Protein AF-A0A183UG39-F1 (afdb_monomer)

Structure (mmCIF, N/CA/C/O backbone):
data_AF-A0A183UG39-F1
#
_entry.id   AF-A0A183UG39-F1
#
loop_
_atom_site.group_PDB
_atom_site.id
_atom_site.type_symbol
_atom_site.label_atom_id
_atom_site.label_alt_id
_atom_site.label_comp_id
_atom_site.label_asym_id
_atom_site.label_entity_id
_atom_site.label_seq_id
_atom_site.pdbx_PDB_ins_code
_atom_site.Cartn_x
_atom_site.Cartn_y
_atom_site.Cartn_z
_atom_site.occupancy
_atom_site.B_iso_or_equiv
_atom_site.auth_seq_id
_atom_site.auth_comp_id
_atom_site.auth_asym_id
_atom_site.auth_atom_id
_atom_site.pdbx_PDB_model_num
ATOM 1 N N . MET A 1 1 ? 33.776 -27.217 -3.033 1.00 33.78 1 MET A N 1
ATOM 2 C CA . MET A 1 1 ? 34.461 -26.086 -3.693 1.00 33.78 1 MET A CA 1
ATOM 3 C C . MET A 1 1 ? 33.421 -25.389 -4.543 1.00 33.78 1 MET A C 1
ATOM 5 O O . MET A 1 1 ? 32.839 -26.044 -5.395 1.00 33.78 1 MET A O 1
ATOM 9 N N . GLY A 1 2 ? 33.061 -24.150 -4.195 1.00 45.84 2 GLY A N 1
ATOM 10 C CA . GLY A 1 2 ? 32.052 -23.397 -4.943 1.00 45.84 2 GLY A CA 1
ATOM 11 C C . GLY A 1 2 ? 32.535 -23.193 -6.372 1.00 45.84 2 GLY A C 1
ATOM 12 O O . GLY A 1 2 ? 33.704 -22.866 -6.563 1.00 45.84 2 GLY A O 1
ATOM 13 N N . SER A 1 3 ? 31.661 -23.440 -7.344 1.00 49.31 3 SER A N 1
ATOM 14 C CA . SER A 1 3 ? 31.909 -23.133 -8.751 1.00 49.31 3 SER A CA 1
ATOM 15 C C . SER A 1 3 ? 32.454 -21.711 -8.859 1.00 49.31 3 SER A C 1
ATOM 17 O O . SER A 1 3 ? 31.833 -20.777 -8.345 1.00 49.31 3 SER A O 1
ATOM 19 N N . GLU A 1 4 ? 33.628 -21.558 -9.465 1.00 59.50 4 GLU A N 1
ATOM 20 C CA . GLU A 1 4 ? 34.248 -20.259 -9.695 1.00 59.50 4 GLU A CA 1
ATOM 21 C C . GLU A 1 4 ? 33.353 -19.478 -10.664 1.00 59.50 4 GLU A C 1
ATOM 23 O O . GLU A 1 4 ? 33.376 -19.683 -11.871 1.00 59.50 4 GLU A O 1
ATOM 28 N N . MET A 1 5 ? 32.453 -18.664 -10.112 1.00 63.03 5 MET A N 1
ATOM 29 C CA . MET A 1 5 ? 31.554 -17.841 -10.906 1.00 63.03 5 MET A CA 1
ATOM 30 C C . MET A 1 5 ? 32.348 -16.681 -11.485 1.00 63.03 5 MET A C 1
ATOM 32 O O . MET A 1 5 ? 32.865 -15.838 -10.744 1.00 63.03 5 MET A O 1
ATOM 36 N N . GLU A 1 6 ? 32.398 -16.621 -12.807 1.00 69.56 6 GLU A N 1
ATOM 37 C CA . GLU A 1 6 ? 32.911 -15.461 -13.517 1.00 69.56 6 GLU A CA 1
ATOM 38 C C . GLU A 1 6 ? 31.917 -14.308 -13.366 1.00 69.56 6 GLU A C 1
ATOM 40 O O . GLU A 1 6 ? 30.799 -14.334 -13.880 1.00 69.56 6 GLU A O 1
ATOM 45 N N . VAL A 1 7 ? 32.309 -13.294 -12.592 1.00 78.00 7 VAL A N 1
ATOM 46 C CA . VAL A 1 7 ? 31.505 -12.083 -12.429 1.00 78.00 7 VAL A CA 1
ATOM 47 C C . VAL A 1 7 ? 31.713 -11.206 -13.664 1.00 78.00 7 VAL A C 1
ATOM 49 O O . VAL A 1 7 ? 32.852 -10.813 -13.930 1.00 78.00 7 VAL A O 1
ATOM 52 N N . PRO A 1 8 ? 30.648 -10.854 -14.402 1.00 79.44 8 PRO A N 1
ATOM 53 C CA . PRO A 1 8 ? 30.775 -10.017 -15.585 1.00 79.44 8 PRO A CA 1
ATOM 54 C C . PRO A 1 8 ? 31.315 -8.622 -15.218 1.00 79.44 8 PRO A C 1
ATOM 56 O O . PRO A 1 8 ? 30.895 -8.048 -14.203 1.00 79.44 8 PRO A O 1
ATOM 59 N N . PRO A 1 9 ? 32.227 -8.055 -16.032 1.00 82.56 9 PRO A N 1
ATOM 60 C CA . PRO A 1 9 ? 32.774 -6.728 -15.787 1.00 82.56 9 PRO A CA 1
ATOM 61 C C . PRO A 1 9 ? 31.707 -5.654 -16.013 1.00 82.56 9 PRO A C 1
ATOM 63 O O . PRO A 1 9 ? 30.845 -5.794 -16.889 1.00 82.56 9 PRO A O 1
ATOM 66 N N . THR A 1 10 ? 31.782 -4.579 -15.229 1.00 85.06 10 THR A N 1
ATOM 67 C CA . THR A 1 10 ? 30.890 -3.411 -15.363 1.00 85.06 10 THR A CA 1
ATOM 68 C C . THR A 1 10 ? 31.173 -2.625 -16.646 1.00 85.06 10 THR A C 1
ATOM 70 O O . THR A 1 10 ? 32.222 -2.801 -17.262 1.00 85.06 10 THR A O 1
ATOM 73 N N . THR A 1 11 ? 30.271 -1.721 -17.046 1.00 83.31 11 THR A N 1
ATOM 74 C CA . THR A 1 11 ? 30.502 -0.795 -18.175 1.00 83.31 11 THR A CA 1
ATOM 75 C C . THR A 1 11 ? 31.819 -0.040 -18.039 1.00 83.31 11 THR A C 1
ATOM 77 O O . THR A 1 11 ? 32.579 0.026 -18.998 1.00 83.31 11 THR A O 1
ATOM 80 N N . ALA A 1 12 ? 32.112 0.488 -16.847 1.00 83.25 12 ALA A N 1
ATOM 81 C CA . ALA A 1 12 ? 33.345 1.220 -16.571 1.00 83.25 12 ALA A CA 1
ATOM 82 C C . ALA A 1 12 ? 34.589 0.336 -16.754 1.00 83.25 12 ALA A C 1
ATOM 84 O O . ALA A 1 12 ? 35.515 0.715 -17.462 1.00 83.25 12 ALA A O 1
ATOM 85 N N . GLU A 1 13 ? 34.578 -0.877 -16.198 1.00 85.25 13 GLU A N 1
ATOM 86 C CA . GLU A 1 13 ? 35.689 -1.828 -16.342 1.00 85.25 13 GLU A CA 1
ATOM 87 C C . GLU A 1 13 ? 35.875 -2.275 -17.798 1.00 85.25 13 GLU A C 1
ATOM 89 O O . GLU A 1 13 ? 37.000 -2.376 -18.280 1.00 85.25 13 GLU A O 1
ATOM 94 N N . ARG A 1 14 ? 34.779 -2.502 -18.530 1.00 85.62 14 ARG A N 1
ATOM 95 C CA . ARG A 1 14 ? 34.820 -2.810 -19.968 1.00 85.62 14 ARG A CA 1
ATOM 96 C C . ARG A 1 14 ? 35.409 -1.653 -20.767 1.00 85.62 14 ARG A C 1
ATOM 98 O O . ARG A 1 14 ? 36.196 -1.889 -21.677 1.00 85.62 14 ARG A O 1
ATOM 105 N N . LEU A 1 15 ? 35.067 -0.418 -20.410 1.00 83.19 15 LEU A N 1
ATOM 106 C CA . LEU A 1 15 ? 35.595 0.786 -21.043 1.00 83.19 15 LEU A CA 1
ATOM 107 C C . LEU A 1 15 ? 37.098 0.933 -20.770 1.00 83.19 15 LEU A C 1
ATOM 109 O O . LEU A 1 15 ? 37.852 1.204 -21.696 1.00 83.19 15 LEU A O 1
ATOM 113 N N . GLU A 1 16 ? 37.564 0.657 -19.550 1.00 84.06 16 GLU A N 1
ATOM 114 C CA . GLU A 1 16 ? 38.999 0.611 -19.235 1.00 84.06 16 GLU A CA 1
ATOM 115 C C . GLU A 1 16 ? 39.746 -0.480 -20.011 1.00 84.06 16 GLU A C 1
ATOM 117 O O . GLU A 1 16 ? 40.857 -0.249 -20.488 1.00 84.06 16 GLU A O 1
ATOM 122 N N . ILE A 1 17 ? 39.150 -1.669 -20.150 1.00 83.56 17 ILE A N 1
ATOM 123 C CA . ILE A 1 17 ? 39.717 -2.764 -20.948 1.00 83.56 17 ILE A CA 1
ATOM 124 C C . ILE A 1 17 ? 39.828 -2.343 -22.417 1.00 83.56 17 ILE A C 1
ATOM 126 O O . ILE A 1 17 ? 40.868 -2.558 -23.036 1.00 83.56 17 ILE A O 1
ATOM 130 N N . LEU A 1 18 ? 38.795 -1.699 -22.964 1.00 77.88 18 LEU A N 1
ATOM 131 C CA . LEU A 1 18 ? 38.813 -1.178 -24.330 1.00 77.88 18 LEU A CA 1
ATOM 132 C C . LEU A 1 18 ? 39.852 -0.069 -24.501 1.00 77.88 18 LEU A C 1
ATOM 134 O O . LEU A 1 18 ? 40.595 -0.098 -25.470 1.00 77.88 18 LEU A O 1
ATOM 138 N N . LEU A 1 19 ? 39.984 0.851 -23.543 1.00 78.19 19 LEU A N 1
ATOM 139 C CA . LEU A 1 19 ? 41.022 1.888 -23.576 1.00 78.19 19 LEU A CA 1
ATOM 140 C C . LEU A 1 19 ? 42.446 1.314 -23.524 1.00 78.19 19 LEU A C 1
ATOM 142 O O . LEU A 1 19 ? 43.366 1.934 -24.050 1.00 78.19 19 LEU A O 1
ATOM 146 N N . LYS A 1 20 ? 42.643 0.156 -22.880 1.00 80.31 20 LYS A N 1
ATOM 147 C CA . LYS A 1 20 ? 43.941 -0.539 -22.826 1.00 80.31 20 LYS A CA 1
ATOM 148 C C . LYS A 1 20 ? 44.235 -1.350 -24.088 1.00 80.31 20 LYS A C 1
ATOM 150 O O . LYS A 1 20 ? 45.394 -1.429 -24.489 1.00 80.31 20 LYS A O 1
ATOM 155 N N . ASN A 1 2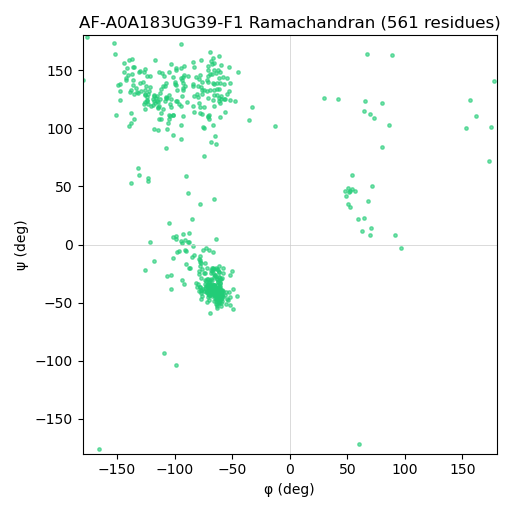1 ? 43.213 -1.965 -24.682 1.00 74.56 21 ASN A N 1
ATOM 156 C CA . ASN A 1 21 ? 43.364 -2.898 -25.801 1.00 74.56 21 ASN A CA 1
ATOM 157 C C . ASN A 1 21 ? 43.228 -2.224 -27.178 1.00 74.56 21 ASN A C 1
ATOM 159 O O . ASN A 1 21 ? 43.858 -2.669 -28.136 1.00 74.56 21 ASN A O 1
ATOM 163 N N . GLU A 1 22 ? 42.429 -1.162 -27.293 1.00 64.62 22 GLU A N 1
ATOM 164 C CA . GLU A 1 22 ? 42.231 -0.385 -28.520 1.00 64.62 22 GLU A CA 1
ATOM 165 C C . GLU A 1 22 ? 42.965 0.963 -28.448 1.00 64.62 22 GLU A C 1
ATOM 167 O O . GLU A 1 22 ? 43.104 1.579 -27.392 1.00 64.62 22 GLU A O 1
ATOM 172 N N . LYS A 1 23 ? 43.424 1.466 -29.601 1.00 56.91 23 LYS A N 1
ATOM 173 C CA . LYS A 1 23 ? 44.034 2.799 -29.718 1.00 56.91 23 LYS A CA 1
ATOM 174 C C . LYS A 1 23 ? 42.961 3.901 -29.637 1.00 56.91 23 LYS A C 1
ATOM 176 O O . LYS A 1 23 ? 42.637 4.503 -30.652 1.00 56.91 23 LYS A O 1
ATOM 181 N N . GLY A 1 24 ? 42.451 4.188 -28.438 1.00 59.59 24 GLY A N 1
ATOM 182 C CA . GLY A 1 24 ? 41.677 5.401 -28.120 1.00 59.59 24 GLY A CA 1
ATOM 183 C C . GLY A 1 24 ? 40.373 5.618 -28.909 1.00 59.59 24 GLY A C 1
ATOM 184 O O . GLY A 1 24 ? 39.898 4.746 -29.634 1.00 59.59 24 GLY A O 1
ATOM 185 N N . LEU A 1 25 ? 39.761 6.804 -28.744 1.00 56.44 25 LEU A N 1
ATOM 186 C CA . LEU A 1 25 ? 38.606 7.211 -29.552 1.00 56.44 25 LEU A CA 1
ATOM 187 C C . LEU A 1 25 ? 38.998 7.167 -31.033 1.00 56.44 25 LEU A C 1
ATOM 189 O O . LEU A 1 25 ? 39.980 7.787 -31.439 1.00 56.44 25 LEU A O 1
ATOM 193 N N . ARG A 1 26 ? 38.216 6.432 -31.826 1.00 65.31 26 ARG A N 1
ATOM 194 C CA . ARG A 1 26 ? 38.437 6.275 -33.267 1.00 65.31 26 ARG A CA 1
ATOM 195 C C . ARG A 1 26 ? 38.583 7.645 -33.938 1.00 65.31 26 ARG A C 1
ATOM 197 O O . ARG A 1 26 ? 37.847 8.577 -33.625 1.00 65.31 26 ARG A O 1
ATOM 204 N N . HIS A 1 27 ? 39.523 7.763 -34.871 1.00 67.88 27 HIS A N 1
ATOM 205 C CA . HIS A 1 27 ? 39.598 8.947 -35.721 1.00 67.88 27 HIS A CA 1
ATOM 206 C C . HIS A 1 27 ? 38.411 8.925 -36.704 1.00 67.88 27 HIS A C 1
ATOM 208 O O . HIS A 1 27 ? 38.114 7.844 -37.233 1.00 67.88 27 HIS A O 1
ATOM 214 N N . PRO A 1 28 ? 37.761 10.070 -36.989 1.00 77.75 28 PRO A N 1
ATOM 215 C CA . PRO A 1 28 ? 36.686 10.168 -37.982 1.00 77.75 28 PRO A CA 1
ATOM 216 C C . PRO A 1 28 ? 37.040 9.589 -39.360 1.00 77.75 28 PRO A C 1
ATOM 218 O O . PRO A 1 28 ? 36.164 9.115 -40.073 1.00 77.75 28 PRO A O 1
ATOM 221 N N . ASP A 1 29 ? 38.333 9.567 -39.694 1.00 77.94 29 ASP A N 1
ATOM 222 C CA . ASP A 1 29 ? 38.849 9.087 -40.984 1.00 77.94 29 ASP A CA 1
ATOM 223 C C . ASP A 1 29 ? 39.204 7.587 -41.003 1.00 77.94 29 ASP A C 1
ATOM 225 O O . ASP A 1 29 ? 39.746 7.086 -41.988 1.00 77.94 29 ASP A O 1
ATOM 229 N N . SER A 1 30 ? 38.954 6.847 -39.917 1.00 76.62 30 SER A N 1
ATOM 230 C CA . SER A 1 30 ? 39.209 5.400 -39.894 1.00 76.62 30 SER A CA 1
ATOM 231 C C . SER A 1 30 ? 38.183 4.637 -40.751 1.00 76.62 30 SER A C 1
ATOM 233 O O . SER A 1 30 ? 36.995 4.964 -40.715 1.00 76.62 30 SER A O 1
ATOM 235 N N . PRO A 1 31 ? 38.588 3.584 -41.490 1.00 76.75 31 PRO A N 1
ATOM 236 C CA . PRO A 1 31 ? 37.664 2.798 -42.320 1.00 76.75 31 PRO A CA 1
ATOM 237 C C . PRO A 1 31 ? 36.564 2.114 -41.490 1.00 76.75 31 PRO A C 1
ATOM 239 O O . PRO A 1 31 ? 35.469 1.851 -41.987 1.00 76.75 31 PRO A O 1
ATOM 242 N N . ASP A 1 32 ? 36.827 1.892 -40.202 1.00 71.56 32 ASP A N 1
ATOM 243 C CA . ASP A 1 32 ? 35.895 1.294 -39.249 1.00 71.56 32 ASP A CA 1
ATOM 244 C C . ASP A 1 32 ? 34.898 2.300 -38.650 1.00 71.56 32 ASP A C 1
ATOM 246 O O . ASP A 1 32 ? 33.949 1.893 -37.975 1.00 71.56 32 ASP A O 1
ATOM 250 N N . TRP A 1 33 ? 35.072 3.607 -38.894 1.00 76.25 33 TRP A N 1
ATOM 251 C CA . TRP A 1 33 ? 34.214 4.664 -38.342 1.00 76.25 33 TRP A CA 1
ATOM 252 C C . TRP A 1 33 ? 32.747 4.492 -38.762 1.00 76.25 33 TRP A C 1
ATOM 254 O O . TRP A 1 33 ? 31.837 4.570 -37.932 1.00 76.25 33 TRP A O 1
ATOM 264 N N . PHE A 1 34 ? 32.517 4.160 -40.036 1.00 77.94 34 PHE A N 1
ATOM 265 C CA . PHE A 1 34 ? 31.183 3.937 -40.604 1.00 77.94 34 PHE A CA 1
ATOM 266 C C . PHE A 1 34 ? 30.789 2.452 -40.701 1.00 77.94 34 PHE A C 1
ATOM 268 O O . PHE A 1 34 ? 29.737 2.130 -41.256 1.00 77.94 34 PHE A O 1
ATOM 275 N N . ASN A 1 35 ? 31.585 1.528 -40.149 1.00 83.19 35 ASN A N 1
ATOM 276 C CA . ASN A 1 35 ? 31.291 0.098 -40.228 1.00 83.19 35 ASN A CA 1
ATOM 277 C C . ASN A 1 35 ? 30.161 -0.295 -39.253 1.00 83.19 35 ASN A C 1
ATOM 279 O O . ASN A 1 35 ? 30.321 -0.261 -38.028 1.00 83.19 35 ASN A O 1
ATOM 283 N N . ARG A 1 36 ? 28.999 -0.683 -39.799 1.00 86.19 36 ARG A N 1
ATOM 284 C CA . ARG A 1 36 ? 27.811 -1.064 -39.016 1.00 86.19 36 ARG A CA 1
ATOM 285 C C . ARG A 1 36 ? 28.064 -2.272 -38.114 1.00 86.19 36 ARG A C 1
ATOM 287 O O . ARG A 1 36 ? 27.705 -2.218 -36.943 1.00 86.19 36 ARG A O 1
ATOM 294 N N . GLU A 1 37 ? 28.693 -3.325 -38.633 1.00 85.12 37 GLU A N 1
ATOM 295 C CA . GLU A 1 37 ? 28.902 -4.576 -37.889 1.00 85.12 37 GLU A CA 1
ATOM 296 C C . GLU A 1 37 ? 29.824 -4.368 -36.690 1.00 85.12 37 GLU A C 1
ATOM 298 O O . GLU A 1 37 ? 29.572 -4.869 -35.595 1.00 85.12 37 GLU A O 1
ATOM 303 N N . TYR A 1 38 ? 30.878 -3.578 -36.885 1.00 79.44 38 TYR A N 1
ATOM 304 C CA . TYR A 1 38 ? 31.800 -3.223 -35.816 1.00 79.44 38 TYR A CA 1
ATOM 305 C C . TYR A 1 38 ? 31.105 -2.363 -34.743 1.00 79.44 38 TYR A C 1
ATOM 307 O O . TYR A 1 38 ? 31.257 -2.606 -33.546 1.00 79.44 38 TYR A O 1
ATOM 315 N N . ASN A 1 39 ? 30.260 -1.411 -35.157 1.00 79.44 39 ASN A N 1
ATOM 316 C CA . ASN A 1 39 ? 29.478 -0.577 -34.240 1.00 79.44 39 ASN A CA 1
ATOM 317 C C . ASN A 1 39 ? 28.420 -1.364 -33.448 1.00 79.44 39 ASN A C 1
ATOM 319 O O . ASN A 1 39 ? 28.196 -1.067 -32.275 1.00 79.44 39 ASN A O 1
ATOM 323 N N . GLU A 1 40 ? 27.770 -2.360 -34.049 1.00 82.81 40 GLU A N 1
ATOM 324 C CA . GLU A 1 40 ? 26.825 -3.236 -33.346 1.00 82.81 40 GLU A CA 1
ATOM 325 C C . GLU A 1 40 ? 27.535 -4.148 -32.338 1.00 82.81 40 GLU A C 1
ATOM 327 O O . GLU A 1 40 ? 27.095 -4.234 -31.189 1.00 82.81 40 GLU A O 1
ATOM 332 N N . LYS A 1 41 ? 28.681 -4.736 -32.713 1.00 82.38 41 LYS A N 1
ATOM 333 C CA . LYS A 1 41 ? 29.514 -5.540 -31.801 1.00 82.38 41 LYS A CA 1
ATOM 334 C C . LYS A 1 41 ? 29.989 -4.733 -30.595 1.00 82.38 41 LYS A C 1
ATOM 336 O O . LYS A 1 41 ? 29.884 -5.211 -29.469 1.00 82.38 41 LYS A O 1
ATOM 341 N N . LEU A 1 42 ? 30.446 -3.498 -30.809 1.00 75.88 42 LEU A N 1
ATOM 342 C CA . LEU A 1 42 ? 30.850 -2.598 -29.725 1.00 75.88 42 LEU A CA 1
ATOM 343 C C . LEU A 1 42 ? 29.690 -2.237 -28.794 1.00 75.88 42 LEU A C 1
ATOM 345 O O . LEU A 1 42 ? 29.864 -2.214 -27.579 1.00 75.88 42 LEU A O 1
ATOM 349 N N . LYS A 1 43 ? 28.493 -1.976 -29.335 1.00 77.50 43 LYS A N 1
ATOM 350 C CA . LYS A 1 43 ? 27.305 -1.701 -28.508 1.00 77.50 43 LYS A CA 1
ATOM 351 C C . LYS A 1 43 ? 26.958 -2.888 -27.608 1.00 77.50 43 LYS A C 1
ATOM 353 O O . LYS A 1 43 ? 26.637 -2.682 -26.441 1.00 77.50 43 LYS A O 1
ATOM 358 N N . GLN A 1 44 ? 27.045 -4.108 -28.138 1.00 77.62 44 GLN A N 1
ATOM 359 C CA . GLN A 1 44 ? 26.773 -5.335 -27.385 1.00 77.62 44 GLN A CA 1
ATOM 360 C C . GLN A 1 44 ? 27.856 -5.633 -26.338 1.00 77.62 44 GLN A C 1
ATOM 362 O O . GLN A 1 44 ? 27.536 -6.065 -25.232 1.00 77.62 44 GLN A O 1
ATOM 367 N N . SER A 1 45 ? 29.131 -5.392 -26.656 1.00 76.81 45 SER A N 1
ATOM 368 C CA . SER A 1 45 ? 30.242 -5.709 -25.755 1.00 76.81 45 SER A CA 1
ATOM 369 C C . SER A 1 45 ? 30.442 -4.669 -24.651 1.00 76.81 45 SER A C 1
ATOM 371 O O . SER A 1 45 ? 30.797 -5.039 -23.534 1.00 76.81 45 SER A O 1
ATOM 373 N N . LEU A 1 46 ? 30.181 -3.385 -24.915 1.00 80.25 46 LEU A N 1
ATOM 374 C CA . LEU A 1 46 ? 30.455 -2.291 -23.978 1.00 80.25 46 LEU A CA 1
ATOM 375 C C . LEU A 1 46 ? 29.425 -2.198 -22.845 1.00 80.25 46 LEU A C 1
ATOM 377 O O . LEU A 1 46 ? 29.790 -1.925 -21.700 1.00 80.25 46 LEU A O 1
ATOM 381 N N . ILE A 1 47 ? 28.142 -2.408 -23.149 1.00 80.19 47 ILE A N 1
ATOM 382 C CA . ILE A 1 47 ? 27.054 -2.121 -22.209 1.00 80.19 47 ILE A CA 1
ATOM 383 C C . ILE A 1 47 ? 26.859 -3.295 -21.239 1.00 80.19 47 ILE A C 1
ATOM 385 O O . ILE A 1 47 ? 26.691 -4.449 -21.633 1.00 80.19 47 ILE A O 1
ATOM 389 N N . TRP A 1 48 ? 26.868 -2.981 -19.947 1.00 83.06 48 TRP A N 1
ATOM 390 C CA . TRP A 1 48 ? 26.402 -3.844 -18.871 1.00 83.06 48 TRP A CA 1
ATOM 391 C C . TRP A 1 48 ? 24.998 -3.396 -18.473 1.00 83.06 48 TRP A C 1
ATOM 393 O O . TRP A 1 48 ? 24.737 -2.198 -18.400 1.00 83.06 48 TRP A O 1
ATOM 403 N N . ALA A 1 49 ? 24.123 -4.360 -18.211 1.00 82.62 49 ALA A N 1
ATOM 404 C CA . ALA A 1 49 ? 22.816 -4.129 -17.621 1.00 82.62 49 ALA A CA 1
ATOM 405 C C . ALA A 1 49 ? 22.578 -5.193 -16.551 1.00 82.62 49 ALA A C 1
ATOM 407 O O . ALA A 1 49 ? 22.881 -6.373 -16.764 1.00 82.62 49 ALA A O 1
ATOM 408 N N . ALA A 1 50 ? 22.042 -4.787 -15.402 1.00 84.50 50 ALA A N 1
ATOM 409 C CA . ALA A 1 50 ? 21.673 -5.725 -14.356 1.00 84.50 50 ALA A CA 1
ATOM 410 C C . ALA A 1 50 ? 20.677 -6.786 -14.877 1.00 84.50 50 ALA A C 1
ATOM 412 O O . ALA A 1 50 ? 19.725 -6.449 -15.588 1.00 84.50 50 ALA A O 1
ATOM 413 N N . PRO A 1 51 ? 20.852 -8.070 -14.509 1.00 83.00 51 PRO A N 1
ATOM 414 C CA . PRO A 1 51 ? 19.946 -9.126 -14.936 1.00 83.00 51 PRO A CA 1
ATOM 415 C C . PRO A 1 51 ? 18.556 -8.957 -14.316 1.00 83.00 51 PRO A C 1
ATOM 417 O O . PRO A 1 51 ? 18.388 -8.381 -13.234 1.00 83.00 51 PRO A O 1
ATOM 420 N N . TYR A 1 52 ? 17.550 -9.513 -14.989 1.00 79.44 52 TYR A N 1
ATOM 421 C CA . TYR A 1 52 ? 16.187 -9.547 -14.473 1.00 79.44 52 TYR A CA 1
ATOM 422 C C . TYR A 1 52 ? 16.111 -10.378 -13.180 1.00 79.44 52 TYR A C 1
ATOM 424 O O . TYR A 1 52 ? 16.568 -11.520 -13.134 1.00 79.44 52 TYR A O 1
ATOM 432 N N . ASP A 1 53 ? 15.516 -9.805 -12.130 1.00 79.25 53 ASP A N 1
ATOM 433 C CA . ASP A 1 53 ? 15.257 -10.486 -10.859 1.00 79.25 53 ASP A CA 1
ATOM 434 C C . ASP A 1 53 ? 13.748 -10.679 -10.678 1.00 79.25 53 ASP A C 1
ATOM 436 O O . ASP A 1 53 ? 13.004 -9.716 -10.467 1.00 79.25 53 ASP A O 1
ATOM 440 N N . ALA A 1 54 ? 13.311 -11.939 -10.711 1.00 78.75 54 ALA A N 1
ATOM 441 C CA . ALA A 1 54 ? 11.912 -12.327 -10.558 1.00 78.75 54 ALA A CA 1
ATOM 442 C C . ALA A 1 54 ? 11.307 -11.930 -9.196 1.00 78.75 54 ALA A C 1
ATOM 444 O O . ALA A 1 54 ? 10.090 -11.831 -9.077 1.00 78.75 54 ALA A O 1
ATOM 445 N N . ARG A 1 55 ? 12.124 -11.641 -8.166 1.00 73.94 55 ARG A N 1
ATOM 446 C CA . ARG A 1 55 ? 11.638 -11.111 -6.872 1.00 73.94 55 ARG A CA 1
ATOM 447 C C . ARG A 1 55 ? 11.061 -9.700 -6.990 1.00 73.94 55 ARG A C 1
ATOM 449 O O . ARG A 1 55 ? 10.331 -9.254 -6.105 1.00 73.94 55 ARG A O 1
ATOM 456 N N . PHE A 1 56 ? 11.436 -8.974 -8.040 1.00 82.06 56 PHE A N 1
ATOM 457 C CA . PHE A 1 56 ? 11.079 -7.575 -8.240 1.00 82.06 56 PHE A CA 1
ATOM 458 C C . PHE A 1 56 ? 10.544 -7.352 -9.667 1.00 82.06 56 PHE A C 1
ATOM 460 O O . PHE A 1 56 ? 11.173 -6.628 -10.449 1.00 82.06 56 PHE A O 1
ATOM 467 N N . PRO A 1 57 ? 9.375 -7.932 -10.014 1.00 79.88 57 PRO A N 1
ATOM 468 C CA . PRO A 1 57 ? 8.797 -7.824 -11.355 1.00 79.88 57 PRO A CA 1
ATOM 469 C C . PRO A 1 57 ? 8.348 -6.396 -11.682 1.00 79.88 57 PRO A C 1
ATOM 471 O O . PRO A 1 57 ? 8.276 -6.015 -12.848 1.00 79.88 57 PRO A O 1
ATOM 474 N N . GLN A 1 58 ? 8.088 -5.572 -10.663 1.00 79.00 58 GLN A N 1
ATOM 475 C CA . GLN A 1 58 ? 7.703 -4.181 -10.857 1.00 79.00 58 GLN A CA 1
ATOM 476 C C . GLN A 1 58 ? 8.778 -3.351 -11.585 1.00 79.00 58 GLN A C 1
ATOM 478 O O . GLN A 1 58 ? 9.984 -3.518 -11.385 1.00 79.00 58 GLN A O 1
ATOM 483 N N . VAL A 1 59 ? 8.309 -2.363 -12.356 1.00 79.56 59 VAL A N 1
ATOM 484 C CA . VAL A 1 59 ? 9.141 -1.335 -13.014 1.00 79.56 59 VAL A CA 1
ATOM 485 C C . VAL A 1 59 ? 9.884 -0.474 -11.982 1.00 79.56 59 VAL A C 1
ATOM 487 O O . VAL A 1 59 ? 11.007 -0.032 -12.196 1.00 79.56 59 VAL A O 1
ATOM 490 N N . ARG A 1 60 ? 9.267 -0.260 -10.816 1.00 82.88 60 ARG A N 1
ATOM 491 C CA . ARG A 1 60 ? 9.814 0.511 -9.695 1.00 82.88 60 ARG A CA 1
ATOM 492 C C . ARG A 1 60 ? 10.906 -0.279 -8.954 1.00 82.88 60 ARG A C 1
ATOM 494 O O . ARG A 1 60 ? 10.607 -1.150 -8.136 1.00 82.88 60 ARG A O 1
ATOM 501 N N . LYS A 1 61 ? 12.180 0.030 -9.230 1.00 82.12 61 LYS A N 1
ATOM 502 C CA . LYS A 1 61 ? 13.349 -0.733 -8.743 1.00 82.12 61 LYS A CA 1
ATOM 503 C C . LYS A 1 61 ? 13.900 -0.334 -7.367 1.00 82.12 61 LYS A C 1
ATOM 505 O O . LYS A 1 61 ? 14.926 -0.855 -6.946 1.00 82.12 61 LYS A O 1
ATOM 510 N N . GLN A 1 62 ? 13.205 0.511 -6.608 1.00 83.75 62 GLN A N 1
ATOM 511 C CA . GLN A 1 62 ? 13.686 1.017 -5.313 1.00 83.75 62 GLN A CA 1
ATOM 512 C C . GLN A 1 62 ? 13.959 -0.101 -4.297 1.00 83.75 62 GLN A C 1
ATOM 514 O O . GLN A 1 62 ? 15.005 -0.131 -3.654 1.00 83.75 62 GLN A O 1
ATOM 519 N N . ARG A 1 63 ? 13.034 -1.064 -4.190 1.00 81.25 63 ARG A N 1
ATOM 520 C CA . ARG A 1 63 ? 13.193 -2.224 -3.296 1.00 81.25 63 ARG A CA 1
ATOM 521 C C . ARG A 1 63 ? 14.294 -3.176 -3.762 1.00 81.25 63 ARG A C 1
ATOM 523 O O . ARG A 1 63 ? 14.982 -3.743 -2.921 1.00 81.25 63 ARG A O 1
ATOM 530 N N . GLN A 1 64 ? 14.452 -3.330 -5.078 1.00 83.75 64 GLN A N 1
ATOM 531 C CA . GLN A 1 64 ? 15.512 -4.147 -5.666 1.00 83.75 64 GLN A CA 1
ATOM 532 C C . GLN A 1 64 ? 16.876 -3.549 -5.311 1.00 83.75 64 GLN A C 1
ATOM 534 O O . GLN A 1 64 ? 17.707 -4.235 -4.732 1.00 83.75 64 GLN A O 1
ATOM 539 N N . CYS A 1 65 ? 17.054 -2.252 -5.557 1.00 88.94 65 CYS A N 1
ATOM 540 C CA . CYS A 1 65 ? 18.259 -1.507 -5.208 1.00 88.94 65 CYS A CA 1
ATOM 541 C C . CYS A 1 65 ? 18.691 -1.732 -3.743 1.00 88.94 65 CYS A C 1
ATOM 543 O O . CYS A 1 65 ? 19.789 -2.228 -3.494 1.00 88.94 65 CYS A O 1
ATOM 545 N N . PHE A 1 66 ? 17.802 -1.471 -2.776 1.00 86.31 66 PHE A N 1
ATOM 546 C CA . PHE A 1 66 ? 18.123 -1.645 -1.354 1.00 86.31 66 PHE A CA 1
ATOM 547 C C . PHE A 1 66 ? 18.442 -3.103 -0.983 1.00 86.31 66 PHE A C 1
ATOM 549 O O . PHE A 1 66 ? 19.380 -3.367 -0.233 1.00 86.31 66 PHE A O 1
ATOM 556 N N . ALA A 1 67 ? 17.696 -4.070 -1.526 1.00 82.94 67 ALA A N 1
ATOM 557 C CA . ALA A 1 67 ? 17.938 -5.483 -1.245 1.00 82.94 67 ALA A CA 1
ATOM 558 C C . ALA A 1 67 ? 19.330 -5.940 -1.711 1.00 82.94 67 ALA A C 1
ATOM 560 O O . ALA A 1 67 ? 20.010 -6.656 -0.980 1.00 82.94 67 ALA A O 1
ATOM 561 N N . TYR A 1 68 ? 19.771 -5.500 -2.894 1.00 86.19 68 TYR A N 1
ATOM 562 C CA . TYR A 1 68 ? 21.097 -5.833 -3.421 1.00 86.19 68 TYR A CA 1
ATOM 563 C C . TYR A 1 68 ? 22.236 -5.149 -2.649 1.00 86.19 68 TYR A C 1
ATOM 565 O O . TYR A 1 68 ? 23.293 -5.758 -2.483 1.00 86.19 68 TYR A O 1
ATOM 573 N N . TYR A 1 69 ? 22.019 -3.935 -2.130 1.00 87.94 69 TYR A N 1
ATOM 574 C CA . TYR A 1 69 ? 22.968 -3.268 -1.232 1.00 87.94 69 TYR A CA 1
ATOM 575 C C . TYR A 1 69 ? 23.177 -4.077 0.060 1.00 87.94 69 TYR A C 1
ATOM 577 O O . TYR A 1 69 ? 24.303 -4.421 0.419 1.00 87.94 69 TYR A O 1
ATOM 585 N N . VAL A 1 70 ? 22.086 -4.480 0.721 1.00 84.12 70 VAL A N 1
ATOM 586 C CA . VAL A 1 70 ? 22.153 -5.303 1.941 1.00 84.12 70 VAL A CA 1
ATOM 587 C C . VAL A 1 70 ? 22.779 -6.674 1.664 1.00 84.12 70 VAL A C 1
ATOM 589 O O . VAL A 1 70 ? 23.592 -7.152 2.457 1.00 84.12 70 VAL A O 1
ATOM 592 N N . ASP A 1 71 ? 22.437 -7.307 0.537 1.00 83.00 71 ASP A N 1
ATOM 593 C CA . ASP A 1 71 ? 23.006 -8.598 0.136 1.00 83.00 71 ASP A CA 1
ATOM 594 C C . ASP A 1 71 ? 24.534 -8.507 -0.075 1.00 83.00 71 ASP A C 1
ATOM 596 O O . ASP A 1 71 ? 25.246 -9.443 0.293 1.00 83.00 71 ASP A O 1
ATOM 600 N N . PHE A 1 72 ? 25.054 -7.384 -0.592 1.00 86.19 72 PHE A N 1
ATOM 601 C CA . PHE A 1 72 ? 26.496 -7.150 -0.748 1.00 86.19 72 PHE A CA 1
ATOM 602 C C . PHE A 1 72 ? 27.229 -7.115 0.600 1.00 86.19 72 PHE A C 1
ATOM 604 O O . PHE A 1 72 ? 28.151 -7.906 0.808 1.00 86.19 72 PHE A O 1
ATOM 611 N N . HIS A 1 73 ? 26.795 -6.264 1.534 1.00 82.31 73 HIS A N 1
ATOM 612 C CA . HIS A 1 73 ? 27.450 -6.154 2.844 1.00 82.31 73 HIS A CA 1
ATOM 613 C C . HIS A 1 73 ? 27.318 -7.443 3.659 1.00 82.31 73 HIS A C 1
ATOM 615 O O . HIS A 1 73 ? 28.281 -7.897 4.274 1.00 82.31 73 HIS A O 1
ATOM 621 N N . ARG A 1 74 ? 26.163 -8.113 3.576 1.00 78.56 74 ARG A N 1
ATOM 622 C CA . ARG A 1 74 ? 25.966 -9.435 4.181 1.00 78.56 74 ARG A CA 1
ATOM 623 C C . ARG A 1 74 ? 26.901 -10.492 3.587 1.00 78.56 74 ARG A C 1
ATOM 625 O O . ARG A 1 74 ? 27.371 -11.369 4.308 1.00 78.56 74 ARG A O 1
ATOM 632 N N . CYS A 1 75 ? 27.137 -10.451 2.276 1.00 78.75 75 CYS A N 1
ATOM 633 C CA . CYS A 1 75 ? 28.059 -11.361 1.601 1.00 78.75 75 CYS A CA 1
ATOM 634 C C . CYS A 1 75 ? 29.497 -11.148 2.092 1.00 78.75 75 CYS A C 1
ATOM 636 O O . CYS A 1 75 ? 30.168 -12.127 2.413 1.00 78.75 75 CYS A O 1
ATOM 638 N N . GLN A 1 76 ? 29.937 -9.891 2.228 1.00 81.56 76 GLN A N 1
ATOM 639 C CA . GLN A 1 76 ? 31.262 -9.560 2.761 1.00 81.56 76 GLN A CA 1
ATOM 640 C C . GLN A 1 76 ? 31.438 -10.002 4.217 1.00 81.56 76 GLN A C 1
ATOM 642 O O . GLN A 1 76 ? 32.470 -10.570 4.559 1.00 81.56 76 GLN A O 1
ATOM 647 N N . GLU A 1 77 ? 30.423 -9.799 5.057 1.00 74.94 77 GLU A N 1
ATOM 648 C CA . GLU A 1 77 ? 30.448 -10.199 6.468 1.00 74.94 77 GLU A CA 1
ATOM 649 C C . GLU A 1 77 ? 30.523 -11.728 6.624 1.00 74.94 77 GLU A C 1
ATOM 651 O O . GLU A 1 77 ? 31.295 -12.256 7.424 1.00 74.94 77 GLU A O 1
ATOM 656 N N . LEU A 1 78 ? 29.747 -12.469 5.824 1.00 71.62 78 LEU A N 1
ATOM 657 C CA . LEU A 1 78 ? 29.704 -13.927 5.917 1.00 71.62 78 LEU A CA 1
ATOM 658 C C . LEU A 1 78 ? 30.918 -14.591 5.270 1.00 71.62 78 LEU A C 1
ATOM 660 O O . LEU A 1 78 ? 31.485 -15.498 5.873 1.00 71.62 78 LEU A O 1
ATOM 664 N N . MET A 1 79 ? 31.303 -14.189 4.060 1.00 72.31 79 MET A N 1
ATOM 665 C CA . MET A 1 79 ? 32.297 -14.900 3.243 1.00 72.31 79 MET A CA 1
ATOM 666 C C . MET A 1 79 ? 33.691 -14.261 3.277 1.00 72.31 79 MET A C 1
ATOM 668 O O . MET A 1 79 ? 34.648 -14.895 2.837 1.00 72.31 79 MET A O 1
ATOM 672 N N . GLY A 1 80 ? 33.818 -13.048 3.820 1.00 76.31 80 GLY A N 1
ATOM 673 C CA . GLY A 1 80 ? 35.037 -12.243 3.767 1.00 76.31 80 GLY A CA 1
ATOM 674 C C . GLY A 1 80 ? 35.105 -11.358 2.518 1.00 76.31 80 GLY A C 1
ATOM 675 O O . GLY A 1 80 ? 34.391 -11.567 1.534 1.00 76.31 80 GLY A O 1
ATOM 676 N N . ALA A 1 81 ? 35.981 -10.351 2.556 1.00 76.19 81 ALA A N 1
ATOM 677 C CA . ALA A 1 81 ? 36.119 -9.356 1.488 1.00 76.19 81 ALA A CA 1
ATOM 678 C C . ALA A 1 81 ? 36.607 -9.946 0.148 1.00 76.19 81 ALA A C 1
ATOM 680 O O . ALA A 1 81 ? 36.260 -9.418 -0.909 1.00 76.19 81 ALA A O 1
ATOM 681 N N . ASP A 1 82 ? 37.344 -11.061 0.186 1.00 77.31 82 ASP A N 1
ATOM 682 C CA . ASP A 1 82 ? 38.007 -11.661 -0.982 1.00 77.31 82 ASP A CA 1
ATOM 683 C C . ASP A 1 82 ? 37.095 -12.577 -1.821 1.00 77.31 82 ASP A C 1
ATOM 685 O O . ASP A 1 82 ? 37.511 -13.136 -2.841 1.00 77.31 82 ASP A O 1
ATOM 689 N N . TYR A 1 83 ? 35.833 -12.760 -1.420 1.00 81.38 83 TYR A N 1
ATOM 690 C CA . TYR A 1 83 ? 34.916 -13.643 -2.134 1.00 81.38 83 TYR A CA 1
ATOM 691 C C . TYR A 1 83 ? 34.422 -12.997 -3.440 1.00 81.38 83 TYR A C 1
ATOM 693 O O . TYR A 1 83 ? 33.505 -12.171 -3.442 1.00 81.38 83 TYR A O 1
ATOM 701 N N . LYS A 1 84 ? 35.015 -13.412 -4.575 1.00 79.56 84 LYS A N 1
ATOM 702 C CA . LYS A 1 84 ? 34.741 -12.871 -5.925 1.00 79.56 84 LYS A CA 1
ATOM 703 C C . LYS A 1 84 ? 33.239 -12.712 -6.239 1.00 79.56 84 LYS A C 1
ATOM 705 O O . LYS A 1 84 ? 32.866 -11.637 -6.711 1.00 79.56 84 LYS A O 1
ATOM 710 N N . PRO A 1 85 ? 32.345 -13.680 -5.936 1.00 83.19 85 PRO A N 1
ATOM 711 C CA . PRO A 1 85 ? 30.916 -13.546 -6.234 1.00 83.19 85 PRO A CA 1
ATOM 712 C C . PRO A 1 85 ? 30.194 -12.420 -5.484 1.00 83.19 85 PRO A C 1
ATOM 714 O O . PRO A 1 85 ? 29.161 -11.957 -5.963 1.00 83.19 85 PRO A O 1
ATOM 717 N N . CYS A 1 86 ? 30.719 -11.907 -4.361 1.00 84.31 86 CYS A N 1
ATOM 718 C CA . CYS A 1 86 ? 30.118 -10.735 -3.711 1.00 84.31 86 CYS A CA 1
ATOM 719 C C . CYS A 1 86 ? 30.142 -9.502 -4.634 1.00 84.31 86 CYS A C 1
ATOM 721 O O . CYS A 1 86 ? 29.247 -8.657 -4.566 1.00 84.31 86 CYS A O 1
ATOM 723 N N . LYS A 1 87 ? 31.117 -9.423 -5.554 1.00 87.25 87 LYS A N 1
ATOM 724 C CA . LYS A 1 87 ? 31.224 -8.348 -6.550 1.00 87.25 87 LYS A CA 1
ATOM 725 C C . LYS A 1 87 ? 29.993 -8.268 -7.458 1.00 87.25 87 LYS A C 1
ATOM 727 O O . LYS A 1 87 ? 29.626 -7.175 -7.875 1.00 87.25 87 LYS A O 1
ATOM 732 N N . PHE A 1 88 ? 29.303 -9.382 -7.709 1.00 86.94 88 PHE A N 1
ATOM 733 C CA . PHE A 1 88 ? 28.067 -9.381 -8.494 1.00 86.94 88 PHE A CA 1
ATOM 734 C C . PHE A 1 88 ? 26.991 -8.485 -7.866 1.00 86.94 88 PHE A C 1
ATOM 736 O O . PHE A 1 88 ? 26.432 -7.626 -8.546 1.00 86.94 88 PHE A O 1
ATOM 743 N N . PHE A 1 89 ? 26.748 -8.620 -6.556 1.00 87.62 89 PHE A N 1
ATOM 744 C CA . PHE A 1 89 ? 25.776 -7.776 -5.854 1.00 87.62 89 PHE A CA 1
ATOM 745 C C . PHE A 1 89 ? 26.165 -6.299 -5.930 1.00 87.62 89 PHE A C 1
ATOM 747 O O . PHE A 1 89 ? 25.300 -5.453 -6.155 1.00 87.62 89 PHE A O 1
ATOM 754 N N . LYS A 1 90 ? 27.474 -6.018 -5.847 1.00 88.69 90 LYS A N 1
ATOM 755 C CA . LYS A 1 90 ? 28.036 -4.675 -6.007 1.00 88.69 90 LYS A CA 1
ATOM 756 C C . LYS A 1 90 ? 27.736 -4.065 -7.369 1.00 88.69 90 LYS A C 1
ATOM 758 O O . LYS A 1 90 ? 27.287 -2.926 -7.446 1.00 88.69 90 LYS A O 1
ATOM 763 N N . ASN A 1 91 ? 27.949 -4.833 -8.432 1.00 89.06 91 ASN A N 1
ATOM 764 C CA . ASN A 1 91 ? 27.697 -4.386 -9.798 1.00 89.06 91 ASN A CA 1
ATOM 765 C C . ASN A 1 91 ? 26.207 -4.095 -10.024 1.00 89.06 91 ASN A C 1
ATOM 767 O O . ASN A 1 91 ? 25.869 -3.101 -10.658 1.00 89.06 91 ASN A O 1
ATOM 771 N N . VAL A 1 92 ? 25.315 -4.926 -9.474 1.00 87.88 92 VAL A N 1
ATOM 772 C CA . VAL A 1 92 ? 23.864 -4.768 -9.649 1.00 87.88 92 VAL A CA 1
ATOM 773 C C . VAL A 1 92 ? 23.318 -3.553 -8.901 1.00 87.88 92 VAL A C 1
ATOM 775 O O . VAL A 1 92 ? 22.571 -2.775 -9.491 1.00 87.88 92 VAL A O 1
ATOM 778 N N . TYR A 1 93 ? 23.672 -3.349 -7.624 1.00 88.75 93 TYR A N 1
ATOM 779 C CA . TYR A 1 93 ? 23.155 -2.175 -6.913 1.00 88.75 93 TYR A CA 1
ATOM 780 C C . TYR A 1 93 ? 23.750 -0.881 -7.479 1.00 88.75 93 TYR A C 1
ATOM 782 O O . TYR A 1 93 ? 23.028 0.100 -7.577 1.00 88.75 93 TYR A O 1
ATOM 790 N N . LYS A 1 94 ? 25.013 -0.865 -7.928 1.00 88.19 94 LYS A N 1
ATOM 791 C CA . LYS A 1 94 ? 25.599 0.324 -8.573 1.00 88.19 94 LYS A CA 1
ATOM 792 C C . LYS A 1 94 ? 24.940 0.699 -9.904 1.00 88.19 94 LYS A C 1
ATOM 794 O O . LYS A 1 94 ? 24.974 1.867 -10.266 1.00 88.19 94 LYS A O 1
ATOM 799 N N . ASP A 1 95 ? 24.360 -0.268 -10.611 1.00 86.69 95 ASP A N 1
ATOM 800 C CA . ASP A 1 95 ? 23.641 -0.042 -11.872 1.00 86.69 95 ASP A CA 1
ATOM 801 C C . ASP A 1 95 ? 22.218 0.501 -11.636 1.00 86.69 95 ASP A C 1
ATOM 803 O O . ASP A 1 95 ? 21.749 1.396 -12.332 1.00 86.69 95 ASP A O 1
ATOM 807 N N . ILE A 1 96 ? 21.527 -0.020 -10.616 1.00 88.25 96 ILE A N 1
ATOM 808 C CA . ILE A 1 96 ? 20.110 0.287 -10.356 1.00 88.25 96 ILE A CA 1
ATOM 809 C C . ILE A 1 96 ? 19.932 1.476 -9.395 1.00 88.25 96 ILE A C 1
ATOM 811 O O . ILE A 1 96 ? 18.934 2.198 -9.474 1.00 88.25 96 ILE A O 1
ATOM 815 N N . CYS A 1 97 ? 20.835 1.647 -8.429 1.00 90.31 97 CYS A N 1
ATOM 816 C CA . CYS A 1 97 ? 20.667 2.599 -7.337 1.00 90.31 97 CYS A CA 1
ATOM 817 C C . CYS A 1 97 ? 21.111 4.017 -7.711 1.00 90.31 97 CYS A C 1
ATOM 819 O O . CYS A 1 97 ? 22.212 4.201 -8.227 1.00 90.31 97 CYS A O 1
ATOM 821 N N . PRO A 1 98 ? 20.332 5.046 -7.340 1.00 93.00 98 PRO A N 1
ATOM 822 C CA . PRO A 1 98 ? 20.819 6.419 -7.337 1.00 93.00 98 PRO A CA 1
ATOM 823 C C . PRO A 1 98 ? 22.008 6.599 -6.378 1.00 93.00 98 PRO A C 1
ATOM 825 O O . PRO A 1 98 ? 21.971 6.095 -5.254 1.00 93.00 98 PRO A O 1
ATOM 828 N N . GLY A 1 99 ? 23.025 7.368 -6.783 1.00 88.31 99 GLY A N 1
ATOM 829 C CA . GLY A 1 99 ? 24.249 7.580 -5.990 1.00 88.31 99 GLY A CA 1
ATOM 830 C C . GLY A 1 99 ? 23.990 8.129 -4.583 1.00 88.31 99 GLY A C 1
ATOM 831 O O . GLY A 1 99 ? 24.488 7.576 -3.611 1.00 88.31 99 GLY A O 1
ATOM 832 N N . PHE A 1 100 ? 23.095 9.111 -4.457 1.00 88.06 100 PHE A N 1
ATOM 833 C CA . PHE A 1 100 ? 22.748 9.724 -3.168 1.00 88.06 100 PHE A CA 1
ATOM 834 C C . PHE A 1 100 ? 22.091 8.757 -2.162 1.00 88.06 100 PHE A C 1
ATOM 836 O O . PHE A 1 100 ? 22.079 9.020 -0.961 1.00 88.06 100 PHE A O 1
ATOM 843 N N . TRP A 1 101 ? 21.504 7.643 -2.620 1.00 86.50 101 TRP A N 1
ATOM 844 C CA . TRP A 1 101 ? 21.033 6.592 -1.710 1.00 86.50 101 TRP A CA 1
ATOM 845 C C . TRP A 1 101 ? 22.175 5.750 -1.188 1.00 86.50 101 TRP A C 1
ATOM 847 O O . TRP A 1 101 ? 22.187 5.433 -0.005 1.00 86.50 101 TRP A O 1
ATOM 857 N N . VAL A 1 102 ? 23.113 5.407 -2.066 1.00 88.75 102 VAL A N 1
ATOM 858 C CA . VAL A 1 102 ? 24.288 4.620 -1.703 1.00 88.75 102 VAL A CA 1
ATOM 859 C C . VAL A 1 102 ? 25.141 5.396 -0.706 1.00 88.75 102 VAL A C 1
ATOM 861 O O . VAL A 1 102 ? 25.449 4.846 0.338 1.00 88.75 102 VAL A O 1
ATOM 864 N N . GLU A 1 103 ? 25.404 6.682 -0.953 1.00 89.06 103 GLU A N 1
ATOM 865 C CA . GLU A 1 103 ? 26.151 7.557 -0.032 1.00 89.06 103 GLU A CA 1
ATOM 866 C C . GLU A 1 103 ? 25.515 7.592 1.361 1.00 89.06 103 GLU A C 1
ATOM 868 O O . GLU A 1 103 ? 26.165 7.285 2.355 1.00 89.06 103 GLU A O 1
ATOM 873 N N . LYS A 1 104 ? 24.206 7.852 1.432 1.00 84.88 104 LYS A N 1
ATOM 874 C CA . LYS A 1 104 ? 23.473 7.856 2.702 1.00 84.88 104 LYS A CA 1
ATOM 875 C C . LYS A 1 104 ? 23.511 6.500 3.410 1.00 84.88 104 LYS A C 1
ATOM 877 O O . LYS A 1 104 ? 23.477 6.428 4.634 1.00 84.88 104 LYS A O 1
ATOM 882 N N . TRP A 1 105 ? 23.476 5.404 2.661 1.00 85.00 105 TRP A N 1
ATOM 883 C CA . TRP A 1 105 ? 23.557 4.070 3.245 1.00 85.00 105 TRP A CA 1
ATOM 884 C C . TRP A 1 105 ? 24.961 3.742 3.733 1.00 85.00 105 TRP A C 1
ATOM 886 O O . TRP A 1 105 ? 25.074 3.149 4.800 1.00 85.00 105 TRP A O 1
ATOM 896 N N . ASP A 1 106 ? 25.989 4.171 3.006 1.00 85.00 106 ASP A N 1
ATOM 897 C CA . ASP A 1 106 ? 27.388 4.022 3.394 1.00 85.00 106 ASP A CA 1
ATOM 898 C C . ASP A 1 106 ? 27.669 4.807 4.685 1.00 85.00 106 ASP A C 1
ATOM 900 O O . ASP A 1 106 ? 28.216 4.227 5.619 1.00 85.00 106 ASP A O 1
ATOM 904 N N . GLU A 1 107 ? 27.165 6.042 4.816 1.00 82.94 107 GLU A N 1
ATOM 905 C CA . GLU A 1 107 ? 27.191 6.806 6.079 1.00 82.94 107 GLU A CA 1
ATOM 906 C C . GLU A 1 107 ? 26.568 6.001 7.233 1.00 82.94 107 GLU A C 1
ATOM 908 O O . GLU A 1 107 ? 27.154 5.847 8.301 1.00 82.94 107 GLU A O 1
ATOM 913 N N . LEU A 1 108 ? 25.391 5.410 7.012 1.00 74.69 108 LEU A N 1
ATOM 914 C CA . LEU A 1 108 ? 24.711 4.598 8.025 1.00 74.69 108 LEU A CA 1
ATOM 915 C C . LEU A 1 108 ? 25.442 3.278 8.341 1.00 74.69 108 LEU A C 1
ATOM 917 O O . LEU A 1 108 ? 25.224 2.698 9.410 1.00 74.69 108 LEU A O 1
ATOM 921 N N . VAL A 1 109 ? 26.253 2.761 7.416 1.00 74.88 109 VAL A N 1
ATOM 922 C CA . VAL A 1 109 ? 27.125 1.602 7.647 1.00 74.88 109 VAL A CA 1
ATOM 923 C C . VAL A 1 109 ? 28.339 2.015 8.476 1.00 74.88 109 VAL A C 1
ATOM 925 O O . VAL A 1 109 ? 28.647 1.321 9.441 1.00 74.88 109 VAL A O 1
ATOM 928 N N . GLU A 1 110 ? 28.971 3.148 8.168 1.00 75.50 110 GLU A N 1
ATOM 929 C CA . GLU A 1 110 ? 30.075 3.716 8.955 1.00 75.50 110 GLU A CA 1
ATOM 930 C C . GLU A 1 110 ? 29.642 4.054 10.388 1.00 75.50 110 GLU A C 1
ATOM 932 O O . GLU A 1 110 ? 30.364 3.781 11.344 1.00 75.50 110 GLU A O 1
ATOM 937 N N . GLU A 1 111 ? 28.417 4.555 10.559 1.00 69.81 111 GLU A N 1
ATOM 938 C CA . GLU A 1 111 ? 27.799 4.798 11.866 1.00 69.81 111 GLU A CA 1
ATOM 939 C C . GLU A 1 111 ? 27.365 3.509 12.599 1.00 69.81 111 GLU A C 1
ATOM 941 O O . GLU A 1 111 ? 26.825 3.582 13.706 1.00 69.81 111 GLU A O 1
ATOM 946 N N . GLY A 1 112 ? 27.520 2.327 11.990 1.00 62.72 112 GLY A N 1
ATOM 947 C CA . GLY A 1 112 ? 27.139 1.039 12.581 1.00 62.72 112 GLY A CA 1
ATOM 948 C C . GLY A 1 112 ? 25.625 0.806 12.705 1.00 62.72 112 GLY A C 1
ATOM 949 O O . GLY A 1 112 ? 25.189 -0.109 13.408 1.00 62.72 112 GLY A O 1
ATOM 950 N N . ARG A 1 113 ? 24.791 1.608 12.027 1.00 60.31 113 ARG A N 1
ATOM 951 C CA . ARG A 1 113 ? 23.316 1.548 12.116 1.00 60.31 113 ARG A CA 1
ATOM 952 C C . ARG A 1 113 ? 22.678 0.556 11.140 1.00 60.31 113 ARG A C 1
ATOM 954 O O . ARG A 1 113 ? 21.538 0.143 11.354 1.00 60.31 113 ARG A O 1
ATOM 961 N N . MET A 1 114 ? 23.381 0.175 10.074 1.00 54.31 114 MET A N 1
ATOM 962 C CA . MET A 1 114 ? 22.844 -0.671 8.992 1.00 54.31 114 MET A CA 1
ATOM 963 C C . MET A 1 114 ? 23.296 -2.133 9.049 1.00 54.31 114 MET A C 1
ATOM 965 O O . MET A 1 114 ? 22.497 -3.032 8.775 1.00 54.31 114 MET A O 1
ATOM 969 N N . VAL A 1 115 ? 24.550 -2.393 9.426 1.00 53.47 115 VAL A N 1
ATOM 970 C CA . VAL A 1 115 ? 25.128 -3.743 9.510 1.00 53.47 115 VAL A CA 1
ATOM 971 C C . VAL A 1 115 ? 25.899 -3.817 10.821 1.00 53.47 115 VAL A C 1
ATOM 973 O O . VAL A 1 115 ? 26.866 -3.098 11.026 1.00 53.47 115 VAL A O 1
ATOM 976 N N . GLY A 1 116 ? 25.342 -4.572 11.767 1.00 51.16 116 GLY A N 1
ATOM 977 C CA . GLY A 1 116 ? 25.641 -4.388 13.185 1.00 51.16 116 GLY A CA 1
ATOM 978 C C . GLY A 1 116 ? 26.934 -5.048 13.645 1.00 51.16 116 GLY A C 1
ATOM 979 O O . GLY A 1 116 ? 27.231 -6.173 13.259 1.00 51.16 116 GLY A O 1
ATOM 980 N N . GLU A 1 117 ? 27.609 -4.373 14.564 1.00 42.28 117 GLU A N 1
ATOM 981 C CA . GLU A 1 117 ? 28.635 -4.943 15.430 1.00 42.28 117 GLU A CA 1
ATOM 982 C C . GLU A 1 117 ? 28.045 -6.045 16.340 1.00 42.28 117 GLU A C 1
ATOM 984 O O . GLU A 1 117 ? 26.856 -6.027 16.692 1.00 42.28 117 GLU A O 1
ATOM 989 N N . VAL A 1 118 ? 28.868 -7.032 16.711 1.00 49.53 118 VAL A N 1
ATOM 990 C CA . VAL A 1 118 ? 28.491 -8.118 17.626 1.00 49.53 118 VAL A CA 1
ATOM 991 C C . VAL A 1 118 ? 28.355 -7.546 19.039 1.00 49.53 118 VAL A C 1
ATOM 993 O O . VAL A 1 118 ? 29.332 -7.142 19.661 1.00 49.53 118 VAL A O 1
ATOM 996 N N . VAL A 1 119 ? 27.127 -7.491 19.553 1.00 49.16 119 VAL A N 1
ATOM 997 C CA . VAL A 1 119 ? 26.840 -6.987 20.905 1.00 49.16 119 VAL A CA 1
ATOM 998 C C . VAL A 1 119 ? 27.231 -8.040 21.950 1.00 49.16 119 VAL A C 1
ATOM 1000 O O . VAL A 1 119 ? 26.851 -9.202 21.817 1.00 49.16 119 VAL A O 1
ATOM 1003 N N . ASP A 1 120 ? 27.948 -7.631 23.004 1.00 46.50 120 ASP A N 1
ATOM 1004 C CA . ASP A 1 120 ? 28.390 -8.516 24.093 1.00 46.50 120 ASP A CA 1
ATOM 1005 C C . ASP A 1 120 ? 27.213 -9.229 24.793 1.00 46.50 120 ASP A C 1
ATOM 1007 O O . ASP A 1 120 ? 26.140 -8.660 25.016 1.00 46.50 120 ASP A O 1
ATOM 1011 N N . ALA A 1 121 ? 27.422 -10.480 25.206 1.00 50.38 121 ALA A N 1
ATOM 1012 C CA . ALA A 1 121 ? 26.395 -11.330 25.807 1.00 50.38 121 ALA A CA 1
ATOM 1013 C C . ALA A 1 121 ? 25.826 -10.752 27.117 1.00 50.38 121 ALA A C 1
ATOM 1015 O O . ALA A 1 121 ? 24.647 -10.942 27.422 1.00 50.38 121 ALA A O 1
ATOM 1016 N N . LYS A 1 122 ? 26.633 -10.000 27.880 1.00 54.84 122 LYS A N 1
ATOM 1017 C CA . LYS A 1 122 ? 26.177 -9.296 29.094 1.00 54.84 122 LYS A CA 1
ATOM 1018 C C . LYS A 1 122 ? 25.232 -8.147 28.768 1.00 54.84 122 LYS A C 1
ATOM 1020 O O . LYS A 1 122 ? 24.256 -7.923 29.481 1.00 54.84 122 LYS A O 1
ATOM 1025 N N . GLU A 1 123 ? 25.510 -7.444 27.679 1.00 47.31 123 GLU A N 1
ATOM 1026 C CA . GLU A 1 123 ? 24.677 -6.356 27.189 1.00 47.31 123 GLU A CA 1
ATOM 1027 C C . GLU A 1 123 ? 23.359 -6.895 26.616 1.00 47.31 123 GLU A C 1
ATOM 1029 O O . GLU A 1 123 ? 22.307 -6.296 26.827 1.00 47.31 123 GLU A O 1
ATOM 1034 N N . ILE A 1 124 ? 23.378 -8.078 25.997 1.00 46.97 124 ILE A N 1
ATOM 1035 C CA . ILE A 1 124 ? 22.165 -8.801 25.587 1.00 46.97 124 ILE A CA 1
ATOM 1036 C C . ILE A 1 124 ? 21.331 -9.203 26.809 1.00 46.97 124 ILE A C 1
ATOM 1038 O O . ILE A 1 124 ? 20.145 -8.892 26.847 1.00 46.97 124 ILE A O 1
ATOM 1042 N N . ALA A 1 125 ? 21.933 -9.804 27.840 1.00 51.28 125 ALA A N 1
ATOM 1043 C CA . ALA A 1 125 ? 21.217 -10.184 29.061 1.00 51.28 125 ALA A CA 1
ATOM 1044 C C . ALA A 1 125 ? 20.617 -8.969 29.798 1.00 51.28 125 ALA A C 1
ATOM 1046 O O . ALA A 1 125 ? 19.495 -9.031 30.304 1.00 51.28 125 ALA A O 1
ATOM 1047 N N . ARG A 1 126 ? 21.335 -7.835 29.814 1.00 50.38 126 ARG A N 1
ATOM 1048 C CA . ARG A 1 126 ? 20.820 -6.549 30.307 1.00 50.38 126 ARG A CA 1
ATOM 1049 C C . ARG A 1 126 ? 19.636 -6.075 29.464 1.00 50.38 126 ARG A C 1
ATOM 1051 O O . ARG A 1 126 ? 18.607 -5.710 30.010 1.00 50.38 126 ARG A O 1
ATOM 1058 N N . ARG A 1 127 ? 19.737 -6.102 28.135 1.00 45.28 127 ARG A N 1
ATOM 1059 C CA . ARG A 1 127 ? 18.635 -5.705 27.242 1.00 45.28 127 ARG A CA 1
ATOM 1060 C C . ARG A 1 127 ? 17.418 -6.610 27.415 1.00 45.28 127 ARG A C 1
ATOM 1062 O O . ARG A 1 127 ? 16.306 -6.111 27.502 1.00 45.28 127 ARG A O 1
ATOM 1069 N N . GLU A 1 128 ? 17.612 -7.917 27.553 1.00 44.81 128 GLU A N 1
ATOM 1070 C CA . GLU A 1 128 ? 16.533 -8.884 27.778 1.00 44.81 128 GLU A CA 1
ATOM 1071 C C . GLU A 1 128 ? 15.786 -8.668 29.100 1.00 44.81 128 GLU A C 1
ATOM 1073 O O . GLU A 1 128 ? 14.583 -8.943 29.167 1.00 44.81 128 GLU A O 1
ATOM 1078 N N . SER A 1 129 ? 16.451 -8.142 30.134 1.00 44.81 129 SER A N 1
ATOM 1079 C CA . SER A 1 129 ? 15.776 -7.768 31.378 1.00 44.81 129 SER A CA 1
ATOM 1080 C C . SER A 1 129 ? 14.937 -6.494 31.226 1.00 44.81 129 SER A C 1
ATOM 1082 O O . SER A 1 129 ? 13.881 -6.404 31.844 1.00 44.81 129 SER A O 1
ATOM 1084 N N . PHE A 1 130 ? 15.319 -5.551 30.361 1.00 40.41 130 PHE A N 1
ATOM 1085 C CA . PHE A 1 130 ? 14.541 -4.331 30.087 1.00 40.41 130 PHE A CA 1
ATOM 1086 C C . PHE A 1 130 ? 13.468 -4.493 28.994 1.00 40.41 130 PHE A C 1
ATOM 1088 O O . PHE A 1 130 ? 12.519 -3.721 28.956 1.00 40.41 130 PHE A O 1
ATOM 1095 N N . ILE A 1 131 ? 13.577 -5.501 28.124 1.00 39.06 131 ILE A N 1
ATOM 1096 C CA . ILE A 1 131 ? 12.606 -5.783 27.047 1.00 39.06 131 ILE A CA 1
ATOM 1097 C C . ILE A 1 131 ? 11.323 -6.445 27.586 1.00 39.06 131 ILE A C 1
ATOM 1099 O O . ILE A 1 131 ? 10.274 -6.407 26.943 1.00 39.06 131 ILE A O 1
ATOM 1103 N N . ARG A 1 132 ? 11.357 -7.072 28.769 1.00 41.16 132 ARG A N 1
ATOM 1104 C CA . ARG A 1 132 ? 10.152 -7.655 29.375 1.00 41.16 132 ARG A CA 1
ATOM 1105 C C . ARG A 1 132 ? 9.390 -6.571 30.140 1.00 41.16 132 ARG A C 1
ATOM 1107 O O . ARG A 1 132 ? 9.893 -6.049 31.129 1.00 41.16 132 ARG A O 1
ATOM 1114 N N . ALA A 1 133 ? 8.148 -6.310 29.724 1.00 42.94 133 ALA A N 1
ATOM 1115 C CA . ALA A 1 133 ? 7.169 -5.582 30.537 1.00 42.94 133 ALA A CA 1
ATOM 1116 C C . ALA A 1 133 ? 7.188 -6.101 31.998 1.00 42.94 133 ALA A C 1
ATOM 1118 O O . ALA A 1 133 ? 7.447 -7.290 32.194 1.00 42.94 133 ALA A O 1
ATOM 1119 N N . TYR A 1 134 ? 6.903 -5.224 32.976 1.00 48.00 134 TYR A N 1
ATOM 1120 C CA . TYR A 1 134 ? 6.847 -5.443 34.446 1.00 48.00 134 TYR A CA 1
ATOM 1121 C C . TYR A 1 134 ? 8.107 -5.213 35.307 1.00 48.00 134 TYR A C 1
ATOM 1123 O O . TYR A 1 134 ? 8.052 -5.476 36.505 1.00 48.00 134 TYR A O 1
ATOM 1131 N N . ASN A 1 135 ? 9.209 -4.667 34.784 1.00 48.47 135 ASN A N 1
ATOM 1132 C CA . ASN A 1 135 ? 10.396 -4.383 35.617 1.00 48.47 135 ASN A CA 1
ATOM 1133 C C . ASN A 1 135 ? 10.476 -2.950 36.188 1.00 48.47 135 ASN A C 1
ATOM 1135 O O . ASN A 1 135 ? 11.425 -2.630 36.906 1.00 48.47 135 ASN A O 1
ATOM 1139 N N . ARG A 1 136 ? 9.483 -2.081 35.932 1.00 53.41 136 ARG A N 1
ATOM 1140 C CA . ARG A 1 136 ? 9.361 -0.785 36.627 1.00 53.41 136 ARG A CA 1
ATOM 1141 C C . ARG A 1 136 ? 8.810 -1.038 38.043 1.00 53.41 136 ARG A C 1
ATOM 1143 O O . ARG A 1 136 ? 7.797 -1.727 38.154 1.00 53.41 136 ARG A O 1
ATOM 1150 N N . PRO A 1 137 ? 9.435 -0.515 39.117 1.00 63.56 137 PRO A N 1
ATOM 1151 C CA . PRO A 1 137 ? 8.967 -0.760 40.477 1.00 63.56 137 PRO A CA 1
ATOM 1152 C C . PRO A 1 137 ? 7.534 -0.249 40.641 1.00 63.56 137 PRO A C 1
ATOM 1154 O O . PRO A 1 137 ? 7.225 0.893 40.295 1.00 63.56 137 PRO A O 1
ATOM 1157 N N . TYR A 1 138 ? 6.666 -1.121 41.144 1.00 74.12 138 TYR A N 1
ATOM 1158 C CA . TYR A 1 138 ? 5.264 -0.814 41.383 1.00 74.12 138 TYR A CA 1
ATOM 1159 C C . TYR A 1 138 ? 5.126 0.321 42.401 1.00 74.12 138 TYR A C 1
ATOM 1161 O O . TYR A 1 138 ? 5.652 0.221 43.512 1.00 74.12 138 TYR A O 1
ATOM 1169 N N . ASN A 1 139 ? 4.400 1.383 42.045 1.00 76.75 139 ASN A N 1
ATOM 1170 C CA . ASN A 1 139 ? 4.062 2.459 42.967 1.00 76.75 139 ASN A CA 1
ATOM 1171 C C . ASN A 1 139 ? 2.543 2.632 43.041 1.00 76.75 139 ASN A C 1
ATOM 1173 O O . ASN A 1 139 ? 1.877 2.944 42.057 1.00 76.75 139 ASN A O 1
ATOM 1177 N N . LEU A 1 140 ? 1.988 2.481 44.242 1.00 79.62 140 LEU A N 1
ATOM 1178 C CA . LEU A 1 140 ? 0.551 2.581 44.465 1.00 79.62 140 LEU A CA 1
ATOM 1179 C C . LEU A 1 140 ? -0.012 3.972 44.120 1.00 79.62 140 LEU A C 1
ATOM 1181 O O . LEU A 1 140 ? -1.147 4.067 43.676 1.00 79.62 140 LEU A O 1
ATOM 1185 N N . PHE A 1 141 ? 0.754 5.051 44.292 1.00 80.81 141 PHE A N 1
ATOM 1186 C CA . PHE A 1 141 ? 0.250 6.417 44.077 1.00 80.81 141 PHE A CA 1
ATOM 1187 C C . PHE A 1 141 ? 0.450 6.945 42.654 1.00 80.81 141 PHE A C 1
ATOM 1189 O O . PHE A 1 141 ? -0.029 8.033 42.342 1.00 80.81 141 PHE A O 1
ATOM 1196 N N . ASP A 1 142 ? 1.129 6.189 41.790 1.00 76.19 142 ASP A N 1
ATOM 1197 C CA . ASP A 1 142 ? 1.330 6.551 40.390 1.00 76.19 142 ASP A CA 1
ATOM 1198 C C . ASP A 1 142 ? 0.609 5.545 39.476 1.00 76.19 142 ASP A C 1
ATOM 1200 O O . ASP A 1 142 ? 1.165 4.478 39.173 1.00 76.19 142 ASP A O 1
ATOM 1204 N N . PRO A 1 143 ? -0.601 5.884 38.981 1.00 77.25 143 PRO A N 1
ATOM 1205 C CA . PRO A 1 143 ? -1.375 5.024 38.090 1.00 77.25 143 PRO A CA 1
ATOM 1206 C C . PRO A 1 143 ? -0.634 4.648 36.805 1.00 77.25 143 PRO A C 1
ATOM 1208 O O . PRO A 1 143 ? -0.993 3.666 36.155 1.00 77.25 143 PRO A O 1
ATOM 1211 N N . PHE A 1 144 ? 0.397 5.399 36.405 1.00 69.19 144 PHE A N 1
ATOM 1212 C CA . PHE A 1 144 ? 1.183 5.082 35.217 1.00 69.19 144 PHE A CA 1
ATOM 1213 C C . PHE A 1 144 ? 2.128 3.898 35.443 1.00 69.19 144 PHE A C 1
ATOM 1215 O O . PHE A 1 144 ? 2.417 3.190 34.475 1.00 69.19 144 PHE A O 1
ATOM 1222 N N . THR A 1 145 ? 2.525 3.619 36.691 1.00 72.50 145 THR A N 1
ATOM 1223 C CA . THR A 1 145 ? 3.364 2.458 37.054 1.00 72.50 145 THR A CA 1
ATOM 1224 C C . THR A 1 145 ? 2.596 1.142 37.122 1.00 72.50 145 THR A C 1
ATOM 1226 O O . THR A 1 145 ? 3.209 0.077 37.111 1.00 72.50 145 THR A O 1
ATOM 1229 N N . TRP A 1 146 ? 1.264 1.194 37.162 1.00 79.94 146 TRP A N 1
ATOM 1230 C CA . TRP A 1 146 ? 0.446 -0.004 37.301 1.00 79.94 146 TRP A CA 1
ATOM 1231 C C . TRP A 1 146 ? 0.459 -0.858 36.027 1.00 79.94 146 TRP A C 1
ATOM 1233 O O . TRP A 1 146 ? 0.457 -0.313 34.909 1.00 79.94 146 TRP A O 1
ATOM 1243 N N . PRO A 1 147 ? 0.412 -2.192 36.167 1.00 81.31 147 PRO A N 1
ATOM 1244 C CA . PRO A 1 147 ? 0.273 -3.086 35.031 1.00 81.31 147 PRO A CA 1
ATOM 1245 C C . PRO A 1 147 ? -1.104 -2.911 34.371 1.00 81.31 147 PRO A C 1
ATOM 1247 O O . PRO A 1 147 ? -2.055 -2.376 34.952 1.00 81.31 147 PRO A O 1
ATOM 1250 N N . TYR A 1 148 ? -1.235 -3.347 33.119 1.00 83.62 148 TYR A N 1
ATOM 1251 C CA . TYR A 1 148 ? -2.474 -3.155 32.360 1.00 83.62 148 TYR A CA 1
ATOM 1252 C C . TYR A 1 148 ? -3.738 -3.811 32.960 1.00 83.62 148 TYR A C 1
ATOM 1254 O O . TYR A 1 148 ? -4.806 -3.205 32.824 1.00 83.62 148 TYR A O 1
ATOM 1262 N N . PRO A 1 149 ? -3.666 -4.969 33.643 1.00 90.06 149 PRO A N 1
ATOM 1263 C CA . PRO A 1 149 ? -4.778 -5.569 34.372 1.00 90.06 149 PRO A CA 1
ATOM 1264 C C . PRO A 1 149 ? -5.286 -4.672 35.497 1.00 90.06 149 PRO A C 1
ATOM 1266 O O . PRO A 1 149 ? -6.488 -4.465 35.623 1.00 90.06 149 PRO A O 1
ATOM 1269 N N . GLU A 1 150 ? -4.388 -4.063 36.269 1.00 89.06 150 GLU A N 1
ATOM 1270 C CA . GLU A 1 150 ? -4.764 -3.164 37.364 1.00 89.06 150 GLU A CA 1
ATOM 1271 C C . GLU A 1 150 ? -5.362 -1.854 36.849 1.00 89.06 150 GLU A C 1
ATOM 1273 O O . GLU A 1 150 ? -6.376 -1.388 37.367 1.00 89.06 150 GLU A O 1
ATOM 1278 N N . LYS A 1 151 ? -4.815 -1.307 35.755 1.00 89.06 151 LYS A N 1
ATOM 1279 C CA . LYS A 1 151 ? -5.420 -0.165 35.049 1.00 89.06 151 LYS A CA 1
ATOM 1280 C C . LYS A 1 151 ? -6.836 -0.490 34.561 1.00 89.06 151 LYS A C 1
ATOM 1282 O O . LYS A 1 151 ? -7.741 0.331 34.705 1.00 89.06 151 LYS A O 1
ATOM 1287 N N . GLY A 1 152 ? -7.033 -1.687 34.005 1.00 91.38 152 GLY A N 1
ATOM 1288 C CA . GLY A 1 152 ? -8.345 -2.178 33.580 1.00 91.38 152 GLY A CA 1
ATOM 1289 C C . GLY A 1 152 ? -9.325 -2.308 34.748 1.00 91.38 152 GLY A C 1
ATOM 1290 O O . GLY A 1 152 ? -10.449 -1.813 34.665 1.00 91.38 152 GLY A O 1
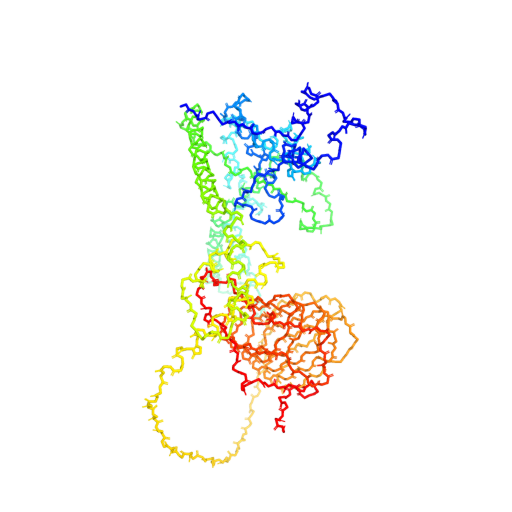ATOM 1291 N N . ALA A 1 153 ? -8.880 -2.899 35.859 1.00 94.81 153 ALA A N 1
ATOM 1292 C CA . ALA A 1 153 ? -9.673 -3.055 37.075 1.00 94.81 153 ALA A CA 1
ATOM 1293 C C . ALA A 1 153 ? -10.100 -1.704 37.665 1.00 94.81 153 ALA A C 1
ATOM 1295 O O . ALA A 1 153 ? -11.276 -1.502 37.965 1.00 94.81 153 ALA A O 1
ATOM 1296 N N . ALA A 1 154 ? -9.168 -0.755 37.775 1.00 93.25 154 ALA A N 1
ATOM 1297 C CA . ALA A 1 154 ? -9.433 0.569 38.323 1.00 93.25 154 ALA A CA 1
ATOM 1298 C C . ALA A 1 154 ? -10.376 1.396 37.440 1.00 93.25 154 ALA A C 1
ATOM 1300 O O . ALA A 1 154 ? -11.270 2.067 37.954 1.00 93.25 154 ALA A O 1
ATOM 1301 N N . CYS A 1 155 ? -10.222 1.319 36.114 1.00 93.69 155 CYS A N 1
ATOM 1302 C CA . CYS A 1 155 ? -11.090 2.024 35.175 1.00 93.69 155 CYS A CA 1
ATOM 1303 C C . CYS A 1 155 ? -12.542 1.533 35.275 1.00 93.69 155 CYS A C 1
ATOM 1305 O O . CYS A 1 155 ? -13.451 2.334 35.501 1.00 93.69 155 CYS A O 1
ATOM 1307 N N . ILE A 1 156 ? -12.765 0.218 35.177 1.00 95.56 156 ILE A N 1
ATOM 1308 C CA . ILE A 1 156 ? -14.119 -0.347 35.243 1.00 95.56 156 ILE A CA 1
ATOM 1309 C C . ILE A 1 156 ? -14.710 -0.218 36.653 1.00 95.56 156 ILE A C 1
ATOM 1311 O O . ILE A 1 156 ? -15.893 0.099 36.790 1.00 95.56 156 ILE A O 1
ATOM 1315 N N . GLY A 1 157 ? -13.902 -0.382 37.703 1.00 95.38 157 GLY A N 1
ATOM 1316 C CA . GLY A 1 157 ? -14.320 -0.141 39.085 1.00 95.38 157 GLY A CA 1
ATOM 1317 C C . GLY A 1 157 ? -14.755 1.309 39.319 1.00 95.38 157 GLY A C 1
ATOM 1318 O O . GLY A 1 157 ? -15.818 1.551 39.890 1.00 95.38 157 GLY A O 1
ATOM 1319 N N . GLY A 1 158 ? -13.993 2.278 38.804 1.00 94.56 158 GLY A N 1
ATOM 1320 C CA . GLY A 1 158 ? -14.328 3.702 38.863 1.00 94.56 158 GLY A CA 1
ATOM 1321 C C . GLY A 1 158 ? -15.612 4.039 38.105 1.00 94.56 158 GLY A C 1
ATOM 1322 O O . GLY A 1 158 ? -16.492 4.701 38.654 1.00 94.56 158 GLY A O 1
ATOM 1323 N N . ILE A 1 159 ? -15.775 3.518 36.883 1.00 95.25 159 ILE A N 1
ATOM 1324 C CA . ILE A 1 159 ? -17.016 3.664 36.103 1.00 95.25 159 ILE A CA 1
ATOM 1325 C C . ILE A 1 159 ? -18.203 3.061 36.861 1.00 95.25 159 ILE A C 1
ATOM 1327 O O . ILE A 1 159 ? -19.265 3.677 36.920 1.00 95.25 159 ILE A O 1
ATOM 1331 N N . SER A 1 160 ? -18.022 1.900 37.493 1.00 94.44 160 SER A N 1
ATOM 1332 C CA . SER A 1 160 ? -19.064 1.242 38.290 1.00 94.44 160 SER A CA 1
ATOM 1333 C C . SER A 1 160 ? -19.481 2.098 39.490 1.00 94.44 160 SER A C 1
ATOM 1335 O O . SER A 1 160 ? -20.673 2.260 39.746 1.00 94.44 160 SER A O 1
ATOM 1337 N N . LEU A 1 161 ? -18.525 2.711 40.196 1.00 94.00 161 LEU A N 1
ATOM 1338 C CA . LEU A 1 161 ? -18.807 3.627 41.307 1.00 94.00 161 LEU A CA 1
ATOM 1339 C C . LEU A 1 161 ? -19.526 4.900 40.846 1.00 94.00 161 LEU A C 1
ATOM 1341 O O . LEU A 1 161 ? -20.500 5.311 41.479 1.00 94.00 161 LEU A O 1
ATOM 1345 N N . ILE A 1 162 ? -19.098 5.498 39.731 1.00 94.44 162 ILE A N 1
ATOM 1346 C CA . ILE A 1 162 ? -19.753 6.676 39.145 1.00 94.44 162 ILE A CA 1
ATOM 1347 C C . ILE A 1 162 ? -21.177 6.324 38.706 1.00 94.44 162 ILE A C 1
ATOM 1349 O O . ILE A 1 162 ? -22.112 7.052 39.028 1.00 94.44 162 ILE A O 1
ATOM 1353 N N . ALA A 1 163 ? -21.376 5.188 38.036 1.00 93.50 163 ALA A N 1
ATOM 1354 C CA . ALA A 1 163 ? -22.696 4.727 37.617 1.00 93.50 163 ALA A CA 1
ATOM 1355 C C . ALA A 1 163 ? -23.628 4.497 38.818 1.00 93.50 163 ALA A C 1
ATOM 1357 O O . ALA A 1 163 ? -24.788 4.909 38.787 1.00 93.50 163 ALA A O 1
ATOM 1358 N N . LEU A 1 164 ? -23.121 3.909 39.907 1.00 92.38 164 LEU A N 1
ATOM 1359 C CA . LEU A 1 164 ? -23.871 3.760 41.157 1.00 92.38 164 LEU A CA 1
ATOM 1360 C C . LEU A 1 164 ? -24.202 5.110 41.804 1.00 92.38 164 LEU A C 1
ATOM 1362 O O . LEU A 1 164 ? -25.312 5.294 42.308 1.00 92.38 164 LEU A O 1
ATOM 1366 N N . HIS A 1 165 ? -23.271 6.063 41.776 1.00 91.81 165 HIS A N 1
ATOM 1367 C CA . HIS A 1 165 ? -23.497 7.415 42.279 1.00 91.81 165 HIS A CA 1
ATOM 1368 C C . HIS A 1 165 ? -24.579 8.146 41.471 1.00 91.81 165 HIS A C 1
ATOM 1370 O O . HIS A 1 165 ? -25.526 8.679 42.048 1.00 91.81 165 HIS A O 1
ATOM 1376 N N . LEU A 1 166 ? -24.505 8.092 40.139 1.00 94.31 166 LEU A N 1
ATOM 1377 C CA . LEU A 1 166 ? -25.510 8.665 39.242 1.00 94.31 166 LEU A CA 1
ATOM 1378 C C . LEU A 1 166 ? -26.879 7.994 39.416 1.00 94.31 166 LEU A C 1
ATOM 1380 O O . LEU A 1 166 ? -27.899 8.678 39.447 1.00 94.31 166 LEU A O 1
ATOM 1384 N N . ASN A 1 167 ? -26.915 6.673 39.610 1.00 92.44 167 ASN A N 1
ATOM 1385 C CA . ASN A 1 167 ? -28.144 5.941 39.917 1.00 92.44 167 ASN A CA 1
ATOM 1386 C C . ASN A 1 167 ? -28.774 6.416 41.240 1.00 92.44 167 ASN A C 1
ATOM 1388 O O . ASN A 1 167 ? -29.985 6.625 41.309 1.00 92.44 167 ASN A O 1
ATOM 1392 N N . ASN A 1 168 ? -27.960 6.649 42.274 1.00 91.62 168 ASN A N 1
ATOM 1393 C CA . ASN A 1 168 ? -28.433 7.199 43.545 1.00 91.62 168 ASN A CA 1
ATOM 1394 C C . ASN A 1 168 ? -29.008 8.604 43.397 1.00 91.62 168 ASN A C 1
ATOM 1396 O O . ASN A 1 168 ? -30.069 8.877 43.957 1.00 91.62 168 ASN A O 1
ATOM 1400 N N . LEU A 1 169 ? -28.342 9.467 42.627 1.00 93.50 169 LEU A N 1
ATOM 1401 C CA . LEU A 1 169 ? -28.835 10.810 42.330 1.00 93.50 169 LEU A CA 1
ATOM 1402 C C . LEU A 1 169 ? -30.170 10.759 41.577 1.00 93.50 169 LEU A C 1
ATOM 1404 O O . LEU A 1 169 ? -31.117 11.440 41.966 1.00 93.50 169 LEU A O 1
ATOM 1408 N N . TRP A 1 170 ? -30.274 9.902 40.556 1.00 95.62 170 TRP A N 1
ATOM 1409 C CA . TRP A 1 170 ? -31.472 9.762 39.726 1.00 95.62 170 TRP A CA 1
ATOM 1410 C C . TRP A 1 170 ? -32.692 9.284 40.523 1.00 95.62 170 TRP A C 1
ATOM 1412 O O . TRP A 1 170 ? -33.769 9.869 40.438 1.00 95.62 170 TRP A O 1
ATOM 1422 N N . TYR A 1 171 ? -32.519 8.252 41.355 1.00 94.31 171 TYR A N 1
ATOM 1423 C CA . TYR A 1 171 ? -33.598 7.673 42.165 1.00 94.31 171 TYR A CA 1
ATOM 1424 C C . TYR A 1 171 ? -33.717 8.279 43.572 1.00 94.31 171 TYR A C 1
ATOM 1426 O O . TYR A 1 171 ? -34.465 7.752 44.401 1.00 94.31 171 TYR A O 1
ATOM 1434 N N . ARG A 1 172 ? -32.977 9.363 43.856 1.00 93.56 172 ARG A N 1
ATOM 1435 C CA . ARG A 1 172 ? -32.922 10.050 45.160 1.00 93.56 172 ARG A CA 1
ATOM 1436 C C . ARG A 1 172 ? -32.699 9.090 46.338 1.00 93.56 172 ARG A C 1
ATOM 1438 O O . ARG A 1 172 ? -33.346 9.195 47.379 1.00 93.56 172 ARG A O 1
ATOM 1445 N N . LYS A 1 173 ? -31.808 8.112 46.165 1.00 91.88 173 LYS A N 1
ATOM 1446 C CA . LYS A 1 173 ? -31.442 7.146 47.212 1.00 91.88 173 LYS A CA 1
ATOM 1447 C C . LYS A 1 173 ? -30.223 7.651 47.994 1.00 91.88 173 LYS A C 1
ATOM 1449 O O . LYS A 1 173 ? -29.328 8.243 47.390 1.00 91.88 173 LYS A O 1
ATOM 1454 N N . PRO A 1 174 ? -30.143 7.409 49.317 1.00 89.94 174 PRO A N 1
ATOM 1455 C CA . PRO A 1 174 ? -28.953 7.750 50.091 1.00 89.94 174 PRO A CA 1
ATOM 1456 C C . PRO A 1 174 ? -27.754 6.901 49.648 1.00 89.94 174 PRO A C 1
ATOM 1458 O O . PRO A 1 174 ? -27.921 5.792 49.133 1.00 89.94 174 PRO A O 1
ATOM 1461 N N . PHE A 1 175 ? -26.533 7.390 49.888 1.00 84.38 175 PHE A N 1
ATOM 1462 C CA . PHE A 1 175 ? -25.306 6.719 49.433 1.00 84.38 175 PHE A CA 1
ATOM 1463 C C . PHE A 1 175 ? -25.161 5.285 49.974 1.00 84.38 175 PHE A C 1
ATOM 1465 O O . PHE A 1 175 ? -24.585 4.432 49.305 1.00 84.38 175 PHE A O 1
ATOM 1472 N N . TYR A 1 176 ? -25.728 5.009 51.153 1.00 86.62 176 TYR A N 1
ATOM 1473 C CA . TYR A 1 176 ? -25.678 3.709 51.822 1.00 86.62 176 TYR A CA 1
ATOM 1474 C C . TYR A 1 176 ? -26.794 2.732 51.408 1.00 86.62 176 TYR A C 1
ATOM 1476 O O . TYR A 1 176 ? -26.890 1.626 51.944 1.00 86.62 176 TYR A O 1
ATOM 1484 N N . TYR A 1 177 ? -27.664 3.105 50.466 1.00 90.44 177 TYR A N 1
ATOM 1485 C CA . TYR A 1 177 ? -28.712 2.208 49.986 1.00 90.44 177 TYR A CA 1
ATOM 1486 C C . TYR A 1 177 ? -28.090 0.956 49.352 1.00 90.44 177 TYR A C 1
ATOM 1488 O O . TYR A 1 177 ? -27.295 1.068 48.420 1.00 90.44 177 TYR A O 1
ATOM 1496 N N . ALA A 1 178 ? -28.458 -0.230 49.847 1.00 89.50 178 ALA A N 1
ATOM 1497 C CA . ALA A 1 178 ? -28.023 -1.522 49.314 1.00 89.50 178 ALA A CA 1
ATOM 1498 C C . ALA A 1 178 ? -26.488 -1.649 49.142 1.00 89.50 178 ALA A C 1
ATOM 1500 O O . ALA A 1 178 ? -26.015 -2.119 48.108 1.00 89.50 178 ALA A O 1
ATOM 1501 N N . ILE A 1 179 ? -25.705 -1.229 50.148 1.00 88.94 179 ILE A N 1
ATOM 1502 C CA . ILE A 1 179 ? -24.228 -1.250 50.099 1.00 88.94 179 ILE A CA 1
ATOM 1503 C C . ILE A 1 179 ? -23.681 -2.626 49.708 1.00 88.94 179 ILE A C 1
ATOM 1505 O O . ILE A 1 179 ? -22.903 -2.714 48.766 1.00 88.94 179 ILE A O 1
ATOM 1509 N N . PHE A 1 180 ? -24.095 -3.702 50.382 1.00 92.62 180 PHE A N 1
ATOM 1510 C CA . PHE A 1 180 ? -23.531 -5.037 50.154 1.00 92.62 180 PHE A CA 1
ATOM 1511 C C . PHE A 1 180 ? -23.698 -5.559 48.714 1.00 92.62 180 PHE A C 1
ATOM 1513 O O . PHE A 1 180 ? -22.684 -5.894 48.098 1.00 92.62 180 PHE A O 1
ATOM 1520 N N . PRO A 1 181 ? -24.907 -5.586 48.114 1.00 93.12 181 PRO A N 1
ATOM 1521 C CA . PRO A 1 181 ? -25.051 -6.035 46.727 1.00 93.12 181 PRO A CA 1
ATOM 1522 C C . PRO A 1 181 ? -24.364 -5.093 45.728 1.00 93.12 181 PRO A C 1
ATOM 1524 O O . PRO A 1 181 ? -23.903 -5.534 44.680 1.00 93.12 181 PRO A O 1
ATOM 1527 N N . ARG A 1 182 ? -24.234 -3.800 46.044 1.00 90.38 182 ARG A N 1
ATOM 1528 C CA . ARG A 1 182 ? -23.533 -2.837 45.183 1.00 90.38 182 ARG A CA 1
ATOM 1529 C C . ARG A 1 182 ? -22.020 -2.980 45.240 1.00 90.38 182 ARG A C 1
ATOM 1531 O O . ARG A 1 182 ? -21.378 -2.895 44.201 1.00 90.38 182 ARG A O 1
ATOM 1538 N N . LEU A 1 183 ? -21.458 -3.252 46.415 1.00 93.00 183 LEU A N 1
ATOM 1539 C CA . LEU A 1 183 ? -20.046 -3.606 46.551 1.00 93.00 183 LEU A CA 1
ATOM 1540 C C . LEU A 1 183 ? -19.733 -4.890 45.778 1.00 93.00 183 LEU A C 1
ATOM 1542 O O . LEU A 1 183 ? -18.715 -4.943 45.096 1.00 93.00 183 LEU A O 1
ATOM 1546 N N . ALA A 1 184 ? -20.634 -5.879 45.804 1.00 94.81 184 ALA A N 1
ATOM 1547 C CA . ALA A 1 184 ? -20.497 -7.083 44.987 1.00 94.81 184 ALA A CA 1
ATOM 1548 C C . ALA A 1 184 ? -20.508 -6.767 43.478 1.00 94.81 184 ALA A C 1
ATOM 1550 O O . ALA A 1 184 ? -19.669 -7.283 42.744 1.00 94.81 184 ALA A O 1
ATOM 1551 N N . LEU A 1 185 ? -21.388 -5.872 43.013 1.00 92.88 185 LEU A N 1
ATOM 1552 C CA . LEU A 1 185 ? -21.402 -5.423 41.613 1.00 92.88 185 LEU A CA 1
ATOM 1553 C C . LEU A 1 185 ? -20.124 -4.674 41.213 1.00 92.88 185 LEU A C 1
ATOM 1555 O O . LEU A 1 185 ? -19.599 -4.914 40.130 1.00 92.88 185 LEU A O 1
ATOM 1559 N N . VAL A 1 186 ? -19.596 -3.801 42.077 1.00 95.19 186 VAL A N 1
ATOM 1560 C CA . VAL A 1 186 ? -18.318 -3.113 41.823 1.00 95.19 186 VAL A CA 1
ATOM 1561 C C . VAL A 1 186 ? -17.172 -4.120 41.774 1.00 95.19 186 VAL A C 1
ATOM 1563 O O . VAL A 1 186 ? -16.335 -4.032 40.883 1.00 95.19 186 VAL A O 1
ATOM 1566 N N . ALA A 1 187 ? -17.149 -5.107 42.673 1.00 96.06 187 ALA A N 1
ATOM 1567 C CA . ALA A 1 187 ? -16.150 -6.172 42.646 1.00 96.06 187 ALA A CA 1
ATOM 1568 C C . ALA A 1 187 ? -16.231 -7.004 41.352 1.00 96.06 187 ALA A C 1
ATOM 1570 O O . ALA A 1 187 ? -15.202 -7.285 40.736 1.00 96.06 187 ALA A O 1
ATOM 1571 N N . LEU A 1 188 ? -17.439 -7.338 40.886 1.00 96.06 188 LEU A N 1
ATOM 1572 C CA . LEU A 1 188 ? -17.652 -8.010 39.599 1.00 96.06 188 LEU A CA 1
ATOM 1573 C C . LEU A 1 188 ? -17.187 -7.150 38.413 1.00 96.06 188 LEU A C 1
ATOM 1575 O O . LEU A 1 188 ? -16.509 -7.644 37.516 1.00 96.06 188 LEU A O 1
ATOM 1579 N N . GLY A 1 189 ? -17.483 -5.849 38.423 1.00 95.12 189 GLY A N 1
ATOM 1580 C CA . GLY A 1 189 ? -16.997 -4.915 37.405 1.00 95.12 189 GLY A CA 1
ATOM 1581 C C . GLY A 1 189 ? -15.468 -4.829 37.379 1.00 95.12 189 GLY A C 1
ATOM 1582 O O . GLY A 1 189 ? -14.851 -4.998 36.329 1.00 95.12 189 GLY A O 1
ATOM 1583 N N . SER A 1 190 ? -14.836 -4.633 38.536 1.00 96.69 190 SER A N 1
ATOM 1584 C CA . SER A 1 190 ? -13.375 -4.557 38.656 1.00 96.69 190 SER A CA 1
ATOM 1585 C C . SER A 1 190 ? -12.682 -5.857 38.239 1.00 96.69 190 SER A C 1
ATOM 1587 O O . SER A 1 190 ? -11.648 -5.809 37.577 1.00 96.69 190 SER A O 1
ATOM 1589 N N . THR A 1 191 ? -13.248 -7.022 38.572 1.00 96.19 191 THR A N 1
ATOM 1590 C CA . THR A 1 191 ? -12.701 -8.327 38.152 1.00 96.19 191 THR A CA 1
ATOM 1591 C C . THR A 1 191 ? -12.827 -8.546 36.645 1.00 96.19 191 THR A C 1
ATOM 1593 O O . THR A 1 191 ? -11.860 -8.975 36.019 1.00 96.19 191 THR A O 1
ATOM 1596 N N . LEU A 1 192 ? -13.949 -8.166 36.026 1.00 95.56 192 LEU A N 1
ATOM 1597 C CA . LEU A 1 192 ? -14.083 -8.157 34.563 1.00 95.56 192 LEU A CA 1
ATOM 1598 C C . LEU A 1 192 ? -13.067 -7.211 33.908 1.00 95.56 192 LEU A C 1
ATOM 1600 O O . LEU A 1 192 ? -12.400 -7.591 32.947 1.00 95.56 192 LEU A O 1
ATOM 1604 N N . GLY A 1 193 ? -12.892 -6.009 34.463 1.00 95.75 193 GLY A N 1
ATOM 1605 C CA . GLY A 1 193 ? -11.880 -5.055 34.007 1.00 95.75 193 GLY A CA 1
ATOM 1606 C C . GLY A 1 193 ? -10.456 -5.609 34.093 1.00 95.75 193 GLY A C 1
ATOM 1607 O O . GLY A 1 193 ? -9.670 -5.428 33.162 1.00 95.75 193 GLY A O 1
ATOM 1608 N N . TYR A 1 194 ? -10.142 -6.336 35.167 1.00 95.62 194 TYR A N 1
ATOM 1609 C CA . TYR A 1 194 ? -8.862 -7.020 35.342 1.00 95.62 194 TYR A CA 1
ATOM 1610 C C . TYR A 1 194 ? -8.631 -8.089 34.264 1.00 95.62 194 TYR A C 1
ATOM 1612 O O . TYR A 1 194 ? -7.574 -8.106 33.632 1.00 95.62 194 TYR A O 1
ATOM 1620 N N . LEU A 1 195 ? -9.635 -8.931 33.992 1.00 94.88 195 LEU A N 1
ATOM 1621 C CA . LEU A 1 195 ? -9.567 -9.972 32.959 1.00 94.88 195 LEU A CA 1
ATOM 1622 C C . LEU A 1 195 ? -9.404 -9.380 31.552 1.00 94.88 195 LEU A C 1
ATOM 1624 O O . LEU A 1 195 ? -8.534 -9.812 30.796 1.00 94.88 195 LEU A O 1
ATOM 1628 N N . CYS A 1 196 ? -10.175 -8.345 31.206 1.00 91.25 196 CYS A N 1
ATOM 1629 C CA . CYS A 1 196 ? -10.004 -7.629 29.939 1.00 91.25 196 CYS A CA 1
ATOM 1630 C C . CYS A 1 196 ? -8.604 -7.011 29.824 1.00 91.25 196 CYS A C 1
ATOM 1632 O O . CYS A 1 196 ? -7.992 -7.046 28.753 1.00 91.25 196 CYS A O 1
ATOM 1634 N N . GLY A 1 197 ? -8.076 -6.473 30.926 1.00 90.25 197 GLY A N 1
ATOM 1635 C CA . GLY A 1 197 ? -6.714 -5.962 30.992 1.00 90.25 197 GLY A CA 1
ATOM 1636 C C . GLY A 1 197 ? -5.656 -7.048 30.774 1.00 90.25 197 GLY A C 1
ATOM 1637 O O . GLY A 1 197 ? -4.715 -6.800 30.025 1.00 90.25 197 GLY A O 1
ATOM 1638 N N . GLN A 1 198 ? -5.839 -8.258 31.319 1.00 88.12 198 GLN A N 1
ATOM 1639 C CA . GLN A 1 198 ? -4.951 -9.403 31.065 1.00 88.12 198 GLN A CA 1
ATOM 1640 C C . GLN A 1 198 ? -4.957 -9.838 29.595 1.00 88.12 198 GLN A C 1
ATOM 1642 O O . GLN A 1 198 ? -3.896 -10.061 29.012 1.00 88.12 198 GLN A O 1
ATOM 1647 N N . VAL A 1 199 ? -6.134 -9.918 28.967 1.00 87.12 199 VAL A N 1
ATOM 1648 C CA . VAL A 1 199 ? -6.251 -10.265 27.538 1.00 87.12 199 VAL A CA 1
ATOM 1649 C C . VAL A 1 199 ? -5.567 -9.210 26.669 1.00 87.12 199 VAL A C 1
ATOM 1651 O O . VAL A 1 199 ? -4.805 -9.534 25.756 1.00 87.12 199 VAL A O 1
ATOM 1654 N N . ARG A 1 200 ? -5.799 -7.932 26.981 1.00 82.38 200 ARG A N 1
ATOM 1655 C CA . ARG A 1 200 ? -5.171 -6.806 26.290 1.00 82.38 200 ARG A CA 1
ATOM 1656 C C . ARG A 1 200 ? -3.653 -6.862 26.401 1.00 82.38 200 ARG A C 1
ATOM 1658 O O . ARG A 1 200 ? -2.950 -6.691 25.411 1.00 82.38 200 ARG A O 1
ATOM 1665 N N . GLU A 1 201 ? -3.157 -7.102 27.603 1.00 79.88 201 GLU A N 1
ATOM 1666 C CA . GLU A 1 201 ? -1.733 -7.200 27.868 1.00 79.88 201 GLU A CA 1
ATOM 1667 C C . GLU A 1 201 ? -1.097 -8.361 27.115 1.00 79.88 201 GLU A C 1
ATOM 1669 O O . GLU A 1 201 ? -0.087 -8.163 26.451 1.00 79.88 201 GLU A O 1
ATOM 1674 N N . HIS A 1 202 ? -1.732 -9.533 27.115 1.00 78.00 202 HIS A N 1
ATOM 1675 C CA . HIS A 1 202 ? -1.281 -10.674 26.326 1.00 78.00 202 HIS A CA 1
ATOM 1676 C C . HIS A 1 202 ? -1.139 -10.329 24.834 1.00 78.00 202 HIS A C 1
ATOM 1678 O O . HIS A 1 202 ? -0.150 -10.703 24.207 1.00 78.00 202 HIS A O 1
ATOM 1684 N N . HIS A 1 203 ? -2.084 -9.559 24.285 1.00 72.88 203 HIS A N 1
ATOM 1685 C CA . HIS A 1 203 ? -2.068 -9.143 22.884 1.00 72.88 203 HIS A CA 1
ATOM 1686 C C . HIS A 1 203 ? -0.992 -8.086 22.569 1.00 72.88 203 HIS A C 1
ATOM 1688 O O . HIS A 1 203 ? -0.336 -8.166 21.532 1.00 72.88 203 HIS A O 1
ATOM 1694 N N . TYR A 1 204 ? -0.790 -7.097 23.448 1.00 66.25 204 TYR A N 1
ATOM 1695 C CA . TYR A 1 204 ? 0.112 -5.963 23.192 1.00 66.25 204 TYR A CA 1
ATOM 1696 C C . TYR A 1 204 ? 1.523 -6.114 23.772 1.00 66.25 204 TYR A C 1
ATOM 1698 O O . TYR A 1 204 ? 2.387 -5.291 23.466 1.00 66.25 204 TYR A O 1
ATOM 1706 N N . ARG A 1 205 ? 1.797 -7.171 24.545 1.00 59.81 205 ARG A N 1
ATOM 1707 C CA . ARG A 1 205 ? 3.093 -7.404 25.207 1.00 59.81 205 ARG A CA 1
ATOM 1708 C C . ARG A 1 205 ? 4.282 -7.340 24.254 1.00 59.81 205 ARG A C 1
ATOM 1710 O O . ARG A 1 205 ? 5.319 -6.794 24.607 1.00 59.81 205 ARG A O 1
ATOM 1717 N N . THR A 1 206 ? 4.141 -7.892 23.053 1.00 45.94 206 THR A N 1
ATOM 1718 C CA . THR A 1 206 ? 5.200 -7.902 22.034 1.00 45.94 206 THR A CA 1
ATOM 1719 C C . THR A 1 206 ? 5.422 -6.527 21.417 1.00 45.94 206 THR A C 1
ATOM 1721 O O . THR A 1 206 ? 6.558 -6.157 21.149 1.00 45.94 206 THR A O 1
ATOM 1724 N N . ARG A 1 207 ? 4.354 -5.750 21.216 1.00 50.97 207 ARG A N 1
ATOM 1725 C CA . ARG A 1 207 ? 4.424 -4.408 20.632 1.00 50.97 207 ARG A CA 1
ATOM 1726 C C . ARG A 1 207 ? 5.034 -3.399 21.602 1.00 50.97 207 ARG A C 1
ATOM 1728 O O . ARG A 1 207 ? 5.932 -2.659 21.219 1.00 50.97 207 ARG A O 1
ATOM 1735 N N . ASP A 1 208 ? 4.552 -3.369 22.839 1.00 49.34 208 ASP A N 1
ATOM 1736 C CA . ASP A 1 208 ? 4.962 -2.363 23.822 1.00 49.34 208 ASP A CA 1
ATOM 1737 C C . ASP A 1 208 ? 6.419 -2.591 24.273 1.00 49.34 208 ASP A C 1
ATOM 1739 O O . ASP A 1 208 ? 7.174 -1.630 24.391 1.00 49.34 208 ASP A O 1
ATOM 1743 N N . ALA A 1 209 ? 6.857 -3.854 24.369 1.00 48.97 209 ALA A N 1
ATOM 1744 C CA . ALA A 1 209 ? 8.258 -4.232 24.587 1.00 48.97 209 ALA A CA 1
ATOM 1745 C C . ALA A 1 209 ? 9.206 -3.707 23.494 1.00 48.97 209 ALA A C 1
ATOM 1747 O O . ALA A 1 209 ? 10.323 -3.274 23.774 1.00 48.97 209 ALA A O 1
ATOM 1748 N N . VAL A 1 210 ? 8.762 -3.729 22.234 1.00 45.16 210 VAL A N 1
ATOM 1749 C CA . VAL A 1 210 ? 9.539 -3.207 21.100 1.00 45.16 210 VAL A CA 1
ATOM 1750 C C . VAL A 1 210 ? 9.642 -1.678 21.162 1.00 45.16 210 VAL A C 1
ATOM 1752 O O . VAL A 1 210 ? 10.705 -1.129 20.881 1.00 45.16 210 VAL A O 1
ATOM 1755 N N . ILE A 1 211 ? 8.566 -0.992 21.561 1.00 47.88 211 ILE A N 1
ATOM 1756 C CA . ILE A 1 211 ? 8.513 0.476 21.667 1.00 47.88 211 ILE A CA 1
ATOM 1757 C C . ILE A 1 211 ? 9.362 0.982 22.841 1.00 47.88 211 ILE A C 1
ATOM 1759 O O . ILE A 1 211 ? 10.131 1.926 22.682 1.00 47.88 211 ILE A O 1
ATOM 1763 N N . GLU A 1 212 ? 9.255 0.353 24.009 1.00 46.69 212 GLU A N 1
ATOM 1764 C CA . GLU A 1 212 ? 10.015 0.738 25.205 1.00 46.69 212 GLU A CA 1
ATOM 1765 C C . GLU A 1 212 ? 11.523 0.540 25.000 1.00 46.69 212 GLU A C 1
ATOM 1767 O O . GLU A 1 212 ? 12.325 1.419 25.327 1.00 46.69 212 GLU A O 1
ATOM 1772 N N . HIS A 1 213 ? 11.908 -0.565 24.353 1.00 45.19 213 HIS A N 1
ATOM 1773 C CA . HIS A 1 213 ? 13.297 -0.818 23.989 1.00 45.19 213 HIS A CA 1
ATOM 1774 C C . HIS A 1 213 ? 13.851 0.272 23.058 1.00 45.19 213 HIS A C 1
ATOM 1776 O O . HIS A 1 213 ? 14.967 0.747 23.262 1.00 45.19 213 HIS A O 1
ATOM 1782 N N . TYR A 1 214 ? 13.049 0.731 22.096 1.00 42.88 214 TYR A N 1
ATOM 1783 C CA . TYR A 1 214 ? 13.423 1.796 21.167 1.00 42.88 214 TYR A CA 1
ATOM 1784 C C . TYR A 1 214 ? 13.633 3.154 21.862 1.00 42.88 214 TYR A C 1
ATOM 1786 O O . TYR A 1 214 ? 14.657 3.797 21.643 1.00 42.88 214 TYR A O 1
ATOM 1794 N N . ILE A 1 215 ? 12.721 3.555 22.758 1.00 48.56 215 ILE A N 1
ATOM 1795 C CA . ILE A 1 215 ? 12.823 4.813 23.526 1.00 48.56 215 ILE A CA 1
ATOM 1796 C C . ILE A 1 215 ? 14.082 4.823 24.406 1.00 48.56 215 ILE A C 1
ATOM 1798 O O . ILE A 1 215 ? 14.755 5.844 24.526 1.00 48.56 215 ILE A O 1
ATOM 1802 N N . SER A 1 216 ? 14.434 3.675 24.995 1.00 45.88 216 SER A N 1
ATOM 1803 C CA . SER A 1 216 ? 15.613 3.549 25.863 1.00 45.88 216 SER A CA 1
ATOM 1804 C C . SER A 1 216 ? 16.954 3.623 25.123 1.00 45.88 216 SER A C 1
ATOM 1806 O O . SER A 1 216 ? 17.944 4.067 25.700 1.00 45.88 216 SER A O 1
ATOM 1808 N N . LEU A 1 217 ? 16.994 3.188 23.859 1.00 41.97 217 LEU A N 1
ATOM 1809 C CA . LEU A 1 217 ? 18.201 3.201 23.026 1.00 41.97 217 LEU A CA 1
ATOM 1810 C C . LEU A 1 217 ? 18.496 4.593 22.464 1.00 41.97 217 LEU A C 1
ATOM 1812 O O . LEU A 1 217 ? 19.655 4.911 22.205 1.00 41.97 217 LEU A O 1
ATOM 1816 N N . HIS A 1 218 ? 17.462 5.423 22.321 1.00 41.81 218 HIS A N 1
ATOM 1817 C CA . HIS A 1 218 ? 17.573 6.760 21.754 1.00 41.81 218 HIS A CA 1
ATOM 1818 C C . HIS A 1 218 ? 16.890 7.825 22.623 1.00 41.81 218 HIS A C 1
ATOM 1820 O O . HIS A 1 218 ? 15.996 8.514 22.147 1.00 41.81 218 HIS A O 1
ATOM 1826 N N . PRO A 1 219 ? 17.299 8.017 23.891 1.00 52.66 219 PRO A N 1
ATOM 1827 C CA . PRO A 1 219 ? 16.656 8.990 24.778 1.00 52.66 219 PRO A CA 1
ATOM 1828 C C . PRO A 1 219 ? 16.731 10.430 24.237 1.00 52.66 219 PRO A C 1
ATOM 1830 O O . PRO A 1 219 ? 15.803 11.209 24.432 1.00 52.66 219 PRO A O 1
ATOM 1833 N N . GLN A 1 220 ? 17.778 10.749 23.470 1.00 46.06 220 GLN A N 1
ATOM 1834 C CA . GLN A 1 220 ? 18.005 12.072 22.871 1.00 46.06 220 GLN A CA 1
ATOM 1835 C C . GLN A 1 220 ? 17.040 12.378 21.708 1.00 46.06 220 GLN A C 1
ATOM 1837 O O . GLN A 1 220 ? 16.742 13.539 21.426 1.00 46.06 220 GLN A O 1
ATOM 1842 N N . ASP A 1 221 ? 16.441 11.339 21.114 1.00 41.06 221 ASP A N 1
ATOM 1843 C CA . ASP A 1 221 ? 15.380 11.461 20.107 1.00 41.06 221 ASP A CA 1
ATOM 1844 C C . ASP A 1 221 ? 14.028 11.852 20.734 1.00 41.06 221 ASP A C 1
ATOM 1846 O O . ASP A 1 221 ? 13.060 12.103 20.019 1.00 41.06 221 ASP A O 1
ATOM 1850 N N . PHE A 1 222 ? 13.947 11.929 22.066 1.00 45.69 222 PHE A N 1
ATOM 1851 C CA . PHE A 1 222 ? 12.747 12.321 22.810 1.00 45.69 222 PHE A CA 1
ATOM 1852 C C . PHE A 1 222 ? 12.981 13.547 23.709 1.00 45.69 222 PHE A C 1
ATOM 1854 O O . PHE A 1 222 ? 12.048 14.006 24.368 1.00 45.69 222 PHE A O 1
ATOM 1861 N N . ASP A 1 223 ? 14.182 14.136 23.690 1.00 44.25 223 ASP A N 1
ATOM 1862 C CA . ASP A 1 223 ? 14.525 15.308 24.510 1.00 44.25 223 ASP A CA 1
ATOM 1863 C C . ASP A 1 223 ? 13.760 16.583 24.098 1.00 44.25 223 ASP A C 1
ATOM 1865 O O . ASP A 1 223 ? 13.582 17.497 24.902 1.00 44.25 223 ASP A O 1
ATOM 1869 N N . HIS A 1 224 ? 13.226 16.627 22.874 1.00 44.09 224 HIS A N 1
ATOM 1870 C CA . HIS A 1 224 ? 12.442 17.742 22.327 1.00 44.09 224 HIS A CA 1
ATOM 1871 C C . HIS A 1 224 ? 10.917 17.578 22.497 1.00 44.09 224 HIS A C 1
ATOM 1873 O O . HIS A 1 224 ? 10.145 18.434 22.069 1.00 44.09 224 HIS A O 1
ATOM 1879 N N . LEU A 1 225 ? 10.451 16.511 23.158 1.00 41.91 225 LEU A N 1
ATOM 1880 C CA . LEU A 1 225 ? 9.032 16.274 23.472 1.00 41.91 225 LEU A CA 1
ATOM 1881 C C . LEU A 1 225 ? 8.616 16.912 24.806 1.00 41.91 225 LEU A C 1
ATOM 1883 O O . LEU A 1 225 ? 7.898 16.323 25.616 1.00 41.91 225 LEU A O 1
ATOM 1887 N N . LYS A 1 226 ? 9.049 18.153 25.021 1.00 44.09 226 LYS A N 1
ATOM 1888 C CA . LYS A 1 226 ? 8.501 19.049 26.042 1.00 44.09 226 LYS A CA 1
ATOM 1889 C C . LYS A 1 226 ? 8.026 20.339 25.387 1.00 44.09 226 LYS A C 1
ATOM 1891 O O . LYS A 1 226 ? 8.469 21.406 25.774 1.00 44.09 226 LYS A O 1
ATOM 1896 N N . ASP A 1 227 ? 7.125 20.243 24.414 1.00 34.62 227 ASP A N 1
ATOM 1897 C CA . ASP A 1 227 ? 6.442 21.428 23.899 1.00 34.62 227 ASP A CA 1
ATOM 1898 C C . ASP A 1 227 ? 4.940 21.206 23.709 1.00 34.62 227 ASP A C 1
ATOM 1900 O O . ASP A 1 227 ? 4.456 20.145 23.316 1.00 34.62 227 ASP A O 1
ATOM 1904 N N . TYR A 1 228 ? 4.205 22.265 24.033 1.00 41.88 228 TYR A N 1
ATOM 1905 C CA . TYR A 1 228 ? 2.787 22.333 24.391 1.00 41.88 228 TYR A CA 1
ATOM 1906 C C . TYR A 1 228 ? 1.786 22.068 23.234 1.00 41.88 228 TYR A C 1
ATOM 1908 O O . TYR A 1 228 ? 0.584 22.007 23.470 1.00 41.88 228 TYR A O 1
ATOM 1916 N N . ASN A 1 229 ? 2.238 21.883 21.981 1.00 41.44 229 ASN A N 1
ATOM 1917 C CA . ASN A 1 229 ? 1.397 22.038 20.774 1.00 41.44 229 ASN A CA 1
ATOM 1918 C C . ASN A 1 229 ? 1.316 20.792 19.855 1.00 41.44 229 ASN A C 1
ATOM 1920 O O . ASN A 1 229 ? 1.578 20.871 18.655 1.00 41.44 229 ASN A O 1
ATOM 1924 N N . GLY A 1 230 ? 0.924 19.643 20.414 1.00 45.28 230 GLY A N 1
ATOM 1925 C CA . GLY A 1 230 ? 0.837 18.326 19.760 1.00 45.28 230 GLY A CA 1
ATOM 1926 C C . GLY A 1 230 ? 0.407 18.273 18.279 1.00 45.28 230 GLY A C 1
ATOM 1927 O O . GLY A 1 230 ? -0.776 18.364 17.950 1.00 45.28 230 GLY A O 1
ATOM 1928 N N . ARG A 1 231 ? 1.365 17.980 17.386 1.00 35.62 231 ARG A N 1
ATOM 1929 C CA . ARG A 1 231 ? 1.097 17.456 16.031 1.00 35.62 231 ARG A CA 1
ATOM 1930 C C . ARG A 1 231 ? 1.171 15.918 16.031 1.00 35.62 231 ARG A C 1
ATOM 1932 O O . ARG A 1 231 ? 2.019 15.367 16.729 1.00 35.62 231 ARG A O 1
ATOM 1939 N N . PRO A 1 232 ? 0.330 15.204 15.259 1.00 38.03 232 PRO A N 1
ATOM 1940 C CA . PRO A 1 232 ? 0.336 13.742 15.234 1.00 38.03 232 PRO A CA 1
ATOM 1941 C C . PRO A 1 232 ? 1.477 13.151 14.384 1.00 38.03 232 PRO A C 1
ATOM 1943 O O . PRO A 1 232 ? 1.792 13.635 13.296 1.00 38.03 232 PRO A O 1
ATOM 1946 N N . PHE A 1 233 ? 2.028 12.033 14.871 1.00 36.19 233 PHE A N 1
ATOM 1947 C CA . PHE A 1 233 ? 3.183 11.280 14.346 1.00 36.19 233 PHE A CA 1
ATOM 1948 C C . PHE A 1 233 ? 3.147 10.926 12.850 1.00 36.19 233 PHE A C 1
ATOM 1950 O O . PHE A 1 233 ? 4.185 10.689 12.238 1.00 36.19 233 PHE A O 1
ATOM 1957 N N . SER A 1 234 ? 1.967 10.883 12.238 1.00 37.12 234 SER A N 1
ATOM 1958 C CA . SER A 1 234 ? 1.789 10.487 10.840 1.00 37.12 234 SER A CA 1
ATOM 1959 C C . SER A 1 234 ? 2.248 11.533 9.821 1.00 37.12 234 SER A C 1
ATOM 1961 O O . SER A 1 234 ? 2.412 11.189 8.655 1.00 37.12 234 SER A O 1
ATOM 1963 N N . GLN A 1 235 ? 2.453 12.792 10.226 1.00 37.47 235 GLN A N 1
ATOM 1964 C CA . GLN A 1 235 ? 2.778 13.884 9.297 1.00 37.47 235 GLN A CA 1
ATOM 1965 C C . GLN A 1 235 ? 4.281 14.089 9.057 1.00 37.47 235 GLN A C 1
ATOM 1967 O O . GLN A 1 235 ? 4.643 14.930 8.239 1.00 37.47 235 GLN A O 1
ATOM 1972 N N . ILE A 1 236 ? 5.153 13.367 9.770 1.00 35.47 236 ILE A N 1
ATOM 1973 C CA . ILE A 1 236 ? 6.594 13.687 9.825 1.00 35.47 236 ILE A CA 1
ATOM 1974 C C . ILE A 1 236 ? 7.498 12.494 9.448 1.00 35.47 236 ILE A C 1
ATOM 1976 O O . ILE A 1 236 ? 8.635 12.695 9.034 1.00 35.47 236 ILE A O 1
ATOM 1980 N N . LEU A 1 237 ? 7.035 11.245 9.534 1.00 34.16 237 LEU A N 1
ATOM 1981 C CA . LEU A 1 237 ? 7.919 10.083 9.370 1.00 34.16 237 LEU A CA 1
ATOM 1982 C C . LEU A 1 237 ? 8.226 9.744 7.896 1.00 34.16 237 LEU A C 1
ATOM 1984 O O . LEU A 1 237 ? 7.318 9.470 7.112 1.00 34.16 237 LEU A O 1
ATOM 1988 N N . LEU A 1 238 ? 9.517 9.637 7.552 1.00 31.98 238 LEU A N 1
ATOM 1989 C CA . LEU A 1 238 ? 9.987 8.804 6.434 1.00 31.98 238 LEU A CA 1
ATOM 1990 C C . LEU A 1 238 ? 10.263 7.371 6.941 1.00 31.98 238 LEU A C 1
ATOM 1992 O O . LEU A 1 238 ? 10.707 7.202 8.077 1.00 31.98 238 LEU A O 1
ATOM 1996 N N . PRO A 1 239 ? 10.006 6.326 6.132 1.00 31.84 239 PRO A N 1
ATOM 1997 C CA . PRO A 1 239 ? 10.011 4.938 6.602 1.00 31.84 239 PRO A CA 1
ATOM 1998 C C . PRO A 1 239 ? 11.412 4.404 6.970 1.00 31.84 239 PRO A C 1
ATOM 2000 O O . PRO A 1 239 ? 12.352 4.523 6.184 1.00 31.84 239 PRO A O 1
ATOM 2003 N N . TRP A 1 240 ? 11.510 3.747 8.138 1.00 38.03 240 TRP A N 1
ATOM 2004 C CA . TRP A 1 240 ? 12.687 3.026 8.659 1.00 38.03 240 TRP A CA 1
ATOM 2005 C C . TRP A 1 240 ? 12.555 1.500 8.475 1.00 38.03 240 TRP A C 1
ATOM 2007 O O . TRP A 1 240 ? 11.458 0.948 8.591 1.00 38.03 240 TRP A O 1
ATOM 2017 N N . TYR A 1 241 ? 13.670 0.808 8.193 1.00 36.75 241 TYR A N 1
ATOM 2018 C CA . TYR A 1 241 ? 13.710 -0.628 7.876 1.00 36.75 241 TYR A CA 1
ATOM 2019 C C . TYR A 1 241 ? 14.363 -1.452 9.009 1.00 36.75 241 TYR A C 1
ATOM 2021 O O . TYR A 1 241 ? 15.553 -1.286 9.263 1.00 36.75 241 TYR A O 1
ATOM 2029 N N . PRO A 1 242 ? 13.638 -2.379 9.667 1.00 35.47 242 PRO A N 1
ATOM 2030 C CA . PRO A 1 242 ? 14.174 -3.162 10.784 1.00 35.47 242 PRO A CA 1
ATOM 2031 C C . PRO A 1 242 ? 15.100 -4.317 10.353 1.00 35.47 242 PRO A C 1
ATOM 2033 O O . PRO A 1 242 ? 14.840 -5.006 9.359 1.00 35.47 242 PRO A O 1
ATOM 2036 N N . LYS A 1 243 ? 16.126 -4.597 11.179 1.00 46.56 243 LYS A N 1
ATOM 2037 C CA . LYS A 1 243 ? 17.091 -5.713 11.064 1.00 46.56 243 LYS A CA 1
ATOM 2038 C C . LYS A 1 243 ? 16.392 -7.071 11.211 1.00 46.56 243 LYS A C 1
ATOM 2040 O O . LYS A 1 243 ? 16.292 -7.644 12.293 1.00 46.56 243 LYS A O 1
ATOM 2045 N N . ARG A 1 244 ? 15.869 -7.611 10.111 1.00 37.16 244 ARG A N 1
ATOM 2046 C CA . ARG A 1 244 ? 15.051 -8.834 10.114 1.00 37.16 244 ARG A CA 1
ATOM 2047 C C . ARG A 1 244 ? 15.891 -10.105 9.944 1.00 37.16 244 ARG A C 1
ATOM 2049 O O . ARG A 1 244 ? 15.706 -10.825 8.973 1.00 37.16 244 ARG A O 1
ATOM 2056 N N . ALA A 1 245 ? 16.832 -10.341 10.858 1.00 36.69 245 ALA A N 1
ATOM 2057 C CA . ALA A 1 245 ? 17.401 -11.651 11.212 1.00 36.69 245 ALA A CA 1
ATOM 2058 C C . ALA A 1 245 ? 18.723 -11.431 11.943 1.00 36.69 245 ALA A C 1
ATOM 2060 O O . ALA A 1 245 ? 19.678 -11.034 11.289 1.00 36.69 245 ALA A O 1
ATOM 2061 N N . GLN A 1 246 ? 18.782 -11.716 13.247 1.00 43.56 246 GLN A N 1
ATOM 2062 C CA . GLN A 1 246 ? 19.985 -12.143 13.983 1.00 43.56 246 GLN A CA 1
ATOM 2063 C C . GLN A 1 246 ? 19.648 -12.193 15.487 1.00 43.56 246 GLN A C 1
ATOM 2065 O O . GLN A 1 246 ? 20.085 -11.351 16.259 1.00 43.56 246 GLN A O 1
ATOM 2070 N N . TYR A 1 247 ? 18.853 -13.181 15.903 1.00 36.03 247 TYR A N 1
ATOM 2071 C CA . TYR A 1 247 ? 18.804 -13.595 17.308 1.00 36.03 247 TYR A CA 1
ATOM 2072 C C . TYR A 1 247 ? 19.704 -14.825 17.449 1.00 36.03 247 TYR A C 1
ATOM 2074 O O . TYR A 1 247 ? 19.553 -15.793 16.698 1.00 36.03 247 TYR A O 1
ATOM 2082 N N . THR A 1 248 ? 20.692 -14.763 18.337 1.00 41.25 248 THR A N 1
ATOM 2083 C CA . THR A 1 248 ? 21.506 -15.906 18.754 1.00 41.25 248 THR A CA 1
ATOM 2084 C C . THR A 1 248 ? 20.883 -16.482 20.020 1.00 41.25 248 THR A C 1
ATOM 2086 O O . THR A 1 248 ? 20.794 -15.807 21.037 1.00 41.25 248 THR A O 1
ATOM 2089 N N . ASN A 1 249 ? 20.455 -17.745 19.987 1.00 37.75 249 ASN A N 1
ATOM 2090 C CA . ASN A 1 249 ? 20.222 -18.478 21.229 1.00 37.75 249 ASN A CA 1
ATOM 2091 C C . ASN A 1 249 ? 21.606 -18.905 21.731 1.00 37.75 249 ASN A C 1
ATOM 2093 O O . ASN A 1 249 ? 22.310 -19.619 21.016 1.00 37.75 249 ASN A O 1
ATOM 2097 N N . GLY A 1 250 ? 22.012 -18.437 22.914 1.00 43.69 250 GLY A N 1
ATOM 2098 C CA . GLY A 1 250 ? 23.372 -18.528 23.474 1.00 43.69 250 GLY A CA 1
ATOM 2099 C C . GLY A 1 250 ? 23.904 -19.931 23.812 1.00 43.69 250 GLY A C 1
ATOM 2100 O O . GLY A 1 250 ? 24.557 -20.095 24.833 1.00 43.69 250 GLY A O 1
ATOM 2101 N N . SER A 1 251 ? 23.636 -20.948 22.988 1.00 45.06 251 SER A N 1
ATOM 2102 C CA . SER A 1 251 ? 24.068 -22.339 23.209 1.00 45.06 251 SER A CA 1
ATOM 2103 C C . SER A 1 251 ? 25.012 -22.896 22.135 1.00 45.06 251 SER A C 1
ATOM 2105 O O . SER A 1 251 ? 25.659 -23.914 22.365 1.00 45.06 251 SER A O 1
ATOM 2107 N N . THR A 1 252 ? 25.153 -22.240 20.980 1.00 47.41 252 THR A N 1
ATOM 2108 C CA . THR A 1 252 ? 26.044 -22.690 19.895 1.00 47.41 252 THR A CA 1
ATOM 2109 C C . THR A 1 252 ? 27.204 -21.725 19.707 1.00 47.41 252 THR A C 1
ATOM 2111 O O . THR A 1 252 ? 26.975 -20.525 19.571 1.00 47.41 252 THR A O 1
ATOM 2114 N N . SER A 1 253 ? 28.437 -22.246 19.663 1.00 56.41 253 SER A N 1
ATOM 2115 C CA . SER A 1 253 ? 29.630 -21.439 19.398 1.00 56.41 253 SER A CA 1
ATOM 2116 C C . SER A 1 253 ? 29.457 -20.625 18.114 1.00 56.41 253 SER A C 1
ATOM 2118 O O . SER A 1 253 ? 29.038 -21.147 17.079 1.00 56.41 253 SER A O 1
ATOM 2120 N N . GLU A 1 254 ? 29.781 -19.337 18.193 1.00 53.31 254 GLU A N 1
ATOM 2121 C CA . GLU A 1 254 ? 29.603 -18.338 17.134 1.00 53.31 254 GLU A CA 1
ATOM 2122 C C . GLU A 1 254 ? 30.160 -18.808 15.777 1.00 53.31 254 GLU A C 1
ATOM 2124 O O . GLU A 1 254 ? 29.508 -18.671 14.742 1.00 53.31 254 GLU A O 1
ATOM 2129 N N . ALA A 1 255 ? 31.294 -19.513 15.806 1.00 55.50 255 ALA A N 1
ATOM 2130 C CA . ALA A 1 255 ? 31.916 -20.130 14.639 1.00 55.50 255 ALA A CA 1
ATOM 2131 C C . ALA A 1 255 ? 31.042 -21.197 13.949 1.00 55.50 255 ALA A C 1
ATOM 2133 O O . ALA A 1 255 ? 30.942 -21.192 12.726 1.00 55.50 255 ALA A O 1
ATOM 2134 N N . LYS A 1 256 ? 30.367 -22.087 14.695 1.00 61.25 256 LYS A N 1
ATOM 2135 C CA . LYS A 1 256 ? 29.505 -23.137 14.109 1.00 61.25 256 LYS A CA 1
ATOM 2136 C C . LYS A 1 256 ? 28.267 -22.545 13.440 1.00 61.25 256 LYS A C 1
ATOM 2138 O O . LYS A 1 256 ? 27.806 -23.042 12.418 1.00 61.25 256 LYS A O 1
ATOM 2143 N N . LEU A 1 257 ? 27.743 -21.466 14.013 1.00 62.00 257 LEU A N 1
ATOM 2144 C CA . LEU A 1 257 ? 26.548 -20.796 13.520 1.00 62.00 257 LEU A CA 1
ATOM 2145 C C . LEU A 1 257 ? 26.845 -19.919 12.295 1.00 62.00 257 LEU A C 1
ATOM 2147 O O . LEU A 1 257 ? 26.038 -19.866 11.365 1.00 62.00 257 LEU A O 1
ATOM 2151 N N . LEU A 1 258 ? 28.010 -19.267 12.261 1.00 61.47 258 LEU A N 1
ATOM 2152 C CA . LEU A 1 258 ? 28.523 -18.611 11.057 1.00 61.47 258 LEU A CA 1
ATOM 2153 C C . LEU A 1 258 ? 28.744 -19.622 9.929 1.00 61.47 258 LEU A C 1
ATOM 2155 O O . LEU A 1 258 ? 28.336 -19.358 8.800 1.00 61.47 258 LEU A O 1
ATOM 2159 N N . ASP A 1 259 ? 29.296 -20.794 10.238 1.00 66.25 259 ASP A N 1
ATOM 2160 C CA . ASP A 1 259 ? 29.535 -21.849 9.252 1.00 66.25 259 ASP A CA 1
ATOM 2161 C C . ASP A 1 259 ? 28.224 -22.432 8.690 1.00 66.25 259 ASP A C 1
ATOM 2163 O O . ASP A 1 259 ? 28.048 -22.560 7.477 1.00 66.25 259 ASP A O 1
ATOM 2167 N N . GLU A 1 260 ? 27.217 -22.656 9.541 1.00 72.31 260 GLU A N 1
ATOM 2168 C CA . GLU A 1 260 ? 25.886 -23.079 9.092 1.00 72.31 260 GLU A CA 1
ATOM 2169 C C . GLU A 1 260 ? 25.187 -22.006 8.235 1.00 72.31 260 GLU A C 1
ATOM 2171 O O . GLU A 1 260 ? 24.538 -22.314 7.229 1.00 72.31 260 GLU A O 1
ATOM 2176 N N . ARG A 1 261 ? 25.349 -20.722 8.581 1.00 61.75 261 ARG A N 1
ATOM 2177 C CA . ARG A 1 261 ? 24.830 -19.600 7.779 1.00 61.75 261 ARG A CA 1
ATOM 2178 C C . ARG A 1 261 ? 25.524 -19.498 6.423 1.00 61.75 261 ARG A C 1
ATOM 2180 O O . ARG A 1 261 ? 24.824 -19.311 5.424 1.00 61.75 261 ARG A O 1
ATOM 2187 N N . ARG A 1 262 ? 26.854 -19.649 6.378 1.00 66.62 262 ARG A N 1
ATOM 2188 C CA . ARG A 1 262 ? 27.634 -19.739 5.132 1.00 66.62 262 ARG A CA 1
ATOM 2189 C C . ARG A 1 262 ? 27.081 -20.859 4.256 1.00 66.62 262 ARG A C 1
ATOM 2191 O O . ARG A 1 262 ? 26.777 -20.620 3.089 1.00 66.62 262 ARG A O 1
ATOM 2198 N N . ARG A 1 263 ? 26.830 -22.040 4.834 1.00 71.62 263 ARG A N 1
ATOM 2199 C CA . ARG A 1 263 ? 26.281 -23.195 4.109 1.00 71.62 263 ARG A CA 1
ATOM 2200 C C . ARG A 1 263 ? 24.899 -22.924 3.511 1.00 71.62 263 ARG A C 1
ATOM 2202 O O . ARG A 1 263 ? 24.708 -23.121 2.315 1.00 71.62 263 ARG A O 1
ATOM 2209 N N . ARG A 1 264 ? 23.957 -22.387 4.297 1.00 72.88 264 ARG A N 1
ATOM 2210 C CA . ARG A 1 264 ? 22.600 -22.051 3.811 1.00 72.88 264 ARG A CA 1
ATOM 2211 C C . ARG A 1 264 ? 22.611 -20.976 2.721 1.00 72.88 264 ARG A C 1
ATOM 2213 O O . ARG A 1 264 ? 21.764 -20.986 1.830 1.00 72.88 264 ARG A O 1
ATOM 2220 N N . MET A 1 265 ? 23.533 -20.016 2.798 1.00 66.88 265 MET A N 1
ATOM 2221 C CA . MET A 1 265 ? 23.676 -18.984 1.770 1.00 66.88 265 MET A CA 1
ATOM 2222 C C . MET A 1 265 ? 24.243 -19.564 0.470 1.00 66.88 265 MET A C 1
ATOM 2224 O O . MET A 1 265 ? 23.713 -19.264 -0.598 1.00 66.88 265 MET A O 1
ATOM 2228 N N . LEU A 1 266 ? 25.254 -20.433 0.565 1.00 72.56 266 LEU A N 1
ATOM 2229 C CA . LEU A 1 266 ? 25.824 -21.156 -0.574 1.00 72.56 266 LEU A CA 1
ATOM 2230 C C . LEU A 1 266 ? 24.788 -22.055 -1.260 1.00 72.56 266 LEU A C 1
ATOM 2232 O O . LEU A 1 266 ? 24.685 -22.035 -2.481 1.00 72.56 266 LEU A O 1
ATOM 2236 N N . GLU A 1 267 ? 23.967 -22.780 -0.496 1.00 73.12 267 GLU A N 1
ATOM 2237 C CA . GLU A 1 267 ? 22.862 -23.587 -1.038 1.00 73.12 267 GLU A CA 1
ATOM 2238 C C . GLU A 1 267 ? 21.866 -22.721 -1.832 1.00 73.12 267 GLU A C 1
ATOM 2240 O O . GLU A 1 267 ? 21.488 -23.069 -2.950 1.00 73.12 267 GLU A O 1
ATOM 2245 N N . ARG A 1 268 ? 21.493 -21.544 -1.305 1.00 67.44 268 ARG A N 1
ATOM 2246 C CA . ARG A 1 268 ? 20.602 -20.597 -2.001 1.00 67.44 268 ARG A CA 1
ATOM 2247 C C . ARG A 1 268 ? 21.223 -20.008 -3.264 1.00 67.44 268 ARG A C 1
ATOM 2249 O O . ARG A 1 268 ? 20.508 -19.800 -4.240 1.00 67.44 268 ARG A O 1
ATOM 2256 N N . LEU A 1 269 ? 22.519 -19.703 -3.239 1.00 61.34 269 LEU A N 1
ATOM 2257 C CA . LEU A 1 269 ? 23.252 -19.233 -4.414 1.00 61.34 269 LEU A CA 1
ATOM 2258 C C . LEU A 1 269 ? 23.279 -20.319 -5.490 1.00 61.34 269 LEU A C 1
ATOM 2260 O O . LEU A 1 269 ? 22.845 -20.066 -6.608 1.00 61.34 269 LEU A O 1
ATOM 2264 N N . ASN A 1 270 ? 23.671 -21.544 -5.139 1.00 69.94 270 ASN A N 1
ATOM 2265 C CA . ASN A 1 270 ? 23.702 -22.673 -6.071 1.00 69.94 270 ASN A CA 1
ATOM 2266 C C . ASN A 1 270 ? 22.323 -22.955 -6.689 1.00 69.94 270 ASN A C 1
ATOM 2268 O O . ASN A 1 270 ? 22.234 -23.183 -7.892 1.00 69.94 270 ASN A O 1
ATOM 2272 N N . ALA A 1 271 ? 21.245 -22.861 -5.904 1.00 67.38 271 ALA A N 1
ATOM 2273 C CA . ALA A 1 271 ? 19.880 -22.996 -6.416 1.00 67.38 271 ALA A CA 1
ATOM 2274 C C . ALA A 1 271 ? 19.508 -21.889 -7.422 1.00 67.38 271 ALA A C 1
ATOM 2276 O O . ALA A 1 271 ? 18.858 -22.160 -8.428 1.00 67.38 271 ALA A O 1
ATOM 2277 N N . ARG A 1 272 ? 19.953 -20.643 -7.194 1.00 57.22 272 ARG A N 1
ATOM 2278 C CA . ARG A 1 272 ? 19.772 -19.546 -8.163 1.00 57.22 272 ARG A CA 1
ATOM 2279 C C . ARG A 1 272 ? 20.558 -19.786 -9.449 1.00 57.22 272 ARG A C 1
ATOM 2281 O O . ARG A 1 272 ? 20.045 -19.474 -10.518 1.00 57.22 272 ARG A O 1
ATOM 2288 N N . HIS A 1 273 ? 21.763 -20.347 -9.358 1.00 60.16 273 HIS A N 1
ATOM 2289 C CA . HIS A 1 273 ? 22.550 -20.696 -10.542 1.00 60.16 273 HIS A CA 1
ATOM 2290 C C . HIS A 1 273 ? 21.913 -21.806 -11.358 1.00 60.16 273 HIS A C 1
ATOM 2292 O O . HIS A 1 273 ? 21.854 -21.668 -12.572 1.00 60.16 273 HIS A O 1
ATOM 2298 N N . ALA A 1 274 ? 21.394 -22.849 -10.707 1.00 62.53 274 ALA A N 1
ATOM 2299 C CA . ALA A 1 274 ? 20.649 -23.901 -11.390 1.00 62.53 274 ALA A CA 1
ATOM 2300 C C . ALA A 1 274 ? 19.435 -23.326 -12.142 1.00 62.53 274 ALA A C 1
ATOM 2302 O O . ALA A 1 274 ? 19.256 -23.597 -13.322 1.00 62.53 274 ALA A O 1
ATOM 2303 N N . ALA A 1 275 ? 18.673 -22.428 -11.507 1.00 55.16 275 ALA A N 1
ATOM 2304 C CA . ALA A 1 275 ? 17.531 -21.783 -12.155 1.00 55.16 275 ALA A CA 1
ATOM 2305 C C . ALA A 1 275 ? 17.935 -20.869 -13.332 1.00 55.16 275 ALA A C 1
ATOM 2307 O O . ALA A 1 275 ? 17.246 -20.822 -14.349 1.00 55.16 275 ALA A O 1
ATO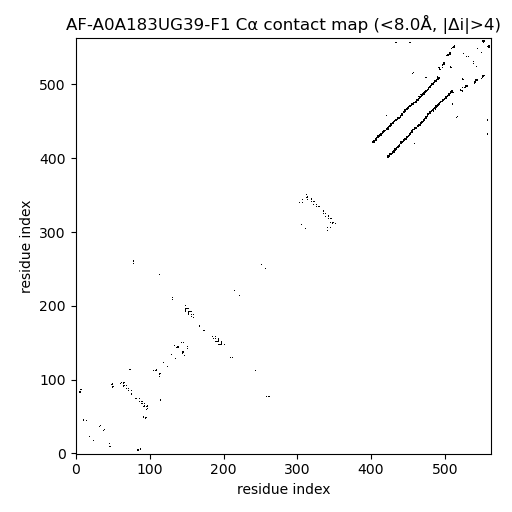M 2308 N N . GLN A 1 276 ? 19.051 -20.136 -13.220 1.00 56.25 276 GLN A N 1
ATOM 2309 C CA . GLN A 1 276 ? 19.549 -19.279 -14.303 1.00 56.25 276 GLN A CA 1
ATOM 2310 C C . GLN A 1 276 ? 20.135 -20.082 -15.469 1.00 56.25 276 GLN A C 1
ATOM 2312 O O . GLN A 1 276 ? 19.894 -19.720 -16.618 1.00 56.25 276 GLN A O 1
ATOM 2317 N N . SER A 1 277 ? 20.867 -21.170 -15.208 1.00 55.03 277 SER A N 1
ATOM 2318 C CA . SER A 1 277 ? 21.385 -22.034 -16.272 1.00 55.03 277 SER A CA 1
ATOM 2319 C C . SER A 1 277 ? 20.254 -22.769 -16.993 1.00 55.03 277 SER A C 1
ATOM 2321 O O . SER A 1 277 ? 20.278 -22.855 -18.217 1.00 55.03 277 SER A O 1
ATOM 2323 N N . GLU A 1 278 ? 19.216 -23.211 -16.279 1.00 55.56 278 GLU A N 1
ATOM 2324 C CA . GLU A 1 278 ? 18.000 -23.780 -16.874 1.00 55.56 278 GLU A CA 1
ATOM 2325 C C . GLU A 1 278 ? 17.250 -22.757 -17.747 1.00 55.56 278 GLU A C 1
ATOM 2327 O O . GLU A 1 278 ? 16.848 -23.079 -18.870 1.00 55.56 278 GLU A O 1
ATOM 2332 N N . ALA A 1 279 ? 17.131 -21.504 -17.291 1.00 49.41 279 ALA A N 1
ATOM 2333 C CA . ALA A 1 279 ? 16.539 -20.409 -18.065 1.00 49.41 279 ALA A CA 1
ATOM 2334 C C . ALA A 1 279 ? 17.370 -20.036 -19.313 1.00 49.41 279 ALA A C 1
ATOM 2336 O O . ALA A 1 279 ? 16.825 -19.705 -20.364 1.00 49.41 279 ALA A O 1
ATOM 2337 N N . GLN A 1 280 ? 18.699 -20.119 -19.233 1.00 49.41 280 GLN A N 1
ATOM 2338 C CA . GLN A 1 280 ? 19.585 -19.807 -20.356 1.00 49.41 280 GLN A CA 1
ATOM 2339 C C . GLN A 1 280 ? 19.637 -20.950 -21.385 1.00 49.41 280 GLN A C 1
ATOM 2341 O O . GLN A 1 280 ? 19.635 -20.698 -22.587 1.00 49.41 280 GLN A O 1
ATOM 2346 N N . VAL A 1 281 ? 19.599 -22.213 -20.945 1.00 51.16 281 VAL A N 1
ATOM 2347 C CA . VAL A 1 281 ? 19.520 -23.393 -21.830 1.00 51.16 281 VAL A CA 1
ATOM 2348 C C . VAL A 1 281 ? 18.174 -23.459 -22.561 1.00 51.16 281 VAL A C 1
ATOM 2350 O O . VAL A 1 281 ? 18.127 -23.862 -23.725 1.00 51.16 281 VAL A O 1
ATOM 2353 N N . THR A 1 282 ? 17.081 -23.044 -21.917 1.00 48.69 282 THR A N 1
ATOM 2354 C CA . THR A 1 282 ? 15.765 -22.928 -22.568 1.00 48.69 282 THR A CA 1
ATOM 2355 C C . THR A 1 282 ? 15.730 -21.785 -23.588 1.00 48.69 282 THR A C 1
ATOM 2357 O O . THR A 1 282 ? 15.240 -21.996 -24.697 1.00 48.69 282 THR A O 1
ATOM 2360 N N . ALA A 1 283 ? 16.348 -20.636 -23.290 1.00 41.97 283 ALA A N 1
ATOM 2361 C CA . ALA A 1 283 ? 16.502 -19.538 -24.248 1.00 41.97 283 ALA A CA 1
ATOM 2362 C C . ALA A 1 283 ? 17.347 -19.933 -25.480 1.00 41.97 283 ALA A C 1
ATOM 2364 O O . ALA A 1 283 ? 16.907 -19.740 -26.612 1.00 41.97 283 ALA A O 1
ATOM 2365 N N . VAL A 1 284 ? 18.496 -20.594 -25.295 1.00 45.69 284 VAL A N 1
ATOM 2366 C CA . VAL A 1 284 ? 19.360 -21.048 -26.409 1.00 45.69 284 VAL A CA 1
ATOM 2367 C C . VAL A 1 284 ? 18.681 -22.123 -27.271 1.00 45.69 284 VAL A C 1
ATOM 2369 O O . VAL A 1 284 ? 18.846 -22.136 -28.490 1.00 45.69 284 VAL A O 1
ATOM 2372 N N . LYS A 1 285 ? 17.863 -23.006 -26.678 1.00 40.19 285 LYS A N 1
ATOM 2373 C CA . LYS A 1 285 ? 17.042 -23.963 -27.444 1.00 40.19 285 LYS A CA 1
ATOM 2374 C C . LYS A 1 285 ? 15.971 -23.273 -28.290 1.00 40.19 285 LYS A C 1
ATOM 2376 O O . LYS A 1 285 ? 15.691 -23.746 -29.389 1.00 40.19 285 LYS A O 1
ATOM 2381 N N . SER A 1 286 ? 15.403 -22.167 -27.805 1.00 42.97 286 SER A N 1
ATOM 2382 C CA . SER A 1 286 ? 14.460 -21.364 -28.590 1.00 42.97 286 SER A CA 1
ATOM 2383 C C . SER A 1 286 ? 15.152 -20.628 -29.744 1.00 42.97 286 SER A C 1
ATOM 2385 O O . SER A 1 286 ? 14.622 -20.608 -30.848 1.00 42.97 286 SER A O 1
ATOM 2387 N N . GLU A 1 287 ? 16.384 -20.140 -29.553 1.00 39.84 287 GLU A N 1
ATOM 2388 C CA . GLU A 1 287 ? 17.172 -19.477 -30.605 1.00 39.84 287 GLU A CA 1
ATOM 2389 C C . GLU A 1 287 ? 17.700 -20.449 -31.675 1.00 39.84 287 GLU A C 1
ATOM 2391 O O . GLU A 1 287 ? 17.714 -20.114 -32.861 1.00 39.84 287 GLU A O 1
ATOM 2396 N N . ALA A 1 288 ? 18.061 -21.683 -31.307 1.00 39.41 288 ALA A N 1
ATOM 2397 C CA . ALA A 1 288 ? 18.503 -22.707 -32.260 1.00 39.41 288 ALA A CA 1
ATOM 2398 C C . ALA A 1 288 ? 17.395 -23.142 -33.242 1.00 39.41 288 ALA A C 1
ATOM 2400 O O . ALA A 1 288 ? 17.693 -23.532 -34.371 1.00 39.41 288 ALA A O 1
ATOM 2401 N N . HIS A 1 289 ? 16.120 -23.021 -32.855 1.00 41.47 289 HIS A N 1
ATOM 2402 C CA . HIS A 1 289 ? 14.981 -23.284 -33.742 1.00 41.47 289 HIS A CA 1
ATOM 2403 C C . HIS A 1 289 ? 14.698 -22.139 -34.736 1.00 41.47 289 HIS A C 1
ATOM 2405 O O . HIS A 1 289 ? 13.971 -22.338 -35.707 1.00 41.47 289 HIS A O 1
ATOM 2411 N N . ILE A 1 290 ? 15.300 -20.961 -34.529 1.00 44.38 290 ILE A N 1
ATOM 2412 C CA . ILE A 1 290 ? 15.085 -19.728 -35.313 1.00 44.38 290 ILE A CA 1
ATOM 2413 C C . ILE A 1 290 ? 16.182 -19.543 -36.390 1.00 44.38 290 ILE A C 1
ATOM 2415 O O . ILE A 1 290 ? 16.094 -18.682 -37.266 1.00 44.38 290 ILE A O 1
ATOM 2419 N N . GLY A 1 291 ? 17.207 -20.400 -36.391 1.00 38.69 291 GLY A N 1
ATOM 2420 C CA . GLY A 1 291 ? 18.427 -20.287 -37.195 1.00 38.69 291 GLY A CA 1
ATOM 2421 C C . GLY A 1 291 ? 18.360 -20.677 -38.679 1.00 38.69 291 GLY A C 1
ATOM 2422 O O . GLY A 1 291 ? 19.361 -21.162 -39.200 1.00 38.69 291 GLY A O 1
ATOM 2423 N N . SER A 1 292 ? 17.259 -20.455 -39.405 1.00 42.97 292 SER A N 1
ATOM 2424 C CA . SER A 1 292 ? 17.363 -20.372 -40.874 1.00 42.97 292 SER A CA 1
ATOM 2425 C C . SER A 1 292 ? 16.484 -19.260 -41.445 1.00 42.97 292 SER A C 1
ATOM 2427 O O . SER A 1 292 ? 15.272 -19.383 -41.611 1.00 42.97 292 SER A O 1
ATOM 2429 N N . VAL A 1 293 ? 17.131 -18.144 -41.780 1.00 49.44 293 VAL A N 1
ATOM 2430 C CA . VAL A 1 293 ? 16.525 -17.019 -42.511 1.00 49.44 293 VAL A CA 1
ATOM 2431 C C . VAL A 1 293 ? 15.957 -17.488 -43.866 1.00 49.44 293 VAL A C 1
ATOM 2433 O O . VAL A 1 293 ? 14.984 -16.922 -44.355 1.00 49.44 293 VAL A O 1
ATOM 2436 N N . SER A 1 294 ? 16.478 -18.589 -44.425 1.00 48.69 294 SER A N 1
ATOM 2437 C CA . SER A 1 294 ? 15.964 -19.226 -45.644 1.00 48.69 294 SER A CA 1
ATOM 2438 C C . SER A 1 294 ? 14.579 -19.865 -45.478 1.00 48.69 294 SER A C 1
ATOM 2440 O O . SER A 1 294 ? 13.785 -19.806 -46.412 1.00 48.69 294 SER A O 1
ATOM 2442 N N . SER A 1 295 ? 14.238 -20.429 -44.314 1.00 61.22 295 SER A N 1
ATOM 2443 C CA . SER A 1 295 ? 12.918 -21.045 -44.088 1.00 61.22 295 SER A CA 1
ATOM 2444 C C . SER A 1 295 ? 11.791 -20.004 -44.084 1.00 61.22 295 SER A C 1
ATOM 2446 O O . SER A 1 295 ? 10.708 -20.223 -44.629 1.00 61.22 295 SER A O 1
ATOM 2448 N N . PHE A 1 296 ? 12.065 -18.816 -43.547 1.00 65.44 296 PHE A N 1
ATOM 2449 C CA . PHE A 1 296 ? 11.049 -17.790 -43.341 1.00 65.44 296 PHE A CA 1
ATOM 2450 C C . PHE A 1 296 ? 10.609 -17.095 -44.635 1.00 65.44 296 PHE A C 1
ATOM 2452 O O . PHE A 1 296 ? 9.415 -16.869 -44.844 1.00 65.44 296 PHE A O 1
ATOM 2459 N N . ASP A 1 297 ? 11.547 -16.799 -45.538 1.00 70.19 297 ASP A N 1
ATOM 2460 C CA . ASP A 1 297 ? 11.217 -16.213 -46.841 1.00 70.19 297 ASP A CA 1
ATOM 2461 C C . ASP A 1 297 ? 10.562 -17.238 -47.782 1.00 70.19 297 ASP A C 1
ATOM 2463 O O . ASP A 1 297 ? 9.647 -16.883 -48.531 1.00 70.19 297 ASP A O 1
ATOM 2467 N N . HIS A 1 298 ? 10.918 -18.523 -47.666 1.00 73.06 298 HIS A N 1
ATOM 2468 C CA . HIS A 1 298 ? 10.207 -19.610 -48.346 1.00 73.06 298 HIS A CA 1
ATOM 2469 C C . HIS A 1 298 ? 8.760 -19.761 -47.857 1.00 73.06 298 HIS A C 1
ATOM 2471 O O . HIS A 1 298 ? 7.846 -19.892 -48.675 1.00 73.06 298 HIS A O 1
ATOM 2477 N N . LEU A 1 299 ? 8.524 -19.681 -46.544 1.00 75.25 299 LEU A N 1
ATOM 2478 C CA . LEU A 1 299 ? 7.181 -19.772 -45.966 1.00 75.25 299 LEU A CA 1
ATOM 2479 C C . LEU A 1 299 ? 6.311 -18.575 -46.377 1.00 75.25 299 LEU A C 1
ATOM 2481 O O . LEU A 1 299 ? 5.150 -18.737 -46.747 1.00 75.25 299 LEU A O 1
ATOM 2485 N N . ARG A 1 300 ? 6.893 -17.373 -46.433 1.00 77.38 300 ARG A N 1
ATOM 2486 C CA . ARG A 1 300 ? 6.227 -16.174 -46.971 1.00 77.38 300 ARG A CA 1
ATOM 2487 C C . ARG A 1 300 ? 5.864 -16.310 -48.439 1.00 77.38 300 ARG A C 1
ATOM 2489 O O . ARG A 1 300 ? 4.777 -15.885 -48.825 1.00 77.38 300 ARG A O 1
ATOM 2496 N N . ALA A 1 301 ? 6.758 -16.851 -49.261 1.00 78.75 301 ALA A N 1
ATOM 2497 C CA . ALA A 1 301 ? 6.483 -17.070 -50.676 1.00 78.75 301 ALA A CA 1
ATOM 2498 C C . ALA A 1 301 ? 5.304 -18.041 -50.852 1.00 78.75 301 ALA A C 1
ATOM 2500 O O . ALA A 1 301 ? 4.342 -17.700 -51.538 1.00 78.75 301 ALA A O 1
ATOM 2501 N N . ARG A 1 302 ? 5.319 -19.167 -50.125 1.00 79.56 302 ARG A N 1
ATOM 2502 C CA . ARG A 1 302 ? 4.264 -20.191 -50.152 1.00 79.56 302 ARG A CA 1
ATOM 2503 C C . ARG A 1 302 ? 2.904 -19.658 -49.689 1.00 79.56 302 ARG A C 1
ATOM 2505 O O . ARG A 1 302 ? 1.892 -19.912 -50.332 1.00 79.56 302 ARG A O 1
ATOM 2512 N N . VAL A 1 303 ? 2.874 -18.864 -48.617 1.00 79.75 303 VAL A N 1
ATOM 2513 C CA . VAL A 1 303 ? 1.640 -18.231 -48.113 1.00 79.75 303 VAL A CA 1
ATOM 2514 C C . VAL A 1 303 ? 1.092 -17.203 -49.106 1.00 79.75 303 VAL A C 1
ATOM 2516 O O . VAL A 1 303 ? -0.108 -17.176 -49.362 1.00 79.75 303 VAL A O 1
ATOM 2519 N N . ASN A 1 304 ? 1.947 -16.379 -49.717 1.00 81.62 304 ASN A N 1
ATOM 2520 C CA . ASN A 1 304 ? 1.500 -15.396 -50.709 1.00 81.62 304 ASN A CA 1
ATOM 2521 C C . ASN A 1 304 ? 1.024 -16.045 -52.019 1.00 81.62 304 ASN A C 1
ATOM 2523 O O . ASN A 1 304 ? 0.155 -15.490 -52.687 1.00 81.62 304 ASN A O 1
ATOM 2527 N N . GLU A 1 305 ? 1.579 -17.194 -52.400 1.00 80.88 305 GLU A N 1
ATOM 2528 C CA . GLU A 1 305 ? 1.139 -17.974 -53.560 1.00 80.88 305 GLU A CA 1
ATOM 2529 C C . GLU A 1 305 ? -0.224 -18.644 -53.310 1.00 80.88 305 GLU A C 1
ATOM 2531 O O . GLU A 1 305 ? -1.105 -18.592 -54.169 1.00 80.88 305 GLU A O 1
ATOM 2536 N N . LEU A 1 306 ? -0.452 -19.156 -52.096 1.00 75.50 306 LEU A N 1
ATOM 2537 C CA . LEU A 1 306 ? -1.743 -19.711 -51.663 1.00 75.50 306 LEU A CA 1
ATOM 2538 C C . LEU A 1 306 ? -2.838 -18.653 -51.475 1.00 75.50 306 LEU A C 1
ATOM 2540 O O . LEU A 1 306 ? -4.008 -18.912 -51.726 1.00 75.50 306 LEU A O 1
ATOM 2544 N N . LEU A 1 307 ? -2.477 -17.435 -51.067 1.00 78.19 307 LEU A N 1
ATOM 2545 C CA . LEU A 1 307 ? -3.433 -16.325 -51.006 1.00 78.19 307 LEU A CA 1
ATOM 2546 C C . LEU A 1 307 ? -3.831 -15.824 -52.402 1.00 78.19 307 LEU A C 1
ATOM 2548 O O . LEU A 1 307 ? -4.950 -15.340 -52.573 1.00 78.19 307 LEU A O 1
ATOM 2552 N N . LYS A 1 308 ? -2.929 -15.935 -53.388 1.00 79.69 308 LYS A N 1
ATOM 2553 C CA . LYS A 1 308 ? -3.177 -15.554 -54.790 1.00 79.69 308 LYS A CA 1
ATOM 2554 C C . LYS A 1 308 ? -3.922 -16.625 -55.581 1.00 79.69 308 LYS A C 1
ATOM 2556 O O . LYS A 1 308 ? -4.678 -16.279 -56.486 1.00 79.69 308 LYS A O 1
ATOM 2561 N N . SER A 1 309 ? -3.699 -17.899 -55.276 1.00 73.19 309 SER A N 1
ATOM 2562 C CA . SER A 1 309 ? -4.486 -18.993 -55.840 1.00 73.19 309 SER A CA 1
ATOM 2563 C C . SER A 1 309 ? -5.851 -19.062 -55.146 1.00 73.19 309 SER A C 1
ATOM 2565 O O . SER A 1 309 ? -5.993 -18.847 -53.943 1.00 73.19 309 SER A O 1
ATOM 2567 N N . SER A 1 310 ? -6.896 -19.326 -55.927 1.00 64.38 310 SER A N 1
ATOM 2568 C CA . SER A 1 310 ? -8.260 -19.553 -55.431 1.00 64.38 310 SER A CA 1
ATOM 2569 C C . SER A 1 310 ? -8.476 -21.011 -55.008 1.00 64.38 310 SER A C 1
ATOM 2571 O O . SER A 1 310 ? -9.611 -21.485 -54.963 1.00 64.38 310 SER A O 1
ATOM 2573 N N . ASP A 1 311 ? -7.389 -21.730 -54.711 1.00 62.06 311 ASP A N 1
ATOM 2574 C CA . ASP A 1 311 ? -7.455 -23.135 -54.346 1.00 62.06 311 ASP A CA 1
ATOM 2575 C C . ASP A 1 311 ? -8.178 -23.315 -53.014 1.00 62.06 311 ASP A C 1
ATOM 2577 O O . ASP A 1 311 ? -7.945 -22.620 -52.022 1.00 62.06 311 ASP A O 1
ATOM 2581 N N . VAL A 1 312 ? -9.100 -24.274 -53.026 1.00 60.19 312 VAL A N 1
ATOM 2582 C CA . VAL A 1 312 ? -10.016 -24.533 -51.917 1.00 60.19 312 VAL A CA 1
ATOM 2583 C C . VAL A 1 312 ? -9.319 -25.325 -50.808 1.00 60.19 312 VAL A C 1
ATOM 2585 O O . VAL A 1 312 ? -9.755 -25.239 -49.669 1.00 60.19 312 VAL A O 1
ATOM 2588 N N . HIS A 1 313 ? -8.238 -26.060 -51.105 1.00 67.00 313 HIS A N 1
ATOM 2589 C CA . HIS A 1 313 ? -7.586 -26.985 -50.172 1.00 67.00 313 HIS A CA 1
ATOM 2590 C C . HIS A 1 313 ? -6.440 -26.343 -49.382 1.00 67.00 313 HIS A C 1
ATOM 2592 O O . HIS A 1 313 ? -5.381 -26.056 -49.935 1.00 67.00 313 HIS A O 1
ATOM 2598 N N . VAL A 1 314 ? -6.639 -26.163 -48.073 1.00 74.00 314 VAL A N 1
ATOM 2599 C CA . VAL A 1 314 ? -5.614 -25.647 -47.152 1.00 74.00 314 VAL A CA 1
ATOM 2600 C C . VAL A 1 314 ? -5.047 -26.796 -46.316 1.00 74.00 314 VAL A C 1
ATOM 2602 O O . VAL A 1 314 ? -5.778 -27.447 -45.574 1.00 74.00 314 VAL A O 1
ATOM 2605 N N . ASP A 1 315 ? -3.736 -27.034 -46.405 1.00 74.94 315 ASP A N 1
ATOM 2606 C CA . ASP A 1 315 ? -3.067 -28.088 -45.634 1.00 74.94 315 ASP A CA 1
ATOM 2607 C C . ASP A 1 315 ? -2.990 -27.731 -44.131 1.00 74.94 315 ASP A C 1
ATOM 2609 O O . ASP A 1 315 ? -2.428 -26.687 -43.775 1.00 74.94 315 ASP A O 1
ATOM 2613 N N . PRO A 1 316 ? -3.463 -28.599 -43.212 1.00 76.56 316 PRO A N 1
ATOM 2614 C CA . PRO A 1 316 ? -3.425 -28.340 -41.766 1.00 76.56 316 PRO A CA 1
ATOM 2615 C C . PRO A 1 316 ? -2.014 -28.178 -41.175 1.00 76.56 316 PRO A C 1
ATOM 2617 O O . PRO A 1 316 ? -1.849 -27.537 -40.139 1.00 76.56 316 PRO A O 1
ATOM 2620 N N . SER A 1 317 ? -0.984 -28.736 -41.820 1.00 77.12 317 SER A N 1
ATOM 2621 C CA . SER A 1 317 ? 0.412 -28.605 -41.381 1.00 77.12 317 SER A CA 1
ATOM 2622 C C . SER A 1 317 ? 0.956 -27.186 -41.561 1.00 77.12 317 SER A C 1
ATOM 2624 O O . SER A 1 317 ? 1.701 -26.707 -40.711 1.00 77.12 317 SER A O 1
ATOM 2626 N N . LEU A 1 318 ? 0.535 -26.485 -42.618 1.00 78.31 318 LEU A N 1
ATOM 2627 C CA . LEU A 1 318 ? 0.963 -25.115 -42.913 1.00 78.31 318 LEU A CA 1
ATOM 2628 C C . LEU A 1 318 ? 0.423 -24.115 -41.874 1.00 78.31 318 LEU A C 1
ATOM 2630 O O . LEU A 1 318 ? 1.103 -23.160 -41.507 1.00 78.31 318 LEU A O 1
ATOM 2634 N N . LEU A 1 319 ? -0.795 -24.348 -41.371 1.00 79.31 319 LEU A N 1
ATOM 2635 C CA . LEU A 1 319 ? -1.385 -23.543 -40.296 1.00 79.31 319 LEU A CA 1
ATOM 2636 C C . LEU A 1 319 ? -0.605 -23.688 -38.987 1.00 79.31 319 LEU A C 1
ATOM 2638 O O . LEU A 1 319 ? -0.399 -22.696 -38.294 1.00 79.31 319 LEU A O 1
ATOM 2642 N N . LYS A 1 320 ? -0.128 -24.899 -38.686 1.00 78.44 320 LYS A N 1
ATOM 2643 C CA . LYS A 1 320 ? 0.697 -25.156 -37.505 1.00 78.44 320 LYS A CA 1
ATOM 2644 C C . LYS A 1 320 ? 2.058 -24.460 -37.600 1.00 78.44 320 LYS A C 1
ATOM 2646 O O . LYS A 1 320 ? 2.467 -23.804 -36.652 1.00 78.44 320 LYS A O 1
ATOM 2651 N N . GLU A 1 321 ? 2.700 -24.505 -38.768 1.00 80.19 321 GLU A N 1
ATOM 2652 C CA . GLU A 1 321 ? 3.953 -23.772 -39.013 1.00 80.19 321 GLU A CA 1
ATOM 2653 C C . GLU A 1 321 ? 3.777 -22.246 -38.877 1.00 80.19 321 GLU A C 1
ATOM 2655 O O . GLU A 1 321 ? 4.652 -21.563 -38.348 1.00 80.19 321 GLU A O 1
ATOM 2660 N N . LEU A 1 322 ? 2.637 -21.695 -39.313 1.00 77.88 322 LEU A N 1
ATOM 2661 C CA . LEU A 1 322 ? 2.306 -20.275 -39.132 1.00 77.88 322 LEU A CA 1
ATOM 2662 C C . LEU A 1 322 ? 2.072 -19.899 -37.663 1.00 77.88 322 LEU A C 1
ATOM 2664 O O . LEU A 1 322 ? 2.470 -18.814 -37.241 1.00 77.88 322 LEU A O 1
ATOM 2668 N N . GLU A 1 323 ? 1.433 -20.777 -36.894 1.00 80.62 323 GLU A N 1
ATOM 2669 C CA . GLU A 1 323 ? 1.165 -20.582 -35.467 1.00 80.62 323 GLU A CA 1
ATOM 2670 C C . GLU A 1 323 ? 2.458 -20.603 -34.642 1.00 80.62 323 GLU A C 1
ATOM 2672 O O . GLU A 1 323 ? 2.696 -19.690 -33.849 1.00 80.62 323 GLU A O 1
ATOM 2677 N N . ASP A 1 324 ? 3.348 -21.558 -34.925 1.00 77.12 324 ASP A N 1
ATOM 2678 C CA . ASP A 1 324 ? 4.671 -21.660 -34.301 1.00 77.12 324 ASP A CA 1
ATOM 2679 C C . ASP A 1 324 ? 5.523 -20.407 -34.583 1.00 77.12 324 ASP A C 1
ATOM 2681 O O . ASP A 1 324 ? 6.208 -19.879 -33.705 1.00 77.12 324 ASP A O 1
ATOM 2685 N N . VAL A 1 325 ? 5.436 -19.865 -35.800 1.00 78.00 325 VAL A N 1
ATOM 2686 C CA . VAL A 1 325 ? 6.128 -18.632 -36.201 1.00 78.00 325 VAL A CA 1
ATOM 2687 C C . VAL A 1 325 ? 5.537 -17.388 -35.522 1.00 78.00 325 VAL A C 1
ATOM 2689 O O . VAL A 1 325 ? 6.278 -16.489 -35.111 1.00 78.00 325 VAL A O 1
ATOM 2692 N N . LEU A 1 326 ? 4.211 -17.316 -35.378 1.00 76.62 326 LEU A N 1
ATOM 2693 C CA . LEU A 1 326 ? 3.527 -16.214 -34.695 1.00 76.62 326 LEU A CA 1
ATOM 2694 C C . LEU A 1 326 ? 3.795 -16.186 -33.188 1.00 76.62 326 LEU A C 1
ATOM 2696 O O . LEU A 1 326 ? 3.816 -15.099 -32.613 1.00 76.62 326 LEU A O 1
ATOM 2700 N N . ALA A 1 327 ? 4.045 -17.342 -32.569 1.00 74.88 327 ALA A N 1
ATOM 2701 C CA . ALA A 1 327 ? 4.414 -17.439 -31.158 1.00 74.88 327 ALA A CA 1
ATOM 2702 C C . ALA A 1 327 ? 5.795 -16.828 -30.852 1.00 74.88 327 ALA A C 1
ATOM 2704 O O . ALA A 1 327 ? 6.054 -16.411 -29.724 1.00 74.88 327 ALA A O 1
ATOM 2705 N N . VAL A 1 328 ? 6.676 -16.757 -31.855 1.00 73.12 328 VAL A N 1
ATOM 2706 C CA . VAL A 1 328 ? 8.072 -16.316 -31.703 1.00 73.12 328 VAL A CA 1
ATOM 2707 C C . VAL A 1 328 ? 8.295 -14.879 -32.194 1.00 73.12 328 VAL A C 1
ATOM 2709 O O . VAL A 1 328 ? 9.206 -14.191 -31.730 1.00 73.12 328 VAL A O 1
ATOM 2712 N N . LEU A 1 329 ? 7.479 -14.392 -33.134 1.00 69.94 329 LEU A N 1
ATOM 2713 C CA . LEU A 1 329 ? 7.666 -13.072 -33.738 1.00 69.94 329 LEU A CA 1
ATOM 2714 C C . LEU A 1 329 ? 7.330 -11.918 -32.771 1.00 69.94 329 LEU A C 1
ATOM 2716 O O . LEU A 1 329 ? 6.235 -11.882 -32.209 1.00 69.94 329 LEU A O 1
ATOM 2720 N N . PRO A 1 330 ? 8.203 -10.896 -32.647 1.00 61.97 330 PRO A N 1
ATOM 2721 C CA . PRO A 1 330 ? 7.880 -9.691 -31.894 1.00 61.97 330 PRO A CA 1
ATOM 2722 C C . PRO A 1 330 ? 6.739 -8.916 -32.566 1.00 61.97 330 PRO A C 1
ATOM 2724 O O . PRO A 1 330 ? 6.588 -8.923 -33.792 1.00 61.97 330 PRO A O 1
ATOM 2727 N N . SER A 1 331 ? 5.950 -8.197 -31.764 1.00 63.94 331 SER A N 1
ATOM 2728 C CA . SER A 1 331 ? 4.824 -7.398 -32.254 1.00 63.94 331 SER A CA 1
ATOM 2729 C C . SER A 1 331 ? 5.300 -6.311 -33.227 1.00 63.94 331 SER A C 1
ATOM 2731 O O . SER A 1 331 ? 5.935 -5.338 -32.816 1.00 63.94 331 SER A O 1
ATOM 2733 N N . GLY A 1 332 ? 4.985 -6.458 -34.516 1.00 73.56 332 GLY A N 1
ATOM 2734 C CA . GLY A 1 332 ? 5.435 -5.550 -35.570 1.00 73.56 332 GLY A CA 1
ATOM 2735 C C . GLY A 1 332 ? 4.678 -5.717 -36.896 1.00 73.56 332 GLY A C 1
ATOM 2736 O O . GLY A 1 332 ? 3.738 -6.506 -36.993 1.00 73.56 332 GLY A O 1
ATOM 2737 N N . PRO A 1 333 ? 5.070 -4.990 -37.959 1.00 69.50 333 PRO A N 1
ATOM 2738 C CA . PRO A 1 333 ? 4.374 -5.035 -39.250 1.00 69.50 333 PRO A CA 1
ATOM 2739 C C . PRO A 1 333 ? 4.377 -6.430 -39.885 1.00 69.50 333 PRO A C 1
ATOM 2741 O O . PRO A 1 333 ? 3.423 -6.820 -40.549 1.00 69.50 333 PRO A O 1
ATOM 2744 N N . GLN A 1 334 ? 5.446 -7.201 -39.669 1.00 69.19 334 GLN A N 1
ATOM 2745 C CA . GLN A 1 334 ? 5.559 -8.562 -40.188 1.00 69.19 334 GLN A CA 1
ATOM 2746 C C . GLN A 1 334 ? 4.648 -9.538 -39.433 1.00 69.19 334 GLN A C 1
ATOM 2748 O O . GLN A 1 334 ? 3.993 -10.344 -40.085 1.00 69.19 334 GLN A O 1
ATOM 2753 N N . SER A 1 335 ? 4.541 -9.433 -38.100 1.00 77.19 335 SER A N 1
ATOM 2754 C CA . SER A 1 335 ? 3.651 -10.293 -37.305 1.00 77.19 335 SER A CA 1
ATOM 2755 C C . SER A 1 335 ? 2.184 -10.076 -37.684 1.00 77.19 335 SER A C 1
ATOM 2757 O O . SER A 1 335 ? 1.451 -11.045 -37.839 1.00 77.19 335 SER A O 1
ATOM 2759 N N . ARG A 1 336 ? 1.777 -8.824 -37.946 1.00 76.56 336 ARG A N 1
ATOM 2760 C CA . ARG A 1 336 ? 0.424 -8.507 -38.437 1.00 76.56 336 ARG A CA 1
ATOM 2761 C C . ARG A 1 336 ? 0.111 -9.179 -39.771 1.00 76.56 336 ARG A C 1
ATOM 2763 O O . ARG A 1 336 ? -0.935 -9.796 -39.900 1.00 76.56 336 ARG A O 1
ATOM 2770 N N . ARG A 1 337 ? 1.047 -9.152 -40.726 1.00 79.56 337 ARG A N 1
ATOM 2771 C CA . ARG A 1 337 ? 0.865 -9.809 -42.035 1.00 79.56 337 ARG A CA 1
ATOM 2772 C C . ARG A 1 337 ? 0.692 -11.324 -41.914 1.00 79.56 337 ARG A C 1
ATOM 2774 O O . ARG A 1 337 ? -0.097 -11.905 -42.649 1.00 79.56 337 ARG A O 1
ATOM 2781 N N . PHE A 1 338 ? 1.414 -11.963 -40.993 1.00 81.56 338 PHE A N 1
ATOM 2782 C CA . PHE A 1 338 ? 1.234 -13.391 -40.721 1.00 81.56 338 PHE A CA 1
ATOM 2783 C C . PHE A 1 338 ? -0.070 -13.690 -39.974 1.00 81.56 338 PHE A C 1
ATOM 2785 O O . PHE A 1 338 ? -0.706 -14.693 -40.276 1.00 81.56 338 PHE A O 1
ATOM 2792 N N . GLN A 1 339 ? -0.502 -12.821 -39.055 1.00 84.19 339 GLN A N 1
ATOM 2793 C CA . GLN A 1 339 ? -1.792 -12.948 -38.362 1.00 84.19 339 GLN A CA 1
ATOM 2794 C C . GLN A 1 339 ? -2.971 -12.821 -39.332 1.00 84.19 339 GLN A C 1
ATOM 2796 O O . GLN A 1 339 ? -3.891 -13.635 -39.291 1.00 84.19 339 GLN A O 1
ATOM 2801 N N . GLU A 1 340 ? -2.915 -11.845 -40.240 1.00 86.06 340 GLU A N 1
ATOM 2802 C CA . GLU A 1 340 ? -3.899 -11.662 -41.311 1.00 86.06 340 GLU A CA 1
ATOM 2803 C C . GLU A 1 340 ? -3.949 -12.903 -42.213 1.00 86.06 340 GLU A C 1
ATOM 2805 O O . GLU A 1 340 ? -5.015 -13.494 -42.383 1.00 86.06 340 GLU A O 1
ATOM 2810 N N . ALA A 1 341 ? -2.793 -13.376 -42.696 1.00 82.56 341 ALA A N 1
ATOM 2811 C CA . ALA A 1 341 ? -2.715 -14.581 -43.520 1.00 82.56 341 ALA A CA 1
ATOM 2812 C C . ALA A 1 341 ? -3.224 -15.848 -42.802 1.00 82.56 341 ALA A C 1
ATOM 2814 O O . ALA A 1 341 ? -3.921 -16.658 -43.410 1.00 82.56 341 ALA A O 1
ATOM 2815 N N . TYR A 1 342 ? -2.919 -16.015 -41.511 1.00 85.94 342 TYR A N 1
ATOM 2816 C CA . TYR A 1 342 ? -3.402 -17.137 -40.703 1.00 85.94 342 TYR A CA 1
ATOM 2817 C C . TYR A 1 342 ? -4.926 -17.100 -40.534 1.00 85.94 342 TYR A C 1
ATOM 2819 O O . TYR A 1 342 ? -5.584 -18.124 -40.710 1.00 85.94 342 TYR A O 1
ATOM 2827 N N . SER A 1 343 ? -5.501 -15.927 -40.245 1.00 85.69 343 SER A N 1
ATOM 2828 C CA . SER A 1 343 ? -6.956 -15.769 -40.109 1.00 85.69 343 SER A CA 1
ATOM 2829 C C . SER A 1 343 ? -7.708 -16.097 -41.403 1.00 85.69 343 SER A C 1
ATOM 2831 O O . SER A 1 343 ? -8.699 -16.826 -41.367 1.00 85.69 343 SER A O 1
ATOM 2833 N N . GLU A 1 344 ? -7.185 -15.651 -42.546 1.00 86.62 344 GLU A N 1
ATOM 2834 C CA . GLU A 1 344 ? -7.746 -15.914 -43.873 1.00 86.62 344 GLU A CA 1
ATOM 2835 C C . GLU A 1 344 ? -7.684 -17.408 -44.234 1.00 86.62 344 GLU A C 1
ATOM 2837 O O . GLU A 1 344 ? -8.689 -18.008 -44.617 1.00 86.62 344 GLU A O 1
ATOM 2842 N N . LEU A 1 345 ? -6.528 -18.055 -44.050 1.00 84.62 345 LEU A N 1
ATOM 2843 C CA . LEU A 1 345 ? -6.369 -19.487 -44.337 1.00 84.62 345 LEU A CA 1
ATOM 2844 C C . LEU A 1 345 ? -7.217 -20.364 -43.402 1.00 84.62 345 LEU A C 1
ATOM 2846 O O . LEU A 1 345 ? -7.797 -21.360 -43.841 1.00 84.62 345 LEU A O 1
ATOM 2850 N N . ARG A 1 346 ? -7.349 -19.977 -42.127 1.00 84.94 346 ARG A N 1
ATOM 2851 C CA . ARG A 1 346 ? -8.208 -20.665 -41.153 1.00 84.94 346 ARG A CA 1
ATOM 2852 C C . ARG A 1 346 ? -9.691 -20.543 -41.514 1.00 84.94 346 ARG A C 1
ATOM 2854 O O . ARG A 1 346 ? -10.423 -21.524 -41.385 1.00 84.94 346 ARG A O 1
ATOM 2861 N N . ALA A 1 347 ? -10.127 -19.387 -42.018 1.00 82.94 347 ALA A N 1
ATOM 2862 C CA . ALA A 1 347 ? -11.494 -19.188 -42.496 1.00 82.94 347 ALA A CA 1
ATOM 2863 C C . ALA A 1 347 ? -11.814 -20.072 -43.716 1.00 82.94 347 ALA A C 1
ATOM 2865 O O . ALA A 1 347 ? -12.882 -20.688 -43.763 1.00 82.94 347 ALA A O 1
ATOM 2866 N N . ARG A 1 348 ? -10.872 -20.212 -44.661 1.00 84.44 348 ARG A N 1
ATOM 2867 C CA . ARG A 1 348 ? -11.018 -21.115 -45.818 1.00 84.44 348 ARG A CA 1
ATOM 2868 C C . ARG A 1 348 ? -11.149 -22.579 -45.393 1.00 84.44 348 ARG A C 1
ATOM 2870 O O . ARG A 1 348 ? -12.076 -23.254 -45.834 1.00 84.44 348 ARG A O 1
ATOM 2877 N N . LEU A 1 349 ? -10.303 -23.050 -44.473 1.00 81.81 349 LEU A N 1
ATOM 2878 C CA . LEU A 1 349 ? -10.395 -24.410 -43.922 1.00 81.81 349 LEU A CA 1
ATOM 2879 C C . LEU A 1 349 ? -11.761 -24.658 -43.252 1.00 81.81 349 LEU A C 1
ATOM 2881 O O . LEU A 1 349 ? -12.384 -25.702 -43.443 1.00 81.81 349 LEU A O 1
ATOM 2885 N N . GLN A 1 350 ? -12.266 -23.678 -42.499 1.00 78.62 350 GLN A N 1
ATOM 2886 C CA . GLN A 1 350 ? -13.572 -23.778 -41.849 1.00 78.62 350 GLN A CA 1
ATOM 2887 C C . GLN A 1 350 ? -14.719 -23.872 -42.869 1.00 78.62 350 GLN A C 1
ATOM 2889 O O . GLN A 1 350 ? -15.652 -24.650 -42.671 1.00 78.62 350 GLN A O 1
ATOM 2894 N N . GLN A 1 351 ? -14.634 -23.157 -43.995 1.00 75.56 351 GLN A N 1
ATOM 2895 C CA . GLN A 1 351 ? -15.598 -23.282 -45.094 1.00 75.56 351 GLN A CA 1
ATOM 2896 C C . GLN A 1 351 ? -15.562 -24.667 -45.759 1.00 75.56 351 GLN A C 1
ATOM 2898 O O . GLN A 1 351 ? -16.623 -25.197 -46.094 1.00 75.56 351 GLN A O 1
ATOM 2903 N N . GLN A 1 352 ? -14.387 -25.297 -45.887 1.00 71.94 352 GLN A N 1
ATOM 2904 C CA . GLN A 1 352 ? -14.289 -26.678 -46.383 1.00 71.94 352 GLN A CA 1
ATOM 2905 C C . GLN A 1 352 ? -15.006 -27.675 -45.465 1.00 71.94 352 GLN A C 1
ATOM 2907 O O . GLN A 1 352 ? -15.723 -28.556 -45.939 1.00 71.94 352 GLN A O 1
ATOM 2912 N N . LEU A 1 353 ? -14.845 -27.518 -44.148 1.00 67.06 353 LEU A N 1
ATOM 2913 C CA . LEU A 1 353 ? -15.470 -28.393 -43.152 1.00 67.06 353 LEU A CA 1
ATOM 2914 C C . LEU A 1 353 ? -16.999 -28.236 -43.124 1.00 67.06 353 LEU A C 1
ATOM 2916 O O . LEU A 1 353 ? -17.718 -29.223 -42.969 1.00 67.06 353 LEU A O 1
ATOM 2920 N N . ILE A 1 354 ? -17.501 -27.015 -43.335 1.00 63.78 354 ILE A N 1
ATOM 2921 C CA . ILE A 1 354 ? -18.941 -26.715 -43.392 1.00 63.78 354 ILE A CA 1
ATOM 2922 C C . ILE A 1 354 ? -19.566 -27.216 -44.708 1.00 63.78 354 ILE A C 1
ATOM 2924 O O . ILE A 1 354 ? -20.696 -27.702 -44.705 1.00 63.78 354 ILE A O 1
ATOM 2928 N N . GLY A 1 355 ? -18.833 -27.181 -45.827 1.00 53.94 355 GLY A N 1
ATOM 2929 C CA . GLY A 1 355 ? -19.295 -27.713 -47.117 1.00 53.94 355 GLY A CA 1
ATOM 2930 C C . GLY A 1 355 ? -19.487 -29.237 -47.147 1.00 53.94 355 GLY A C 1
ATOM 2931 O O . GLY A 1 355 ? -20.241 -29.742 -47.980 1.00 53.94 355 GLY A O 1
ATOM 2932 N N . ALA A 1 356 ? -18.851 -29.966 -46.225 1.00 52.72 356 ALA A N 1
ATOM 2933 C CA . ALA A 1 356 ? -18.918 -31.424 -46.142 1.00 52.72 356 ALA A CA 1
ATOM 2934 C C . ALA A 1 356 ? -20.132 -31.962 -45.358 1.00 52.72 356 ALA A C 1
ATOM 2936 O O . ALA A 1 356 ? -20.409 -33.159 -45.429 1.00 52.72 356 ALA A O 1
ATOM 2937 N N . GLN A 1 357 ? -20.887 -31.121 -44.637 1.00 48.97 357 GLN A N 1
ATOM 2938 C CA . GLN A 1 357 ? -22.038 -31.572 -43.843 1.00 48.97 357 GLN A CA 1
ATOM 2939 C C . GLN A 1 357 ? -23.353 -30.945 -44.330 1.00 48.97 357 GLN A C 1
ATOM 2941 O O . GLN A 1 357 ? -23.705 -29.824 -43.972 1.00 48.97 357 GLN A O 1
ATOM 2946 N N . LYS A 1 358 ? -24.128 -31.700 -45.123 1.00 36.06 358 LYS A N 1
ATOM 2947 C CA . LYS A 1 358 ? -25.545 -31.409 -45.404 1.00 36.06 358 LYS A CA 1
ATOM 2948 C C . LYS A 1 358 ? -26.479 -32.350 -44.618 1.00 36.06 358 LYS A C 1
ATOM 2950 O O . LYS A 1 358 ? -26.611 -33.507 -44.995 1.00 36.06 358 LYS A O 1
ATOM 2955 N N . ALA A 1 359 ? -27.179 -31.742 -43.644 1.00 41.22 359 ALA A N 1
ATOM 2956 C CA . ALA A 1 359 ? -28.544 -31.994 -43.115 1.00 41.22 359 ALA A CA 1
ATOM 2957 C C . ALA A 1 359 ? -28.873 -33.309 -42.347 1.00 41.22 359 ALA A C 1
ATOM 2959 O O . ALA A 1 359 ? -28.223 -34.324 -42.567 1.00 41.22 359 ALA A O 1
ATOM 2960 N N . PRO A 1 360 ? -30.004 -33.381 -41.592 1.00 53.09 360 PRO A N 1
ATOM 2961 C CA . PRO A 1 360 ? -30.610 -32.394 -40.670 1.00 53.09 360 PRO A CA 1
ATOM 2962 C C . PRO A 1 360 ? -31.112 -33.030 -39.341 1.00 53.09 360 PRO A C 1
ATOM 2964 O O . PRO A 1 360 ? -31.475 -34.198 -39.314 1.00 53.09 360 PRO A O 1
ATOM 2967 N N . PHE A 1 361 ? -31.290 -32.249 -38.268 1.00 31.91 361 PHE A N 1
ATOM 2968 C CA . PHE A 1 361 ? -32.289 -32.564 -37.228 1.00 31.91 361 PHE A CA 1
ATOM 2969 C C . PHE A 1 361 ? -32.870 -31.278 -36.626 1.00 31.91 361 PHE A C 1
ATOM 2971 O O . PHE A 1 361 ? -32.140 -30.421 -36.137 1.00 31.91 361 PHE A O 1
ATOM 2978 N N . SER A 1 362 ? -34.201 -31.158 -36.679 1.00 32.97 362 SER A N 1
ATOM 2979 C CA . SER A 1 362 ? -34.997 -30.109 -36.035 1.00 32.97 362 SER A CA 1
ATOM 2980 C C . SER A 1 362 ? -35.744 -30.693 -34.838 1.00 32.97 362 SER A C 1
ATOM 2982 O O . SER A 1 362 ? -36.346 -31.759 -34.979 1.00 32.97 362 SER A O 1
ATOM 2984 N N . PHE A 1 363 ? -35.816 -29.969 -33.722 1.00 33.06 363 PHE A N 1
ATOM 2985 C CA . PHE A 1 363 ? -36.776 -30.255 -32.656 1.00 33.06 363 PHE A CA 1
ATOM 2986 C C . PHE A 1 363 ? -37.740 -29.082 -32.464 1.00 33.06 363 PHE A C 1
ATOM 2988 O O . PHE A 1 363 ? -37.339 -27.930 -32.327 1.00 33.06 363 PHE A O 1
ATOM 2995 N N . SER A 1 364 ? -39.029 -29.419 -32.497 1.00 32.62 364 SER A N 1
ATOM 2996 C CA . SER A 1 364 ? -40.179 -28.544 -32.285 1.00 32.62 364 SER A CA 1
ATOM 2997 C C . SER A 1 364 ? -40.592 -28.574 -30.813 1.00 32.62 364 SER A C 1
ATOM 2999 O O . SER A 1 364 ? -40.671 -29.650 -30.222 1.00 32.62 364 SER A O 1
ATOM 3001 N N . SER A 1 365 ? -40.938 -27.419 -30.242 1.00 34.88 365 SER A N 1
ATOM 3002 C CA . SER A 1 365 ? -41.730 -27.330 -29.013 1.00 34.88 365 SER A CA 1
ATOM 3003 C C . SER A 1 365 ? -42.960 -26.445 -29.247 1.00 34.88 365 SER A C 1
ATOM 3005 O O . SER A 1 365 ? -42.884 -25.354 -29.811 1.00 34.88 365 SER A O 1
ATOM 3007 N N . LYS A 1 366 ? -44.131 -26.970 -28.870 1.00 30.86 366 LYS A N 1
ATOM 3008 C CA . LYS A 1 366 ? -45.434 -26.284 -28.909 1.00 30.86 366 LYS A CA 1
ATOM 3009 C C . LYS A 1 366 ? -45.623 -25.417 -27.648 1.00 30.86 366 LYS A C 1
ATOM 3011 O O . LYS A 1 366 ? -45.088 -25.784 -26.603 1.00 30.86 366 LYS A O 1
ATOM 3016 N N . PRO A 1 367 ? -46.411 -24.325 -27.700 1.00 37.12 367 PRO A N 1
ATOM 3017 C CA . PRO A 1 367 ? -46.588 -23.399 -26.580 1.00 37.12 367 PRO A CA 1
ATOM 3018 C C . PRO A 1 367 ? -47.823 -23.735 -25.726 1.00 37.12 367 PRO A C 1
ATOM 3020 O O . PRO A 1 367 ? -48.824 -24.219 -26.257 1.00 37.12 367 PRO A O 1
ATOM 3023 N N . LEU A 1 368 ? -47.805 -23.391 -24.430 1.00 28.06 368 LEU A N 1
ATOM 3024 C CA . LEU A 1 368 ? -49.017 -23.337 -23.601 1.00 28.06 368 LEU A CA 1
ATOM 3025 C C . LEU A 1 368 ? -49.052 -22.097 -22.678 1.00 28.06 368 LEU A C 1
ATOM 3027 O O . LEU A 1 368 ? -48.238 -21.939 -21.776 1.00 28.06 368 LEU A O 1
ATOM 3031 N N . SER A 1 369 ? -50.014 -21.225 -22.999 1.00 27.02 369 SER A N 1
ATOM 3032 C CA . SER A 1 369 ? -50.853 -20.307 -22.196 1.00 27.02 369 SER A CA 1
ATOM 3033 C C . SER A 1 369 ? -50.380 -19.677 -20.868 1.00 27.02 369 SER A C 1
ATOM 3035 O O . SER A 1 369 ? -50.165 -20.356 -19.869 1.00 27.02 369 SER A O 1
ATOM 3037 N N . LYS A 1 370 ? -50.474 -18.336 -20.828 1.00 28.45 370 LYS A N 1
ATOM 3038 C CA . LYS A 1 370 ? -50.635 -17.481 -19.628 1.00 28.45 370 LYS A CA 1
ATOM 3039 C C . LYS A 1 370 ? -52.015 -17.657 -18.956 1.00 28.45 370 LYS A C 1
ATOM 3041 O O . LYS A 1 370 ? -52.997 -17.873 -19.665 1.00 28.45 370 LYS A O 1
ATOM 3046 N N . PRO A 1 371 ? -52.125 -17.320 -17.658 1.00 27.17 371 PRO A N 1
ATOM 3047 C CA . PRO A 1 371 ? -53.215 -16.476 -17.133 1.00 27.17 371 PRO A CA 1
ATOM 3048 C C . PRO A 1 371 ? -52.629 -15.263 -16.363 1.00 27.17 371 PRO A C 1
ATOM 3050 O O . PRO A 1 371 ? -51.656 -15.410 -15.637 1.00 27.17 371 PRO A O 1
ATOM 3053 N N . LYS A 1 372 ? -52.923 -13.998 -16.705 1.00 23.83 372 LYS A N 1
ATOM 3054 C CA . LYS A 1 372 ? -54.077 -13.107 -16.411 1.00 23.83 372 LYS A CA 1
ATOM 3055 C C . LYS A 1 372 ? -54.273 -12.718 -14.926 1.00 23.83 372 LYS A C 1
ATOM 3057 O O . LYS A 1 372 ? -54.590 -13.553 -14.092 1.00 23.83 372 LYS A O 1
ATOM 3062 N N . LEU A 1 373 ? -54.105 -11.410 -14.689 1.00 31.02 373 LEU A N 1
ATOM 3063 C CA . LEU A 1 373 ? -54.366 -10.600 -13.488 1.00 31.02 373 LEU A CA 1
ATOM 3064 C C . LEU A 1 373 ? -55.854 -10.533 -13.103 1.00 31.02 373 LEU A C 1
ATOM 3066 O O . LEU A 1 373 ? -56.676 -10.428 -14.011 1.00 31.02 373 LEU A O 1
ATOM 3070 N N . ILE A 1 374 ? -56.143 -10.432 -11.795 1.00 25.70 374 ILE A N 1
ATOM 3071 C CA . ILE A 1 374 ? -57.261 -9.698 -11.145 1.00 25.70 374 ILE A CA 1
ATOM 3072 C C . ILE A 1 374 ? -56.723 -9.294 -9.748 1.00 25.70 374 ILE A C 1
ATOM 3074 O O . ILE A 1 374 ? -56.209 -10.165 -9.053 1.00 25.70 374 ILE A O 1
ATOM 3078 N N . SER A 1 375 ? -56.468 -8.023 -9.418 1.00 25.39 375 SER A N 1
ATOM 3079 C CA . SER A 1 375 ? -57.347 -6.879 -9.088 1.00 25.39 375 SER A CA 1
ATOM 3080 C C . SER A 1 375 ? -57.889 -6.863 -7.638 1.00 25.39 375 SER A C 1
ATOM 3082 O O . SER A 1 375 ? -58.539 -7.797 -7.186 1.00 25.39 375 SER A O 1
ATOM 3084 N N . ASP A 1 376 ? -57.555 -5.750 -6.969 1.00 24.41 376 ASP A N 1
ATOM 3085 C CA . ASP A 1 376 ? -58.307 -4.956 -5.982 1.00 24.41 376 ASP A CA 1
ATOM 3086 C C . ASP A 1 376 ? -58.687 -5.530 -4.601 1.00 24.41 376 ASP A C 1
ATOM 3088 O O . ASP A 1 376 ? -59.430 -6.495 -4.475 1.00 24.41 376 ASP A O 1
ATOM 3092 N N . VAL A 1 377 ? -58.274 -4.830 -3.530 1.00 27.86 377 VAL A N 1
ATOM 3093 C CA . VAL A 1 377 ? -59.110 -3.880 -2.747 1.00 27.86 377 VAL A CA 1
ATOM 3094 C C . VAL A 1 377 ? -58.292 -3.326 -1.547 1.00 27.86 377 VAL A C 1
ATOM 3096 O O . VAL A 1 377 ? -57.525 -4.073 -0.938 1.00 27.86 377 VAL A O 1
ATOM 3099 N N . PRO A 1 378 ? -58.418 -2.022 -1.209 1.00 31.47 378 PRO A N 1
ATOM 3100 C CA . PRO A 1 378 ? -57.693 -1.338 -0.128 1.00 31.47 378 PRO A CA 1
ATOM 3101 C C . PRO A 1 378 ? -58.487 -1.300 1.194 1.00 31.47 378 PRO A C 1
ATOM 3103 O O . PRO A 1 378 ? -59.654 -1.669 1.192 1.00 31.47 378 PRO A O 1
ATOM 3106 N N . SER A 1 379 ? -57.849 -0.831 2.284 1.00 23.50 379 SER A N 1
ATOM 3107 C CA . SER A 1 379 ? -58.421 -0.147 3.480 1.00 23.50 379 SER A CA 1
ATOM 3108 C C . SER A 1 379 ? -57.515 -0.387 4.704 1.00 23.50 379 SER A C 1
ATOM 3110 O O . SER A 1 379 ? -57.402 -1.503 5.187 1.00 23.50 379 SER A O 1
ATOM 3112 N N . SER A 1 380 ? -56.661 0.562 5.105 1.00 24.52 380 SER A N 1
ATOM 3113 C CA . SER A 1 380 ? -56.937 1.696 6.012 1.00 24.52 380 SER A CA 1
ATOM 3114 C C . SER A 1 380 ? -57.171 1.301 7.484 1.00 24.52 380 SER A C 1
ATOM 3116 O O . SER A 1 380 ? -58.222 0.752 7.800 1.00 24.52 380 SER A O 1
ATOM 3118 N N . LEU A 1 381 ? -56.249 1.672 8.387 1.00 24.61 381 LEU A N 1
ATOM 3119 C CA . LEU A 1 381 ? -56.411 2.736 9.406 1.00 24.61 381 LEU A CA 1
ATOM 3120 C C . LEU A 1 381 ? -55.466 2.564 10.623 1.00 24.61 381 LEU A C 1
ATOM 3122 O O . LEU A 1 381 ? -55.517 1.571 11.337 1.00 24.61 381 LEU A O 1
ATOM 3126 N N . ASN A 1 382 ? -54.711 3.644 10.851 1.00 25.95 382 ASN A N 1
ATOM 3127 C CA . ASN A 1 382 ? -54.422 4.350 12.110 1.00 25.95 382 ASN A CA 1
ATOM 3128 C C . ASN A 1 382 ? -53.486 3.777 13.197 1.00 25.95 382 ASN A C 1
ATOM 3130 O O . ASN A 1 382 ? -53.833 2.891 13.968 1.00 25.95 382 ASN A O 1
ATOM 3134 N N . GLU A 1 383 ? -52.326 4.452 13.272 1.00 23.95 383 GLU A N 1
ATOM 3135 C CA . GLU A 1 383 ? -51.744 5.190 14.417 1.00 23.95 383 GLU A CA 1
ATOM 3136 C C . GLU A 1 383 ? -51.811 4.600 15.835 1.00 23.95 383 GLU A C 1
ATOM 3138 O O . GLU A 1 383 ? -52.897 4.495 16.388 1.00 23.95 383 GLU A O 1
ATOM 3143 N N . VAL A 1 384 ? -50.642 4.480 16.497 1.00 25.48 384 VAL A N 1
ATOM 3144 C CA . VAL A 1 384 ? -50.347 5.153 17.787 1.00 25.48 384 VAL A CA 1
ATOM 3145 C C . VAL A 1 384 ? -48.841 5.469 17.908 1.00 25.48 384 VAL A C 1
ATOM 3147 O O . VAL A 1 384 ? -47.979 4.651 17.598 1.00 25.48 384 VAL A O 1
ATOM 3150 N N . ASN A 1 385 ? -48.567 6.683 18.394 1.00 24.61 385 ASN A N 1
ATOM 3151 C CA . ASN A 1 385 ? -47.291 7.301 18.768 1.00 24.61 385 ASN A CA 1
ATOM 3152 C C . ASN A 1 385 ? -46.392 6.512 19.746 1.00 24.61 385 ASN A C 1
ATOM 3154 O O . ASN A 1 385 ? -46.871 5.870 20.676 1.00 24.61 385 ASN A O 1
ATOM 3158 N N . GLY A 1 386 ? -45.076 6.751 19.658 1.00 23.89 386 GLY A N 1
ATOM 3159 C CA . GLY A 1 386 ? -44.123 6.490 20.745 1.00 23.89 386 GLY A CA 1
ATOM 3160 C C . GLY A 1 386 ? -42.672 6.741 20.333 1.00 23.89 386 GLY A C 1
ATOM 3161 O O . GLY A 1 386 ? -42.076 5.933 19.634 1.00 23.89 386 GLY A O 1
ATOM 3162 N N . GLY A 1 387 ? -42.120 7.888 20.729 1.00 21.64 387 GLY A N 1
ATOM 3163 C CA . GLY A 1 387 ? -40.824 8.380 20.268 1.00 21.64 387 GLY A CA 1
ATOM 3164 C C . GLY A 1 387 ? -39.585 7.724 20.888 1.00 21.64 387 GLY A C 1
ATOM 3165 O O . GLY A 1 387 ? -39.601 7.236 22.011 1.00 21.64 387 GLY A O 1
ATOM 3166 N N . GLY A 1 388 ? -38.482 7.873 20.146 1.00 22.80 388 GLY A N 1
ATOM 3167 C CA . GLY A 1 388 ? -37.146 8.149 20.674 1.00 22.80 388 GLY A CA 1
ATOM 3168 C C . GLY A 1 388 ? -36.295 6.954 21.102 1.00 22.80 388 GLY A C 1
ATOM 3169 O O . GLY A 1 388 ? -36.413 6.498 22.230 1.00 22.80 388 GLY A O 1
ATOM 3170 N N . ALA A 1 389 ? -35.317 6.574 20.269 1.00 23.02 389 ALA A N 1
ATOM 3171 C CA . ALA A 1 389 ? -33.895 6.609 20.642 1.00 23.02 389 ALA A CA 1
ATOM 3172 C C . ALA A 1 389 ? -32.964 6.125 19.511 1.00 23.02 389 ALA A C 1
ATOM 3174 O O . ALA A 1 389 ? -33.204 5.117 18.860 1.00 23.02 389 ALA A O 1
ATOM 3175 N N . ASN A 1 390 ? -31.831 6.824 19.422 1.00 27.50 390 ASN A N 1
ATOM 3176 C CA . ASN A 1 390 ? -30.519 6.376 18.946 1.00 27.50 390 ASN A CA 1
ATOM 3177 C C . ASN A 1 390 ? -30.236 6.303 17.440 1.00 27.50 390 ASN A C 1
ATOM 3179 O O . ASN A 1 390 ? -30.137 5.254 16.813 1.00 27.50 390 ASN A O 1
ATOM 3183 N N . ARG A 1 391 ? -29.870 7.494 16.951 1.00 26.36 391 ARG A N 1
ATOM 3184 C CA . ARG A 1 391 ? -28.716 7.730 16.073 1.00 26.36 391 ARG A CA 1
ATOM 3185 C C . ARG A 1 391 ? -27.554 6.769 16.373 1.00 26.36 391 ARG A C 1
ATOM 3187 O O . ARG A 1 391 ? -26.929 6.873 17.427 1.00 26.36 391 ARG A O 1
ATOM 3194 N N . VAL A 1 392 ? -27.182 5.953 15.393 1.00 26.00 392 VAL A N 1
ATOM 3195 C CA . VAL A 1 392 ? -25.800 5.489 15.231 1.00 26.00 392 VAL A CA 1
ATOM 3196 C C . VAL A 1 392 ? -25.200 6.331 14.113 1.00 26.00 392 VAL A C 1
ATOM 3198 O O . VAL A 1 392 ? -25.386 6.058 12.933 1.00 26.00 392 VAL A O 1
ATOM 3201 N N . ALA A 1 393 ? -24.526 7.412 14.502 1.00 24.91 393 ALA A N 1
ATOM 3202 C CA . ALA A 1 393 ? -23.705 8.196 13.594 1.00 24.91 393 ALA A CA 1
ATOM 3203 C C . ALA A 1 393 ? -22.515 7.331 13.160 1.00 24.91 393 ALA A C 1
ATOM 3205 O O . ALA A 1 393 ? -21.569 7.128 13.921 1.00 24.91 393 ALA A O 1
ATOM 3206 N N . THR A 1 394 ? -22.574 6.787 11.947 1.00 26.78 394 THR A N 1
ATOM 3207 C CA . THR A 1 394 ? -21.423 6.142 11.320 1.00 26.78 394 THR A CA 1
ATOM 3208 C C . THR A 1 394 ? -20.570 7.224 10.665 1.00 26.78 394 THR A C 1
ATOM 3210 O O . THR A 1 394 ? -21.005 7.923 9.758 1.00 26.78 394 THR A O 1
ATOM 3213 N N . SER A 1 395 ? -19.366 7.382 11.214 1.00 26.36 395 SER A N 1
ATOM 3214 C CA . SER A 1 395 ? -18.211 8.148 10.732 1.00 26.36 395 SER A CA 1
ATOM 3215 C C . SER A 1 395 ? -18.290 8.635 9.272 1.00 26.36 395 SER A C 1
ATOM 3217 O O . SER A 1 395 ? -17.992 7.900 8.330 1.00 26.36 395 SER A O 1
ATOM 3219 N N . SER A 1 396 ? -18.608 9.919 9.093 1.00 28.44 396 SER A N 1
ATOM 3220 C CA . SER A 1 396 ? -18.349 10.651 7.855 1.00 28.44 396 SER A CA 1
ATOM 3221 C C . SER A 1 396 ? -16.838 10.864 7.710 1.00 28.44 396 SER A C 1
ATOM 3223 O O . SER A 1 396 ? -16.242 11.672 8.430 1.00 28.44 396 SER A O 1
ATOM 3225 N N . LYS A 1 397 ? -16.197 10.149 6.779 1.00 31.44 397 LYS A N 1
ATOM 3226 C CA . LYS A 1 397 ? -14.893 10.569 6.246 1.00 31.44 397 LYS A CA 1
ATOM 3227 C C . LYS A 1 397 ? -15.085 11.904 5.523 1.00 31.44 397 LYS A C 1
ATOM 3229 O O . LYS A 1 397 ? -16.034 12.056 4.762 1.00 31.44 397 LYS A O 1
ATOM 3234 N N . ALA A 1 398 ? -14.192 12.851 5.799 1.00 30.19 398 ALA A N 1
ATOM 3235 C CA . ALA A 1 398 ? -14.205 14.196 5.238 1.00 30.19 398 ALA A CA 1
ATOM 3236 C C . ALA A 1 398 ? -14.305 14.169 3.701 1.00 30.19 398 ALA A C 1
ATOM 3238 O O . ALA A 1 398 ? -13.491 13.532 3.029 1.00 30.19 398 ALA A O 1
ATOM 3239 N N . VAL A 1 399 ? -15.318 14.860 3.179 1.00 36.47 399 VAL A N 1
ATOM 3240 C CA . VAL A 1 399 ? -15.542 15.095 1.750 1.00 36.47 399 VAL A CA 1
ATOM 3241 C C . VAL A 1 399 ? -14.529 16.149 1.267 1.00 36.47 399 VAL A C 1
ATOM 3243 O O . VAL A 1 399 ? -14.366 17.166 1.947 1.00 36.47 399 VAL A O 1
ATOM 3246 N N . PRO A 1 400 ? -13.824 15.947 0.137 1.00 36.44 400 PRO A N 1
ATOM 3247 C CA . PRO A 1 400 ? -12.993 16.985 -0.469 1.00 36.44 400 PRO A CA 1
ATOM 3248 C C . PRO A 1 400 ? -13.876 18.137 -0.967 1.00 36.44 400 PRO A C 1
ATOM 3250 O O . PRO A 1 400 ? -14.925 17.902 -1.565 1.00 36.44 400 PRO A O 1
ATOM 3253 N N . CYS A 1 401 ? -13.440 19.378 -0.748 1.00 39.53 401 CYS A N 1
ATOM 3254 C CA . CYS A 1 401 ? -14.266 20.588 -0.828 1.00 39.53 401 CYS A CA 1
ATOM 3255 C C . CYS A 1 401 ? -14.881 20.969 -2.197 1.00 39.53 401 CYS A C 1
ATOM 3257 O O . CYS A 1 401 ? -15.541 21.996 -2.237 1.00 39.53 401 CYS A O 1
ATOM 3259 N N . ASN A 1 402 ? -14.752 20.179 -3.272 1.00 61.91 402 ASN A N 1
ATOM 3260 C CA . ASN A 1 402 ? -15.332 20.469 -4.600 1.00 61.91 402 ASN A CA 1
ATOM 3261 C C . ASN A 1 402 ? -15.947 19.209 -5.256 1.00 61.91 402 ASN A C 1
ATOM 3263 O O . ASN A 1 402 ? -15.564 18.839 -6.366 1.00 61.91 402 ASN A O 1
ATOM 3267 N N . SER A 1 403 ? -16.840 18.493 -4.562 1.00 75.25 403 SER A N 1
ATOM 3268 C CA . SER A 1 403 ? -17.510 17.309 -5.130 1.00 75.25 403 SER A CA 1
ATOM 3269 C C . SER A 1 403 ? -19.030 17.406 -5.055 1.00 75.25 403 SER A C 1
ATOM 3271 O O . SER A 1 403 ? -19.603 17.736 -4.013 1.00 75.25 403 SER A O 1
ATOM 3273 N N . ILE A 1 404 ? -19.694 17.097 -6.168 1.00 84.00 404 ILE A N 1
ATOM 3274 C CA . ILE A 1 404 ? -21.152 17.042 -6.243 1.00 84.00 404 ILE A CA 1
ATOM 3275 C C . ILE A 1 404 ? -21.586 15.724 -5.610 1.00 84.00 404 ILE A C 1
ATOM 3277 O O . ILE A 1 404 ? -21.285 14.647 -6.127 1.00 84.00 404 ILE A O 1
ATOM 3281 N N . THR A 1 405 ? -22.277 15.801 -4.474 1.00 88.56 405 THR A N 1
ATOM 3282 C CA . THR A 1 405 ? -22.686 14.614 -3.716 1.00 88.56 405 THR A CA 1
ATOM 3283 C C . THR A 1 405 ? -24.187 14.370 -3.850 1.00 88.56 405 THR A C 1
ATOM 3285 O O . THR A 1 405 ? -24.991 15.256 -3.566 1.00 88.56 405 THR A O 1
ATOM 3288 N N . VAL A 1 406 ? -24.562 13.152 -4.241 1.00 89.00 406 VAL A N 1
ATOM 3289 C CA . VAL A 1 406 ? -25.938 12.642 -4.206 1.00 89.00 406 VAL A CA 1
ATOM 3290 C C . VAL A 1 406 ? -25.975 11.517 -3.178 1.00 89.00 406 VAL A C 1
ATOM 3292 O O . VAL A 1 406 ? -25.404 10.453 -3.411 1.00 89.00 406 VAL A O 1
ATOM 3295 N N . ALA A 1 407 ? -26.608 11.762 -2.033 1.00 91.06 407 ALA A N 1
ATOM 3296 C CA . ALA A 1 407 ? -26.630 10.819 -0.920 1.00 91.06 407 ALA A CA 1
ATOM 3297 C C . ALA A 1 407 ? -28.054 10.507 -0.443 1.00 91.06 407 ALA A C 1
ATOM 3299 O O . ALA A 1 407 ? -28.919 11.380 -0.503 1.00 91.06 407 ALA A O 1
ATOM 3300 N N . ASP A 1 408 ? -28.251 9.281 0.049 1.00 88.75 408 ASP A N 1
ATOM 3301 C CA . ASP A 1 408 ? -29.384 8.847 0.881 1.00 88.75 408 ASP A CA 1
ATOM 3302 C C . ASP A 1 408 ? -30.779 9.119 0.283 1.00 88.75 408 ASP A C 1
ATOM 3304 O O . ASP A 1 408 ? -31.674 9.637 0.952 1.00 88.75 408 ASP A O 1
ATOM 3308 N N . LYS A 1 409 ? -30.974 8.765 -0.995 1.00 88.81 409 LYS A N 1
ATOM 3309 C CA . LYS A 1 409 ? -32.274 8.854 -1.685 1.00 88.81 409 LYS A CA 1
ATOM 3310 C C . LYS A 1 409 ? -32.827 7.479 -2.038 1.00 88.81 409 LYS A C 1
ATOM 3312 O O . LYS A 1 409 ? -32.080 6.558 -2.382 1.00 88.81 409 LYS A O 1
ATOM 3317 N N . GLU A 1 410 ? -34.152 7.381 -2.031 1.00 92.44 410 GLU A N 1
ATOM 3318 C CA . GLU A 1 410 ? -34.883 6.156 -2.337 1.00 92.44 410 GLU A CA 1
ATOM 3319 C C . GLU A 1 410 ? -36.062 6.431 -3.280 1.00 92.44 410 GLU A C 1
ATOM 3321 O O . GLU A 1 410 ? -36.855 7.334 -3.031 1.00 92.44 410 GLU A O 1
ATOM 3326 N N . GLY A 1 411 ? -36.173 5.672 -4.376 1.00 88.31 411 GLY A N 1
ATOM 3327 C CA . GLY A 1 411 ? -37.304 5.765 -5.313 1.00 88.31 411 GLY A CA 1
ATOM 3328 C C . GLY A 1 411 ? -37.376 7.049 -6.151 1.00 88.31 411 GLY A C 1
ATOM 3329 O O . GLY A 1 411 ? -38.371 7.277 -6.839 1.00 88.31 411 GLY A O 1
ATOM 3330 N N . GLU A 1 412 ? -36.350 7.901 -6.105 1.00 90.62 412 GLU A N 1
ATOM 3331 C CA . GLU A 1 412 ? -36.346 9.201 -6.777 1.00 90.62 412 GLU A CA 1
ATOM 3332 C C . GLU A 1 412 ? -35.607 9.177 -8.120 1.00 90.62 412 GLU A C 1
ATOM 3334 O O . GLU A 1 412 ? -34.637 8.441 -8.334 1.00 90.62 412 GLU A O 1
ATOM 3339 N N . PHE A 1 413 ? -36.038 10.067 -9.016 1.00 90.56 413 PHE A N 1
ATOM 3340 C CA . PHE A 1 413 ? -35.293 10.422 -10.215 1.00 90.56 413 PHE A CA 1
ATOM 3341 C C . PHE A 1 413 ? -34.472 11.695 -9.975 1.00 90.56 413 PHE A C 1
ATOM 3343 O O . PHE A 1 413 ? -35.021 12.749 -9.650 1.00 90.56 413 PHE A O 1
ATOM 3350 N N . VAL A 1 414 ? -33.151 11.603 -10.131 1.00 90.19 414 VAL A N 1
ATOM 3351 C CA . VAL A 1 414 ? -32.206 12.680 -9.812 1.00 90.19 414 VAL A CA 1
ATOM 3352 C C . VAL A 1 414 ? -31.427 13.082 -11.057 1.00 90.19 414 VAL A C 1
ATOM 3354 O O . VAL A 1 414 ? -30.679 12.279 -11.611 1.00 90.19 414 VAL A O 1
ATOM 3357 N N . LYS A 1 415 ? -31.556 14.348 -11.466 1.00 90.25 415 LYS A N 1
ATOM 3358 C CA . LYS A 1 415 ? -30.708 14.960 -12.497 1.00 90.25 415 LYS A CA 1
ATOM 3359 C C . LYS A 1 415 ? -29.601 15.782 -11.848 1.00 90.25 415 LYS A C 1
ATOM 3361 O O . LYS A 1 415 ? -29.879 16.696 -11.074 1.00 90.25 415 LYS A O 1
ATOM 3366 N N . VAL A 1 416 ? -28.354 15.471 -12.183 1.00 87.12 416 VAL A N 1
ATOM 3367 C CA . VAL A 1 416 ? -27.170 16.213 -11.745 1.00 87.12 416 VAL A CA 1
ATOM 3368 C C . VAL A 1 416 ? -26.703 17.107 -12.890 1.00 87.12 416 VAL A C 1
ATOM 3370 O O . VAL A 1 416 ? -26.219 16.616 -13.912 1.00 87.12 416 VAL A O 1
ATOM 3373 N N . ILE A 1 417 ? -26.858 18.419 -12.701 1.00 84.00 417 ILE A N 1
ATOM 3374 C CA . ILE A 1 417 ? -26.466 19.476 -13.642 1.00 84.00 417 ILE A CA 1
ATOM 3375 C C . ILE A 1 417 ? -25.467 20.391 -12.922 1.00 84.00 417 ILE A C 1
ATOM 3377 O O . ILE A 1 417 ? -25.678 20.750 -11.766 1.00 84.00 417 ILE A O 1
ATOM 3381 N N . GLY A 1 418 ? -24.376 20.768 -13.587 1.00 75.81 418 GLY A N 1
ATOM 3382 C CA . GLY A 1 418 ? -23.268 21.500 -12.972 1.00 75.81 418 GLY A CA 1
ATOM 3383 C C . GLY A 1 418 ? -22.182 21.894 -13.975 1.00 75.81 418 GLY A C 1
ATOM 3384 O O . GLY A 1 418 ? -22.275 21.589 -15.165 1.00 75.81 418 GLY A O 1
ATOM 3385 N N . LYS A 1 419 ? -21.149 22.596 -13.495 1.00 71.00 419 LYS A N 1
ATOM 3386 C CA . LYS A 1 419 ? -19.958 22.915 -14.298 1.00 71.00 419 LYS A CA 1
ATOM 3387 C C . LYS A 1 419 ? -19.070 21.665 -14.388 1.00 71.00 419 LYS A C 1
ATOM 3389 O O . LYS A 1 419 ? -18.882 20.973 -13.396 1.00 71.00 419 LYS A O 1
ATOM 3394 N N . GLY A 1 420 ? -18.561 21.360 -15.583 1.00 74.69 420 GLY A N 1
ATOM 3395 C CA . GLY A 1 420 ? -17.695 20.197 -15.818 1.00 74.69 420 GLY A CA 1
ATOM 3396 C C . GLY A 1 420 ? -16.404 20.224 -14.995 1.00 74.69 420 GLY A C 1
ATOM 3397 O O . GLY A 1 420 ? -15.911 21.295 -14.646 1.00 74.69 420 GLY A O 1
ATOM 3398 N N . GLY A 1 421 ? -15.842 19.043 -14.728 1.00 77.38 421 GLY A N 1
ATOM 3399 C CA . GLY A 1 421 ? -14.537 18.879 -14.076 1.00 77.38 421 GLY A CA 1
ATOM 3400 C C . GLY A 1 421 ? -14.560 18.629 -12.565 1.00 77.38 421 GLY A C 1
ATOM 3401 O O . GLY A 1 421 ? -13.501 18.386 -11.994 1.00 77.38 421 GLY A O 1
ATOM 3402 N N . GLU A 1 422 ? -15.727 18.637 -11.921 1.00 87.00 422 GLU A N 1
ATOM 3403 C CA . GLU A 1 422 ? -15.874 18.240 -10.513 1.00 87.00 422 GLU A CA 1
ATOM 3404 C C . GLU A 1 422 ? -16.011 16.716 -10.365 1.00 87.00 422 GLU A C 1
ATOM 3406 O O . GLU A 1 422 ? -16.394 16.009 -11.306 1.00 87.00 422 GLU A O 1
ATOM 3411 N N . ASP A 1 423 ? -15.689 16.204 -9.177 1.00 90.75 423 ASP A N 1
ATOM 3412 C CA . ASP A 1 423 ? -15.886 14.793 -8.842 1.00 90.75 423 ASP A CA 1
ATOM 3413 C C . ASP A 1 423 ? -17.329 14.562 -8.374 1.00 90.75 423 ASP A C 1
ATOM 3415 O O . ASP A 1 423 ? -17.878 15.353 -7.603 1.00 90.75 423 ASP A O 1
ATOM 3419 N N . VAL A 1 424 ? -17.948 13.467 -8.815 1.00 91.81 424 VAL A N 1
ATOM 3420 C CA . VAL A 1 424 ? -19.324 13.108 -8.443 1.00 91.81 424 VAL A CA 1
ATOM 3421 C C . VAL A 1 424 ? -19.303 11.918 -7.494 1.00 91.81 424 VAL A C 1
ATOM 3423 O O . VAL A 1 424 ? -18.771 10.854 -7.815 1.00 91.81 424 VAL A O 1
ATOM 3426 N N . LEU A 1 425 ? -19.908 12.089 -6.322 1.00 93.25 425 LEU A N 1
ATOM 3427 C CA . LEU A 1 425 ? -20.004 11.062 -5.293 1.00 93.25 425 LEU A CA 1
ATOM 3428 C C . LEU A 1 425 ? -21.468 10.652 -5.106 1.00 93.25 425 LEU A C 1
ATOM 3430 O O . LEU A 1 425 ? -22.300 11.467 -4.713 1.00 93.25 425 LEU A O 1
ATOM 3434 N N . VAL A 1 426 ? -21.777 9.383 -5.361 1.00 93.19 426 VAL A N 1
ATOM 3435 C CA . VAL A 1 426 ? -23.118 8.813 -5.196 1.00 93.19 426 VAL A CA 1
ATOM 3436 C C . VAL A 1 426 ? -23.084 7.764 -4.092 1.00 93.19 426 VAL A C 1
ATOM 3438 O O . VAL A 1 426 ? -22.364 6.769 -4.210 1.00 93.19 426 VAL A O 1
ATOM 3441 N N . VAL A 1 427 ? -23.832 7.995 -3.010 1.00 94.62 427 VAL A N 1
ATOM 3442 C CA . VAL A 1 427 ? -23.774 7.163 -1.797 1.00 94.62 427 VAL A CA 1
ATOM 3443 C C . VAL A 1 427 ? -25.168 6.796 -1.301 1.00 94.62 427 VAL A C 1
ATOM 3445 O O . VAL A 1 427 ? -26.029 7.660 -1.196 1.00 94.62 427 VAL A O 1
ATOM 3448 N N . GLY A 1 428 ? -25.389 5.530 -0.945 1.00 89.81 428 GLY A N 1
ATOM 3449 C CA . GLY A 1 428 ? -26.581 5.139 -0.182 1.00 89.81 428 GLY A CA 1
ATOM 3450 C C . GLY A 1 428 ? -27.896 5.263 -0.957 1.00 89.81 428 GLY A C 1
ATOM 3451 O O . GLY A 1 428 ? -28.906 5.667 -0.388 1.00 89.81 428 GLY A O 1
ATOM 3452 N N . LEU A 1 429 ? -27.895 4.954 -2.258 1.00 93.00 429 LEU A N 1
ATOM 3453 C CA . LEU A 1 429 ? -29.102 5.012 -3.091 1.00 93.00 429 LEU A CA 1
ATOM 3454 C C . LEU A 1 429 ? -29.818 3.663 -3.177 1.00 93.00 429 LEU A C 1
ATOM 3456 O O . LEU A 1 429 ? -29.172 2.623 -3.318 1.00 93.00 429 LEU A O 1
ATOM 3460 N N . ARG A 1 430 ? -31.156 3.688 -3.172 1.00 93.31 430 ARG A N 1
ATOM 3461 C CA . ARG A 1 430 ? -32.007 2.500 -3.364 1.00 93.31 430 ARG A CA 1
ATOM 3462 C C . ARG A 1 430 ? -33.119 2.765 -4.372 1.00 93.31 430 ARG A C 1
ATOM 3464 O O . ARG A 1 430 ? -33.819 3.764 -4.258 1.00 93.31 430 ARG A O 1
ATOM 3471 N N . SER A 1 431 ? -33.311 1.876 -5.346 1.00 93.75 431 SER A N 1
ATOM 3472 C CA . SER A 1 431 ? -34.400 1.986 -6.337 1.00 93.75 431 SER A CA 1
ATOM 3473 C C . SER A 1 431 ? -34.468 3.345 -7.056 1.00 93.75 431 SER A C 1
ATOM 3475 O O . SER A 1 431 ? -35.548 3.835 -7.377 1.00 93.75 431 SER A O 1
ATOM 3477 N N . CYS A 1 432 ? -33.319 3.987 -7.277 1.00 93.44 432 CYS A N 1
ATOM 3478 C CA . CYS A 1 432 ? -33.232 5.336 -7.834 1.00 93.44 432 CYS A CA 1
ATOM 3479 C C . CYS A 1 432 ? -32.831 5.317 -9.311 1.00 93.44 432 CYS A C 1
ATOM 3481 O O . CYS A 1 432 ? -32.140 4.415 -9.794 1.00 93.44 432 CYS A O 1
ATOM 3483 N N . ARG A 1 433 ? -33.204 6.377 -10.028 1.00 93.81 433 ARG A N 1
ATOM 3484 C CA . ARG A 1 433 ? -32.710 6.658 -11.381 1.00 93.81 433 ARG A CA 1
ATOM 3485 C C . ARG A 1 433 ? -31.897 7.940 -11.345 1.00 93.81 433 ARG A C 1
ATOM 3487 O O . ARG A 1 433 ? -32.403 8.974 -10.922 1.00 93.81 433 ARG A O 1
ATOM 3494 N N . VAL A 1 434 ? -30.640 7.885 -11.765 1.00 93.44 434 VAL A N 1
ATOM 3495 C CA . VAL A 1 434 ? -29.731 9.031 -11.666 1.00 93.44 434 VAL A CA 1
ATOM 3496 C C . VAL A 1 434 ? -29.118 9.335 -13.024 1.00 93.44 434 VAL A C 1
ATOM 3498 O O . VAL A 1 434 ? -28.421 8.504 -13.605 1.00 93.44 434 VAL A O 1
ATOM 3501 N N . SER A 1 435 ? -29.359 10.555 -13.495 1.00 93.06 435 SER A N 1
ATOM 3502 C CA . SER A 1 435 ? -28.765 11.115 -14.705 1.00 93.06 435 SER A CA 1
ATOM 3503 C C . SER A 1 435 ? -27.664 12.095 -14.326 1.00 93.06 435 SER A C 1
ATOM 3505 O O . SER A 1 435 ? -27.931 13.107 -13.671 1.00 93.06 435 SER A O 1
ATOM 3507 N N . VAL A 1 436 ? -26.428 11.818 -14.738 1.00 91.50 436 VAL A N 1
ATOM 3508 C CA . VAL A 1 436 ? -25.297 12.739 -14.574 1.00 91.50 436 VAL A CA 1
ATOM 3509 C C . VAL A 1 436 ? -24.959 13.331 -15.934 1.00 91.50 436 VAL A C 1
ATOM 3511 O O . VAL A 1 436 ? -24.270 12.709 -16.739 1.00 91.50 436 VAL A O 1
ATOM 3514 N N . GLN A 1 437 ? -25.443 14.548 -16.182 1.00 88.94 437 GLN A N 1
ATOM 3515 C CA . GLN A 1 437 ? -25.293 15.246 -17.468 1.00 88.94 437 GLN A CA 1
ATOM 3516 C C . GLN A 1 437 ? -24.003 16.069 -17.562 1.00 88.94 437 GLN A C 1
ATOM 3518 O O . GLN A 1 437 ? -23.752 16.750 -18.552 1.00 88.94 437 GLN A O 1
ATOM 3523 N N . VAL A 1 438 ? -23.173 16.014 -16.524 1.00 88.44 438 VAL A N 1
ATOM 3524 C CA . VAL A 1 438 ? -21.924 16.767 -16.418 1.00 88.44 438 VAL A CA 1
ATOM 3525 C C . VAL A 1 438 ? -20.749 15.864 -16.768 1.00 88.44 438 VAL A C 1
ATOM 3527 O O . VAL A 1 438 ? -20.674 14.729 -16.298 1.00 88.44 438 VAL A O 1
ATOM 3530 N N . SER A 1 439 ? -19.785 16.384 -17.530 1.00 87.12 439 SER A N 1
ATOM 3531 C CA . SER A 1 439 ? -18.480 15.741 -17.718 1.00 87.12 439 SER A CA 1
ATOM 3532 C C . SER A 1 439 ? -17.682 15.774 -16.411 1.00 87.12 439 SER A C 1
ATOM 3534 O O . SER A 1 439 ? -16.943 16.723 -16.137 1.00 87.12 439 SER A O 1
ATOM 3536 N N . ALA A 1 440 ? -17.879 14.755 -15.576 1.00 89.56 440 ALA A N 1
ATOM 3537 C CA . ALA A 1 440 ? -17.219 14.616 -14.284 1.00 89.56 440 ALA A CA 1
ATOM 3538 C C . ALA A 1 440 ? -15.723 14.289 -14.442 1.00 89.56 440 ALA A C 1
ATOM 3540 O O . ALA A 1 440 ? -15.305 13.630 -15.404 1.00 89.56 440 ALA A O 1
ATOM 3541 N N . SER A 1 441 ? -14.913 14.729 -13.475 1.00 90.88 441 SER A N 1
ATOM 3542 C CA . SER A 1 441 ? -13.503 14.335 -13.378 1.00 90.88 441 SER A CA 1
ATOM 3543 C C . SER A 1 441 ? -13.406 12.858 -12.991 1.00 90.88 441 SER A C 1
ATOM 3545 O O . SER A 1 441 ? -12.894 12.055 -13.778 1.00 90.88 441 SER A O 1
ATOM 3547 N N . ALA A 1 442 ? -13.964 12.478 -11.842 1.00 92.31 442 ALA A N 1
ATOM 3548 C CA . ALA A 1 442 ? -14.110 11.098 -11.386 1.00 92.31 442 ALA A CA 1
ATOM 3549 C C . ALA A 1 442 ? -15.518 10.848 -10.826 1.00 92.31 442 ALA A C 1
ATOM 3551 O O . ALA A 1 442 ? -16.169 11.768 -10.328 1.00 92.31 442 ALA A O 1
ATOM 3552 N N . VAL A 1 443 ? -15.988 9.5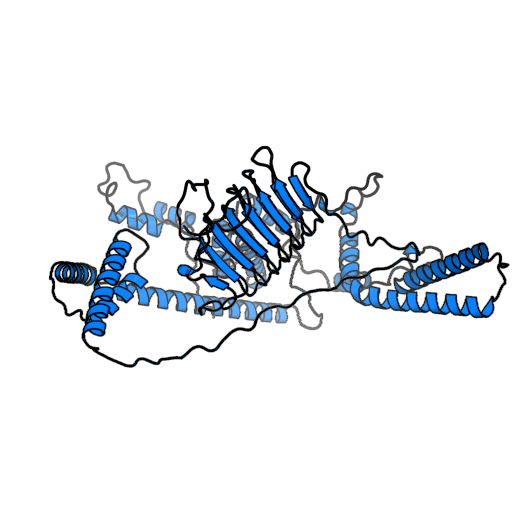98 -10.888 1.00 94.81 443 VAL A N 1
ATOM 3553 C CA . VAL A 1 443 ? -17.287 9.200 -10.318 1.00 94.81 443 VAL A CA 1
ATOM 3554 C C . VAL A 1 443 ? -17.101 8.058 -9.331 1.00 94.81 443 VAL A C 1
ATOM 3556 O O . VAL A 1 443 ? -16.572 7.004 -9.682 1.00 94.81 443 VAL A O 1
ATOM 3559 N N . HIS A 1 444 ? -17.544 8.258 -8.093 1.00 95.56 444 HIS A N 1
ATOM 3560 C CA . HIS A 1 444 ? -17.469 7.263 -7.027 1.00 95.56 444 HIS A CA 1
ATOM 3561 C C . HIS A 1 444 ? -18.875 6.808 -6.633 1.00 95.56 444 HIS A C 1
ATOM 3563 O O . HIS A 1 444 ? -19.680 7.612 -6.167 1.00 95.56 444 HIS A O 1
ATOM 3569 N N . LEU A 1 445 ? -19.150 5.515 -6.790 1.00 95.50 445 LEU A N 1
ATOM 3570 C CA . LEU A 1 445 ? -20.398 4.867 -6.396 1.00 95.50 445 LEU A CA 1
ATOM 3571 C C . LEU A 1 445 ? -20.148 4.010 -5.156 1.00 95.50 445 LEU A C 1
ATOM 3573 O O . LEU A 1 445 ? -19.248 3.163 -5.153 1.00 95.50 445 LEU A O 1
ATOM 3577 N N . LYS A 1 446 ? -20.934 4.227 -4.102 1.00 95.56 446 LYS A N 1
ATOM 3578 C CA . LYS A 1 446 ? -20.823 3.478 -2.849 1.00 95.56 446 LYS A CA 1
ATOM 3579 C C . LYS A 1 446 ? -22.203 3.126 -2.303 1.00 95.56 446 LYS A C 1
ATOM 3581 O O . LYS A 1 446 ? -23.037 4.011 -2.159 1.00 95.56 446 LYS A O 1
ATOM 3586 N N . ASP A 1 447 ? -22.415 1.870 -1.926 1.00 94.25 447 ASP A N 1
ATOM 3587 C CA . ASP A 1 447 ? -23.653 1.430 -1.261 1.00 94.25 447 ASP A CA 1
ATOM 3588 C C . ASP A 1 447 ? -24.918 1.747 -2.100 1.00 94.25 447 ASP A C 1
ATOM 3590 O O . ASP A 1 447 ? -25.885 2.319 -1.597 1.00 94.25 447 ASP A O 1
ATOM 3594 N N . VAL A 1 448 ? -24.890 1.444 -3.408 1.00 94.88 448 VAL A N 1
ATOM 3595 C CA . VAL A 1 448 ? -26.008 1.682 -4.345 1.00 94.88 448 VAL A CA 1
ATOM 3596 C C . VAL A 1 448 ? -26.680 0.363 -4.719 1.00 94.88 448 VAL A C 1
ATOM 3598 O O . VAL A 1 448 ? -26.020 -0.557 -5.208 1.00 94.88 448 VAL A O 1
ATOM 3601 N N . HIS A 1 449 ? -27.999 0.292 -4.538 1.00 95.12 449 HIS A N 1
ATOM 3602 C CA . HIS A 1 449 ? -28.784 -0.923 -4.754 1.00 95.12 449 HIS A CA 1
ATOM 3603 C C . HIS A 1 449 ? -29.977 -0.691 -5.696 1.00 95.12 449 HIS A C 1
ATOM 3605 O O . HIS A 1 449 ? -30.630 0.355 -5.631 1.00 95.12 449 HIS A O 1
ATOM 3611 N N . ASP A 1 450 ? -30.244 -1.653 -6.584 1.00 95.44 450 ASP A N 1
ATOM 3612 C CA . ASP A 1 450 ? -31.425 -1.723 -7.470 1.00 95.44 450 ASP A CA 1
ATOM 3613 C C . ASP A 1 450 ? -31.705 -0.436 -8.266 1.00 95.44 450 ASP A C 1
ATOM 3615 O O . ASP A 1 450 ? -32.845 -0.037 -8.490 1.00 95.44 450 ASP A O 1
ATOM 3619 N N . SER A 1 451 ? -30.644 0.263 -8.666 1.00 94.81 451 SER A N 1
ATOM 3620 C CA . SER A 1 451 ? -30.720 1.602 -9.259 1.00 94.81 451 SER A CA 1
ATOM 3621 C C . SER A 1 451 ? -30.205 1.613 -10.701 1.00 94.81 451 SER A C 1
ATOM 3623 O O . SER A 1 451 ? -29.445 0.736 -11.114 1.00 94.81 451 SER A O 1
ATOM 3625 N N . THR A 1 452 ? -30.607 2.618 -11.482 1.00 94.81 452 THR A N 1
ATOM 3626 C CA . THR A 1 452 ? -30.114 2.838 -12.854 1.00 94.81 452 THR A CA 1
ATOM 3627 C C . THR A 1 452 ? -29.388 4.170 -12.942 1.00 94.81 452 THR A C 1
ATOM 3629 O O . THR A 1 452 ? -29.965 5.216 -12.647 1.00 94.81 452 THR A O 1
ATOM 3632 N N . LEU A 1 453 ? -28.121 4.134 -13.347 1.00 94.75 453 LEU A N 1
ATOM 3633 C CA . LEU A 1 453 ? -27.254 5.303 -13.461 1.00 94.75 453 LEU A CA 1
ATOM 3634 C C . LEU A 1 453 ? -26.805 5.486 -14.909 1.00 94.75 453 LEU A C 1
ATOM 3636 O O . LEU A 1 453 ? -26.199 4.583 -15.484 1.00 94.75 453 LEU A O 1
ATOM 3640 N N . VAL A 1 454 ? -27.037 6.674 -15.468 1.00 94.75 454 VAL A N 1
ATOM 3641 C CA . VAL A 1 454 ? -26.540 7.055 -16.797 1.00 94.75 454 VAL A CA 1
ATOM 3642 C C . VAL A 1 454 ? -25.613 8.253 -16.667 1.00 94.75 454 VAL A C 1
ATOM 3644 O O . VAL A 1 454 ? -26.010 9.310 -16.172 1.00 94.75 454 VAL A O 1
ATOM 3647 N N . LEU A 1 455 ? -24.363 8.072 -17.092 1.00 93.75 455 LEU A N 1
ATOM 3648 C CA . LEU A 1 455 ? -23.303 9.067 -16.984 1.00 93.75 455 LEU A CA 1
ATOM 3649 C C . LEU A 1 455 ? -22.924 9.615 -18.365 1.00 93.75 455 LEU A C 1
ATOM 3651 O O . LEU A 1 455 ? -22.712 8.857 -19.320 1.00 93.75 455 LEU A O 1
ATOM 3655 N N . ALA A 1 456 ? -22.756 10.934 -18.442 1.00 91.31 456 ALA A N 1
ATOM 3656 C CA . ALA A 1 456 ? -21.969 11.571 -19.490 1.00 91.31 456 ALA A CA 1
ATOM 3657 C C . ALA A 1 456 ? -20.492 11.103 -19.425 1.00 91.31 456 ALA A C 1
ATOM 3659 O O . ALA A 1 456 ? -20.059 10.566 -18.399 1.00 91.31 456 ALA A O 1
ATOM 3660 N N . PRO A 1 457 ? -19.693 11.289 -20.494 1.00 92.75 457 PRO A N 1
ATOM 3661 C CA . PRO A 1 457 ? -18.304 10.836 -20.522 1.00 92.75 457 PRO A CA 1
ATOM 3662 C C . PRO A 1 457 ? -17.469 11.408 -19.366 1.00 92.75 457 PRO A C 1
ATOM 3664 O O . PRO A 1 457 ? -17.382 12.624 -19.178 1.00 92.75 457 PRO A O 1
ATOM 3667 N N . VAL A 1 458 ? -16.840 10.511 -18.606 1.00 93.00 458 VAL A N 1
ATOM 3668 C CA . VAL A 1 458 ? -16.010 10.807 -17.434 1.00 93.00 458 VAL A CA 1
ATOM 3669 C C . VAL A 1 458 ? -14.551 10.944 -17.865 1.00 93.00 458 VAL A C 1
ATOM 3671 O O . VAL A 1 458 ? -14.029 10.114 -18.613 1.00 93.00 458 VAL A O 1
ATOM 3674 N N . SER A 1 459 ? -13.867 11.979 -17.373 1.00 89.94 459 SER A N 1
ATOM 3675 C CA . SER A 1 459 ? -12.496 12.293 -17.801 1.00 89.94 459 SER A CA 1
ATOM 3676 C C . SER A 1 459 ? -11.468 11.273 -17.308 1.00 89.94 459 SER A C 1
ATOM 3678 O O . SER A 1 459 ? -10.598 10.865 -18.077 1.00 89.94 459 SER A O 1
ATOM 3680 N N . SER A 1 460 ? -11.561 10.860 -16.038 1.00 92.38 460 SER A N 1
ATOM 3681 C CA . SER A 1 460 ? -10.600 9.953 -15.401 1.00 92.38 460 SER A CA 1
ATOM 3682 C C . SER A 1 460 ? -11.192 8.563 -15.144 1.00 92.38 460 SER A C 1
ATOM 3684 O O . SER A 1 460 ? -11.146 7.697 -16.015 1.00 92.38 460 SER A O 1
ATOM 3686 N N . SER A 1 461 ? -11.745 8.300 -13.963 1.00 94.56 461 SER A N 1
ATOM 3687 C CA . SER A 1 461 ? -12.106 6.952 -13.534 1.00 94.56 461 SER A CA 1
ATOM 3688 C C . SER A 1 461 ? -13.473 6.866 -12.874 1.00 94.56 461 SER A C 1
ATOM 3690 O O . SER A 1 461 ? -13.959 7.829 -12.280 1.00 94.56 461 SER A O 1
ATOM 3692 N N . VAL A 1 462 ? -14.068 5.680 -12.980 1.00 96.56 462 VAL A N 1
ATOM 3693 C CA . VAL A 1 462 ? -15.284 5.300 -12.261 1.00 96.56 462 VAL A CA 1
ATOM 3694 C C . VAL A 1 462 ? -14.923 4.213 -11.259 1.00 96.56 462 VAL A C 1
ATOM 3696 O O . VAL A 1 462 ? -14.336 3.192 -11.624 1.00 96.56 462 VAL A O 1
ATOM 3699 N N . LEU A 1 463 ? -15.262 4.444 -9.995 1.00 96.50 463 LEU A N 1
ATOM 3700 C CA . LEU A 1 463 ? -14.996 3.532 -8.891 1.00 96.50 463 LEU A CA 1
ATOM 3701 C C . LEU A 1 463 ? -16.314 3.072 -8.276 1.00 96.50 463 LEU A C 1
ATOM 3703 O O . LEU A 1 463 ? -17.095 3.901 -7.817 1.00 96.50 463 LEU A O 1
ATOM 3707 N N . ILE A 1 464 ? -16.534 1.762 -8.230 1.00 96.62 464 ILE A N 1
ATOM 3708 C CA . ILE A 1 464 ? -17.767 1.144 -7.735 1.00 96.62 464 ILE A CA 1
ATOM 3709 C C . ILE A 1 464 ? -17.437 0.282 -6.520 1.00 96.62 464 ILE A C 1
ATOM 3711 O O . ILE A 1 464 ? -16.513 -0.531 -6.569 1.00 96.62 464 ILE A O 1
ATOM 3715 N N . ARG A 1 465 ? -18.165 0.473 -5.417 1.00 96.06 465 ARG A N 1
ATOM 3716 C CA . ARG A 1 465 ? -17.966 -0.277 -4.171 1.00 96.06 465 ARG A CA 1
ATOM 3717 C C . ARG A 1 465 ? -19.289 -0.679 -3.538 1.00 96.06 465 ARG A C 1
ATOM 3719 O O . ARG A 1 465 ? -20.150 0.178 -3.346 1.00 96.06 465 ARG A O 1
ATOM 3726 N N . ASN A 1 466 ? -19.395 -1.941 -3.126 1.00 94.62 466 ASN A N 1
ATOM 3727 C CA . ASN A 1 466 ? -20.530 -2.455 -2.354 1.00 94.62 466 ASN A CA 1
ATOM 3728 C C . ASN A 1 466 ? -21.895 -2.156 -3.003 1.00 94.62 466 ASN A C 1
ATOM 3730 O O . ASN A 1 466 ? -22.802 -1.635 -2.358 1.00 94.62 466 ASN A O 1
ATOM 3734 N N . CYS A 1 467 ? -22.016 -2.398 -4.310 1.00 94.75 467 CYS A N 1
ATOM 3735 C CA . CYS A 1 467 ? -23.240 -2.145 -5.073 1.00 94.75 467 CYS A CA 1
ATOM 3736 C C . CYS A 1 467 ? -23.894 -3.461 -5.517 1.00 94.75 467 CYS A C 1
ATOM 3738 O O . CYS A 1 467 ? -23.192 -4.431 -5.808 1.00 94.75 467 CYS A O 1
ATOM 3740 N N . SER A 1 468 ? -25.228 -3.496 -5.610 1.00 95.38 468 SER A N 1
ATOM 3741 C CA . SER A 1 468 ? -25.952 -4.681 -6.099 1.00 95.38 468 SER A CA 1
ATOM 3742 C C . SER A 1 468 ? -27.162 -4.350 -6.966 1.00 95.38 468 SER A C 1
ATOM 3744 O O . SER A 1 468 ? -27.866 -3.383 -6.691 1.00 95.38 468 SER A O 1
ATOM 3746 N N . GLY A 1 469 ? -27.436 -5.146 -8.005 1.00 93.94 469 GLY A N 1
ATOM 3747 C CA . GLY A 1 469 ? -28.620 -4.938 -8.857 1.00 93.94 469 GLY A CA 1
ATOM 3748 C C . GLY A 1 469 ? -28.594 -3.617 -9.641 1.00 93.94 469 GLY A C 1
ATOM 3749 O O . GLY A 1 469 ? -29.636 -3.088 -10.020 1.00 93.94 469 GLY A O 1
ATOM 3750 N N . LEU A 1 470 ? -27.408 -3.046 -9.861 1.00 94.94 470 LEU A N 1
ATOM 3751 C CA . LEU A 1 470 ? -27.226 -1.737 -10.486 1.00 94.94 470 LEU A CA 1
ATOM 3752 C C . LEU A 1 470 ? -27.018 -1.878 -12.002 1.00 94.94 470 LEU A C 1
ATOM 3754 O O . LEU A 1 470 ? -26.209 -2.683 -12.470 1.00 94.94 470 LEU A O 1
ATOM 3758 N N . THR A 1 471 ? -27.736 -1.052 -12.765 1.00 95.12 471 THR A N 1
ATOM 3759 C CA . THR A 1 471 ? -27.511 -0.866 -14.207 1.00 95.12 471 THR A CA 1
ATOM 3760 C C . THR A 1 471 ? -26.748 0.436 -14.411 1.00 95.12 471 THR A C 1
ATOM 3762 O O . THR A 1 471 ? -27.279 1.510 -14.134 1.00 95.12 471 THR A O 1
ATOM 3765 N N . LEU A 1 472 ? -25.493 0.348 -14.845 1.00 95.88 472 LEU A N 1
ATOM 3766 C CA . LEU A 1 472 ? -24.603 1.496 -14.994 1.00 95.88 472 LEU A CA 1
ATOM 3767 C C . LEU A 1 472 ? -24.223 1.697 -16.457 1.00 95.88 472 LEU A C 1
ATOM 3769 O O . LEU A 1 472 ? -23.660 0.801 -17.081 1.00 95.88 472 LEU A O 1
ATOM 3773 N N . VAL A 1 473 ? -24.452 2.904 -16.968 1.00 95.44 473 VAL A N 1
ATOM 3774 C CA . VAL A 1 473 ? -24.056 3.330 -18.311 1.00 95.44 473 VAL A CA 1
ATOM 3775 C C . VAL A 1 473 ? -22.965 4.391 -18.184 1.00 95.44 473 VAL A C 1
ATOM 3777 O O . VAL A 1 473 ? -23.241 5.504 -17.736 1.00 95.44 473 VAL A O 1
ATOM 3780 N N . ALA A 1 474 ? -21.717 4.052 -18.521 1.00 94.88 474 ALA A N 1
ATOM 3781 C CA . ALA A 1 474 ? -20.566 4.923 -18.262 1.00 94.88 474 ALA A CA 1
ATOM 3782 C C . ALA A 1 474 ? -19.443 4.814 -19.306 1.00 94.88 474 ALA A C 1
ATOM 3784 O O . ALA A 1 474 ? -19.028 3.720 -19.680 1.00 94.88 474 ALA A O 1
ATOM 3785 N N . ALA A 1 475 ? -18.873 5.952 -19.702 1.00 94.50 475 ALA A N 1
ATOM 3786 C CA . ALA A 1 475 ? -17.651 6.009 -20.504 1.00 94.50 475 ALA A CA 1
ATOM 3787 C C . ALA A 1 475 ? -16.523 6.671 -19.698 1.00 94.50 475 ALA A C 1
ATOM 3789 O O . ALA A 1 475 ? -16.728 7.760 -19.170 1.00 94.50 475 ALA A O 1
ATOM 3790 N N . ALA A 1 476 ? -15.351 6.034 -19.585 1.00 95.12 476 ALA A N 1
ATOM 3791 C CA . ALA A 1 476 ? -14.252 6.526 -18.738 1.00 95.12 476 ALA A CA 1
ATOM 3792 C C . ALA A 1 476 ? -12.854 6.096 -19.224 1.00 95.12 476 ALA A C 1
ATOM 3794 O O . ALA A 1 476 ? -12.710 5.279 -20.134 1.00 95.12 476 ALA A O 1
ATOM 3795 N N . GLN A 1 477 ? -11.786 6.608 -18.600 1.00 93.75 477 GLN A N 1
ATOM 3796 C CA . GLN A 1 477 ? -10.430 6.108 -18.850 1.00 93.75 477 GLN A CA 1
ATOM 3797 C C . GLN A 1 477 ? -10.171 4.776 -18.136 1.00 93.75 477 GLN A C 1
ATOM 3799 O O . GLN A 1 477 ? -9.513 3.906 -18.706 1.00 93.75 477 GLN A O 1
ATOM 3804 N N . GLN A 1 478 ? -10.671 4.613 -16.908 1.00 94.56 478 GLN A N 1
ATOM 3805 C CA . GLN A 1 478 ? -10.531 3.391 -16.106 1.00 94.56 478 GLN A CA 1
ATOM 3806 C C . GLN A 1 478 ? -11.814 3.107 -15.323 1.00 94.56 478 GLN A C 1
ATOM 3808 O O . GLN A 1 478 ? -12.424 4.033 -14.789 1.00 94.56 478 GLN A O 1
ATOM 3813 N N . ILE A 1 479 ? -12.189 1.835 -15.204 1.00 95.94 479 ILE A N 1
ATOM 3814 C CA . ILE A 1 479 ? -13.313 1.404 -14.362 1.00 95.94 479 ILE A CA 1
ATOM 3815 C C . ILE A 1 479 ? -12.801 0.368 -13.369 1.00 95.94 479 ILE A C 1
ATOM 3817 O O . ILE A 1 479 ? -12.151 -0.596 -13.769 1.00 95.94 479 ILE A O 1
ATOM 3821 N N . ARG A 1 480 ? -13.064 0.589 -12.078 1.00 95.94 480 ARG A N 1
ATOM 3822 C CA . ARG A 1 480 ? -12.682 -0.325 -10.996 1.00 95.94 480 ARG A CA 1
ATOM 3823 C C . ARG A 1 480 ? -13.894 -0.682 -10.158 1.00 95.9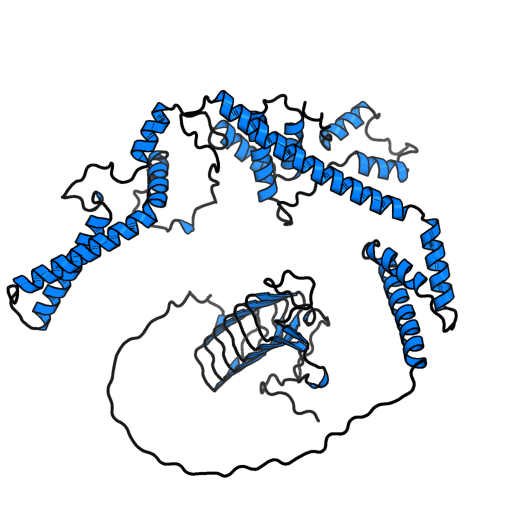4 480 ARG A C 1
ATOM 3825 O O . ARG A 1 480 ? -14.600 0.214 -9.690 1.00 95.94 480 ARG A O 1
ATOM 3832 N N . VAL A 1 481 ? -14.107 -1.971 -9.950 1.00 95.75 481 VAL A N 1
ATOM 3833 C CA . VAL A 1 481 ? -15.234 -2.505 -9.187 1.00 95.75 481 VAL A CA 1
ATOM 3834 C C . VAL A 1 481 ? -14.705 -3.346 -8.037 1.00 95.75 481 VAL A C 1
ATOM 3836 O O . VAL A 1 481 ? -13.834 -4.184 -8.242 1.00 95.75 481 VAL A O 1
ATOM 3839 N N . HIS A 1 482 ? -15.237 -3.114 -6.838 1.00 94.31 482 HIS A N 1
ATOM 3840 C CA . HIS A 1 482 ? -14.908 -3.887 -5.644 1.00 94.31 482 HIS A CA 1
ATOM 3841 C C . HIS A 1 482 ? -16.179 -4.363 -4.932 1.00 94.31 482 HIS A C 1
ATOM 3843 O O . HIS A 1 482 ? -17.127 -3.579 -4.776 1.00 94.31 482 HIS A O 1
ATOM 3849 N N . SER A 1 483 ? -16.170 -5.606 -4.443 1.00 93.12 483 SER A N 1
ATOM 3850 C CA . SER A 1 483 ? -17.182 -6.163 -3.527 1.00 93.12 483 SER A CA 1
ATOM 3851 C C . SER A 1 483 ? -18.625 -5.892 -3.980 1.00 93.12 483 SER A C 1
ATOM 3853 O O . SER A 1 483 ? -19.423 -5.362 -3.214 1.00 93.12 483 SER A O 1
ATOM 3855 N N . SER A 1 484 ? -18.934 -6.110 -5.260 1.00 94.81 484 SER A N 1
ATOM 3856 C CA . SER A 1 484 ? -20.234 -5.770 -5.864 1.00 94.81 484 SER A CA 1
ATOM 3857 C C . SER A 1 484 ? -20.796 -6.958 -6.643 1.00 94.81 484 SER A C 1
ATOM 3859 O O . SER A 1 484 ? -20.029 -7.753 -7.180 1.00 94.81 484 SER A O 1
ATOM 3861 N N . HIS A 1 485 ? -22.124 -7.079 -6.717 1.00 94.94 485 HIS A N 1
ATOM 3862 C CA . HIS A 1 485 ? -22.783 -8.284 -7.240 1.00 94.94 485 HIS A CA 1
ATOM 3863 C C . HIS A 1 485 ? -23.957 -7.968 -8.170 1.00 94.94 485 HIS A C 1
ATOM 3865 O O . HIS A 1 485 ? -24.699 -7.015 -7.933 1.00 94.94 485 HIS A O 1
ATOM 3871 N N . ASN A 1 486 ? -24.185 -8.806 -9.185 1.00 94.69 486 ASN A N 1
ATOM 3872 C CA . ASN A 1 486 ? -25.321 -8.688 -10.108 1.00 94.69 486 ASN A CA 1
ATOM 3873 C C . ASN A 1 486 ? -25.406 -7.296 -10.769 1.00 94.69 486 ASN A C 1
ATOM 3875 O O . ASN A 1 486 ? -26.368 -6.547 -10.566 1.00 94.69 486 ASN A O 1
ATOM 3879 N N . LEU A 1 487 ? -24.354 -6.914 -11.498 1.00 94.62 487 LEU A N 1
ATOM 3880 C CA . LEU A 1 487 ? -24.241 -5.605 -12.146 1.00 94.62 487 LEU A CA 1
ATOM 3881 C C . LEU A 1 487 ? -24.375 -5.716 -13.665 1.00 94.62 487 LEU A C 1
ATOM 3883 O O . LEU A 1 487 ? -23.751 -6.565 -14.300 1.00 94.62 487 LEU A O 1
ATOM 3887 N N . ARG A 1 488 ? -25.146 -4.797 -14.258 1.00 95.06 488 ARG A N 1
ATOM 3888 C CA . ARG A 1 488 ? -25.265 -4.628 -15.714 1.00 95.06 488 ARG A CA 1
ATOM 3889 C C . ARG A 1 488 ? -24.501 -3.379 -16.137 1.00 95.06 488 ARG A C 1
ATOM 3891 O O . ARG A 1 488 ? -24.945 -2.261 -15.884 1.00 95.06 488 ARG A O 1
ATOM 3898 N N . LEU A 1 489 ? -23.332 -3.569 -16.737 1.00 95.19 489 LEU A N 1
ATOM 3899 C CA . LEU A 1 489 ? -22.393 -2.511 -17.094 1.00 95.19 489 LEU A CA 1
ATOM 3900 C C . LEU A 1 489 ? -22.425 -2.246 -18.605 1.00 95.19 489 LEU A C 1
ATOM 3902 O O . LEU A 1 489 ? -21.897 -3.022 -19.396 1.00 95.19 489 LEU A O 1
ATOM 3906 N N . HIS A 1 490 ? -22.998 -1.113 -19.004 1.00 94.25 490 HIS A N 1
ATOM 3907 C CA . HIS A 1 490 ? -22.948 -0.589 -20.369 1.00 94.25 490 HIS A CA 1
ATOM 3908 C C . HIS A 1 490 ? -21.792 0.404 -20.476 1.00 94.25 490 HIS A C 1
ATOM 3910 O O . HIS A 1 490 ? -21.943 1.590 -20.171 1.00 94.25 490 HIS A O 1
ATOM 3916 N N . ILE A 1 491 ? -20.611 -0.087 -20.842 1.00 94.38 491 ILE A N 1
ATOM 3917 C CA . ILE A 1 491 ? -19.367 0.656 -20.656 1.00 94.38 491 ILE A CA 1
ATOM 3918 C C . ILE A 1 491 ? -18.552 0.820 -21.931 1.00 94.38 491 ILE A C 1
ATOM 3920 O O . ILE A 1 491 ? -18.567 -0.004 -22.841 1.00 94.38 491 ILE A O 1
ATOM 3924 N N . ALA A 1 492 ? -17.804 1.915 -21.967 1.00 94.31 492 ALA A N 1
ATOM 3925 C CA . ALA A 1 492 ? -16.691 2.113 -22.877 1.00 94.31 492 ALA A CA 1
ATOM 3926 C C . ALA A 1 492 ? -15.497 2.560 -22.034 1.00 94.31 492 ALA A C 1
ATOM 3928 O O . ALA A 1 492 ? -15.614 3.493 -21.235 1.00 94.31 492 ALA A O 1
ATOM 3929 N N . VAL A 1 493 ? -14.324 1.948 -22.232 1.00 93.50 493 VAL A N 1
ATOM 3930 C CA . VAL A 1 493 ? -13.130 2.276 -21.435 1.00 93.50 493 VAL A CA 1
ATOM 3931 C C . VAL A 1 493 ? -11.896 2.509 -22.291 1.00 93.50 493 VAL A C 1
ATOM 3933 O O . VAL A 1 493 ? -11.558 1.664 -23.104 1.00 93.50 493 VAL A O 1
ATOM 3936 N N . ARG A 1 494 ? -11.155 3.609 -22.082 1.00 92.06 494 ARG A N 1
ATOM 3937 C CA . ARG A 1 494 ? -9.889 3.857 -22.813 1.00 92.06 494 ARG A CA 1
ATOM 3938 C C . ARG A 1 494 ? -8.763 2.907 -22.403 1.00 92.06 494 ARG A C 1
ATOM 3940 O O . ARG A 1 494 ? -8.029 2.433 -23.262 1.00 92.06 494 ARG A O 1
ATOM 3947 N N . GLY A 1 495 ? -8.618 2.666 -21.103 1.00 89.88 495 GLY A N 1
ATOM 3948 C CA . GLY A 1 495 ? -7.584 1.825 -20.504 1.00 89.88 495 GLY A CA 1
ATOM 3949 C C . GLY A 1 495 ? -8.088 0.424 -20.171 1.00 89.88 495 GLY A C 1
ATOM 3950 O O . GLY A 1 495 ? -8.211 -0.411 -21.059 1.00 89.88 495 GLY A O 1
ATOM 3951 N N . ALA A 1 496 ? -8.345 0.176 -18.886 1.00 90.25 496 ALA A N 1
ATOM 3952 C CA . ALA A 1 496 ? -8.676 -1.145 -18.357 1.00 90.25 496 ALA A CA 1
ATOM 3953 C C . ALA A 1 496 ? -9.929 -1.121 -17.470 1.00 90.25 496 ALA A C 1
ATOM 3955 O O . ALA A 1 496 ? -10.191 -0.132 -16.772 1.00 90.25 496 ALA A O 1
ATOM 3956 N N . VAL A 1 497 ? -10.659 -2.238 -17.493 1.00 94.44 497 VAL A N 1
ATOM 3957 C CA . VAL A 1 497 ? -11.732 -2.576 -16.552 1.00 94.44 497 VAL A CA 1
ATOM 3958 C C . VAL A 1 497 ? -11.170 -3.593 -15.569 1.00 94.44 497 VAL A C 1
ATOM 3960 O O . VAL A 1 497 ? -10.643 -4.622 -15.986 1.00 94.44 497 VAL A O 1
ATOM 3963 N N . VAL A 1 498 ? -11.263 -3.289 -14.281 1.00 94.62 498 VAL A N 1
ATOM 3964 C CA . VAL A 1 498 ? -10.717 -4.109 -13.200 1.00 94.62 498 VAL A CA 1
ATOM 3965 C C . VAL A 1 498 ? -11.831 -4.484 -12.230 1.00 94.62 498 VAL A C 1
ATOM 3967 O O . VAL A 1 498 ? -12.546 -3.593 -11.763 1.00 94.62 498 VAL A O 1
ATOM 3970 N N . ILE A 1 499 ? -11.946 -5.770 -11.906 1.00 93.94 499 ILE A N 1
ATOM 3971 C CA . ILE A 1 499 ? -12.894 -6.300 -10.920 1.00 93.94 499 ILE A CA 1
ATOM 3972 C C . ILE A 1 499 ? -12.152 -7.034 -9.790 1.00 93.94 499 ILE A C 1
ATOM 3974 O O . ILE A 1 499 ? -11.095 -7.625 -10.012 1.00 93.94 499 ILE A O 1
ATOM 3978 N N . GLU A 1 500 ? -12.683 -6.938 -8.569 1.00 92.62 500 GLU A N 1
ATOM 3979 C CA . GLU A 1 500 ? -12.154 -7.575 -7.353 1.00 92.62 500 GLU A CA 1
ATOM 3980 C C . GLU A 1 500 ? -13.320 -7.948 -6.420 1.00 92.62 500 GLU A C 1
ATOM 3982 O O . GLU A 1 500 ? -14.194 -7.118 -6.155 1.00 92.62 500 GLU A O 1
ATOM 3987 N N . ASP A 1 501 ? -13.341 -9.182 -5.909 1.00 89.88 501 ASP A N 1
ATOM 3988 C CA . ASP A 1 501 ? -14.411 -9.721 -5.047 1.00 89.88 501 ASP A CA 1
ATOM 3989 C C . ASP A 1 501 ? -15.826 -9.519 -5.636 1.00 89.88 501 ASP A C 1
ATOM 3991 O O . ASP A 1 501 ? -16.729 -8.993 -4.986 1.00 89.88 501 ASP A O 1
ATOM 3995 N N . CYS A 1 502 ? -16.010 -9.871 -6.906 1.00 89.50 502 CYS A N 1
ATOM 3996 C CA . CYS A 1 502 ? -17.189 -9.540 -7.706 1.00 89.50 502 CYS A CA 1
ATOM 3997 C C . CYS A 1 502 ? -17.840 -10.810 -8.286 1.00 89.50 502 CYS A C 1
ATOM 3999 O O . CYS A 1 502 ? -17.126 -11.743 -8.624 1.00 89.50 502 CYS A O 1
ATOM 4001 N N . ASP A 1 503 ? -19.175 -10.850 -8.412 1.00 91.31 503 ASP A N 1
ATOM 4002 C CA . ASP A 1 503 ? -19.904 -11.959 -9.060 1.00 91.31 503 ASP A CA 1
ATOM 4003 C C . ASP A 1 503 ? -21.147 -11.487 -9.852 1.00 91.31 503 ASP A C 1
ATOM 4005 O O . ASP A 1 503 ? -21.806 -10.510 -9.479 1.00 91.31 503 ASP A O 1
ATOM 4009 N N . GLY A 1 504 ? -21.484 -12.189 -10.938 1.00 88.75 504 GLY A N 1
ATOM 4010 C CA . GLY A 1 504 ? -22.684 -11.968 -11.749 1.00 88.75 504 GLY A CA 1
ATOM 4011 C C . GLY A 1 504 ? -22.662 -10.690 -12.593 1.00 88.75 504 GLY A C 1
ATOM 4012 O O . GLY A 1 504 ? -23.599 -9.893 -12.537 1.00 88.75 504 GLY A O 1
ATOM 4013 N N . PHE A 1 505 ? -21.599 -10.458 -13.363 1.00 91.75 505 PHE A N 1
ATOM 4014 C CA . PHE A 1 505 ? -21.449 -9.250 -14.179 1.00 91.75 505 PHE A CA 1
ATOM 4015 C C . PHE A 1 505 ? -21.851 -9.462 -15.635 1.00 91.75 505 PHE A C 1
ATOM 4017 O O . PHE A 1 505 ? -21.398 -10.393 -16.298 1.00 91.75 505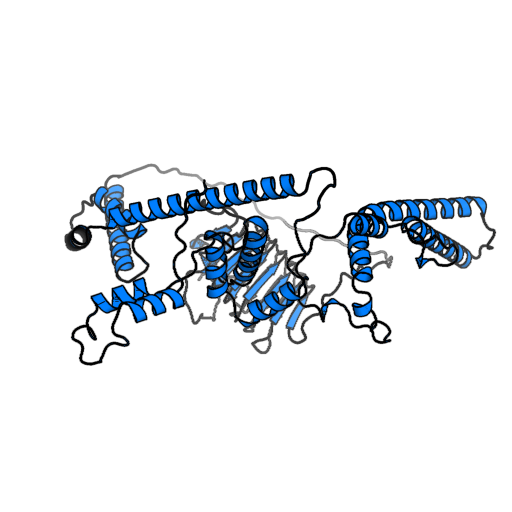 PHE A O 1
ATOM 4024 N N . LEU A 1 506 ? -22.642 -8.530 -16.157 1.00 93.69 506 LEU A N 1
ATOM 4025 C CA . LEU A 1 506 ? -23.028 -8.473 -17.561 1.00 93.69 506 LEU A CA 1
ATOM 4026 C C . LEU A 1 506 ? -22.459 -7.213 -18.191 1.00 93.69 506 LEU A C 1
ATOM 4028 O O . LEU A 1 506 ? -22.731 -6.106 -17.725 1.00 93.69 506 LEU A O 1
ATOM 4032 N N . ILE A 1 507 ? -21.679 -7.378 -19.254 1.00 94.50 507 ILE A N 1
ATOM 4033 C CA . ILE A 1 507 ? -20.999 -6.267 -19.921 1.00 94.50 507 ILE A CA 1
ATOM 4034 C C . ILE A 1 507 ? -21.597 -6.048 -21.303 1.00 94.50 507 ILE A C 1
ATOM 4036 O O . ILE A 1 507 ? -21.800 -6.992 -22.064 1.00 94.50 507 ILE A O 1
ATOM 4040 N N . ALA A 1 508 ? -21.869 -4.793 -21.631 1.00 93.94 508 ALA A N 1
ATOM 4041 C CA . ALA A 1 508 ? -22.398 -4.353 -22.911 1.00 93.94 508 ALA A CA 1
ATOM 4042 C C . ALA A 1 508 ? -21.702 -3.052 -23.348 1.00 93.94 508 ALA A C 1
ATOM 4044 O O . ALA A 1 508 ? -21.149 -2.335 -22.509 1.00 93.94 508 ALA A O 1
ATOM 4045 N N . PRO A 1 509 ? -21.716 -2.714 -24.647 1.00 93.62 509 PRO A N 1
ATOM 4046 C CA . PRO A 1 509 ? -21.130 -1.468 -25.121 1.00 93.62 509 PRO A CA 1
ATOM 4047 C C . PRO A 1 509 ? -21.922 -0.247 -24.631 1.00 93.62 509 PRO A C 1
ATOM 4049 O O . PRO A 1 509 ? -23.151 -0.275 -24.529 1.00 93.62 509 PRO A O 1
ATOM 4052 N N . TYR A 1 510 ? -21.215 0.856 -24.380 1.00 92.69 510 TYR A N 1
ATOM 4053 C CA . TYR A 1 510 ? -21.827 2.152 -24.079 1.00 92.69 510 TYR A CA 1
ATOM 4054 C C . TYR A 1 510 ? -22.590 2.696 -25.295 1.00 92.69 510 TYR A C 1
ATOM 4056 O O . TYR A 1 510 ? -22.001 2.948 -26.348 1.00 92.69 510 TYR A O 1
ATOM 4064 N N . ARG A 1 511 ? -23.903 2.898 -25.141 1.00 90.44 511 ARG A N 1
ATOM 4065 C CA . ARG A 1 511 ? -24.787 3.486 -26.158 1.00 90.44 511 ARG A CA 1
ATOM 4066 C C . ARG A 1 511 ? -25.751 4.460 -25.494 1.00 90.44 511 ARG A C 1
ATOM 4068 O O . ARG A 1 511 ? -26.707 4.033 -24.850 1.00 90.44 511 ARG A O 1
ATOM 4075 N N . VAL A 1 512 ? -25.496 5.754 -25.664 1.00 88.31 512 VAL A N 1
ATOM 4076 C CA . VAL A 1 512 ? -26.334 6.830 -25.122 1.00 88.31 512 VAL A CA 1
ATOM 4077 C C . VAL A 1 512 ? -26.773 7.757 -26.252 1.00 88.31 512 VAL A C 1
ATOM 4079 O O . VAL A 1 512 ? -25.972 8.088 -27.127 1.00 88.31 512 VAL A O 1
ATOM 4082 N N . SER A 1 513 ? -28.048 8.148 -26.258 1.00 84.75 513 SER A N 1
ATOM 4083 C CA . SER A 1 513 ? -28.602 9.087 -27.236 1.00 84.75 513 SER A CA 1
ATOM 4084 C C . SER A 1 513 ? -27.903 10.450 -27.128 1.00 84.75 513 SER A C 1
ATOM 4086 O O . SER A 1 513 ? -27.551 10.908 -26.043 1.00 84.75 513 SER A O 1
ATOM 4088 N N . ASN A 1 514 ? -27.681 11.114 -28.266 1.00 80.06 514 ASN A N 1
ATOM 4089 C CA . ASN A 1 514 ? -27.099 12.463 -28.342 1.00 80.06 514 ASN A CA 1
ATOM 4090 C C . ASN A 1 514 ? -25.659 12.623 -27.805 1.00 80.06 514 ASN A C 1
ATOM 4092 O O . ASN A 1 514 ? -25.183 13.751 -27.687 1.00 80.06 514 ASN A O 1
ATOM 4096 N N . ILE A 1 515 ? -24.939 11.528 -27.523 1.00 82.50 515 ILE A N 1
ATOM 4097 C CA . ILE A 1 515 ? -23.534 11.557 -27.091 1.00 82.50 515 ILE A CA 1
ATOM 4098 C C . ILE A 1 515 ? -22.706 10.659 -28.007 1.00 82.50 515 ILE A C 1
ATOM 4100 O O . ILE A 1 515 ? -22.874 9.441 -28.034 1.00 82.50 515 ILE A O 1
ATOM 4104 N N . VAL A 1 516 ? -21.770 11.267 -28.733 1.00 82.56 516 VAL A N 1
ATOM 4105 C CA . VAL A 1 516 ? -20.775 10.553 -29.538 1.00 82.56 516 VAL A CA 1
ATOM 4106 C C . VAL A 1 516 ? -19.440 10.623 -28.808 1.00 82.56 516 VAL A C 1
ATOM 4108 O O . VAL A 1 516 ? -19.009 11.698 -28.399 1.00 82.56 516 VAL A O 1
ATOM 4111 N N . LEU A 1 517 ? -18.797 9.473 -28.609 1.00 84.44 517 LEU A N 1
ATOM 4112 C CA . LEU A 1 517 ? -17.459 9.415 -28.025 1.00 84.44 517 LEU A CA 1
ATOM 4113 C C . LEU A 1 517 ? -16.414 9.752 -29.094 1.00 84.44 517 LEU A C 1
ATOM 4115 O O . LEU A 1 517 ? -16.452 9.198 -30.189 1.00 84.44 517 LEU A O 1
ATOM 4119 N N . ASP A 1 518 ? -15.426 10.577 -28.742 1.00 80.69 518 ASP A N 1
ATOM 4120 C CA . ASP A 1 518 ? -14.318 10.957 -29.642 1.00 80.69 518 ASP A CA 1
ATOM 4121 C C . ASP A 1 518 ? -13.380 9.791 -30.005 1.00 80.69 518 ASP A C 1
ATOM 4123 O O . ASP A 1 518 ? -12.436 9.942 -30.779 1.00 80.69 518 ASP A O 1
ATOM 4127 N N . TRP A 1 519 ? -13.574 8.633 -29.382 1.00 82.75 519 TRP A N 1
ATOM 4128 C CA . TRP A 1 519 ? -12.690 7.484 -29.476 1.00 82.75 519 TRP A CA 1
ATOM 4129 C C . TRP A 1 519 ? -13.505 6.199 -29.556 1.00 82.75 519 TRP A C 1
ATOM 4131 O O . TRP A 1 519 ? -14.551 6.058 -28.924 1.00 82.75 519 TRP A O 1
ATOM 4141 N N . THR A 1 520 ? -12.978 5.240 -30.310 1.00 81.38 520 THR A N 1
ATOM 4142 C CA . THR A 1 520 ? -13.556 3.911 -30.486 1.00 81.38 520 THR A CA 1
ATOM 4143 C C . THR A 1 520 ? -12.516 2.870 -30.093 1.00 81.38 520 THR A C 1
ATOM 4145 O O . THR A 1 520 ? -11.381 2.883 -30.571 1.00 81.38 520 THR A O 1
ATOM 4148 N N . ASN A 1 521 ? -12.867 1.988 -29.158 1.00 85.00 521 ASN A N 1
ATOM 4149 C CA . ASN A 1 521 ? -12.044 0.834 -28.816 1.00 85.00 521 ASN A CA 1
ATOM 4150 C C . ASN A 1 521 ? -12.905 -0.327 -28.298 1.00 85.00 521 ASN A C 1
ATOM 4152 O O . ASN A 1 521 ? -14.050 -0.137 -27.888 1.00 85.00 521 ASN A O 1
ATOM 4156 N N . ASP A 1 522 ? -12.306 -1.517 -28.269 1.00 86.75 522 ASP A N 1
ATOM 4157 C CA . ASP A 1 522 ? -12.927 -2.742 -27.752 1.00 86.75 522 ASP A CA 1
ATOM 4158 C C . ASP A 1 522 ? -12.386 -3.150 -26.374 1.00 86.75 522 ASP A C 1
ATOM 4160 O O . ASP A 1 522 ? -12.530 -4.293 -25.942 1.00 86.75 522 ASP A O 1
ATOM 4164 N N . ASN A 1 523 ? -11.755 -2.222 -25.645 1.00 89.00 523 ASN A N 1
ATOM 4165 C CA . ASN A 1 523 ? -11.143 -2.521 -24.345 1.00 89.00 523 ASN A CA 1
ATOM 4166 C C . ASN A 1 523 ? -12.180 -2.885 -23.274 1.00 89.00 523 ASN A C 1
ATOM 4168 O O . ASN A 1 523 ? -11.850 -3.570 -22.312 1.00 89.00 523 ASN A O 1
ATOM 4172 N N . TRP A 1 524 ? -13.442 -2.502 -23.467 1.00 89.81 524 TRP A N 1
ATOM 4173 C CA . TRP A 1 524 ? -14.556 -2.919 -22.617 1.00 89.81 524 TRP A CA 1
ATOM 4174 C C . TRP A 1 524 ? -14.792 -4.443 -22.628 1.00 89.81 524 TRP A C 1
ATOM 4176 O O . TRP A 1 524 ? -15.339 -4.965 -21.663 1.00 89.81 524 TRP A O 1
ATOM 4186 N N . ARG A 1 525 ? -14.342 -5.169 -23.667 1.00 90.88 525 ARG A N 1
ATOM 4187 C CA . ARG A 1 525 ? -14.395 -6.644 -23.733 1.00 90.88 525 ARG A CA 1
ATOM 4188 C C . ARG A 1 525 ? -13.280 -7.329 -22.932 1.00 90.88 525 ARG A C 1
ATOM 4190 O O . ARG A 1 525 ? -13.319 -8.541 -22.763 1.00 90.88 525 ARG A O 1
ATOM 4197 N N . LYS A 1 526 ? -12.263 -6.580 -22.491 1.00 90.00 526 LYS A N 1
ATOM 4198 C CA . LYS A 1 526 ? -11.081 -7.098 -21.787 1.00 90.00 526 LYS A CA 1
ATOM 4199 C C . LYS A 1 526 ? -11.143 -6.712 -20.313 1.00 90.00 526 LYS A C 1
ATOM 4201 O O . LYS A 1 526 ? -10.547 -5.714 -19.904 1.00 90.00 526 LYS A O 1
ATOM 4206 N N . VAL A 1 527 ? -11.869 -7.500 -19.530 1.00 91.94 527 VAL A N 1
ATOM 4207 C CA . VAL A 1 527 ? -11.960 -7.310 -18.079 1.00 91.94 527 VAL A CA 1
ATOM 4208 C C . VAL A 1 527 ? -10.884 -8.114 -17.368 1.00 91.94 527 VAL A C 1
ATOM 4210 O O . VAL A 1 527 ? -10.606 -9.251 -17.734 1.00 91.94 527 VAL A O 1
ATOM 4213 N N . GLN A 1 528 ? -10.244 -7.481 -16.389 1.00 91.69 528 GLN A N 1
ATOM 4214 C CA . GLN A 1 528 ? -9.222 -8.087 -15.545 1.00 91.69 528 GLN A CA 1
ATOM 4215 C C . GLN A 1 528 ? -9.817 -8.377 -14.171 1.00 91.69 528 GLN A C 1
ATOM 4217 O O . GLN A 1 528 ? -10.101 -7.438 -13.421 1.00 91.69 528 GLN A O 1
ATOM 4222 N N . ASP A 1 529 ? -9.977 -9.654 -13.844 1.00 91.31 529 ASP A N 1
ATOM 4223 C CA . ASP A 1 529 ? -10.292 -10.098 -12.488 1.00 91.31 529 ASP A CA 1
ATOM 4224 C C . ASP A 1 529 ? -8.999 -10.349 -11.711 1.00 91.31 529 ASP A C 1
ATOM 4226 O O . ASP A 1 529 ? -8.135 -11.114 -12.134 1.00 91.31 529 ASP A O 1
ATOM 4230 N N . PHE A 1 530 ? -8.840 -9.659 -10.582 1.00 88.19 530 PHE A N 1
ATOM 4231 C CA . PHE A 1 530 ? -7.673 -9.817 -9.714 1.00 88.19 530 PHE A CA 1
ATOM 4232 C C . PHE A 1 530 ? -7.686 -11.122 -8.917 1.00 88.19 530 PHE A C 1
ATOM 4234 O O . PHE A 1 530 ? -6.620 -11.593 -8.514 1.00 88.19 530 PHE A O 1
ATOM 4241 N N . ASN A 1 531 ? -8.864 -11.694 -8.679 1.00 83.94 531 ASN A N 1
ATOM 4242 C CA . ASN A 1 531 ? -9.015 -12.910 -7.890 1.00 83.94 531 ASN A CA 1
ATOM 4243 C C . ASN A 1 531 ? -8.945 -14.181 -8.744 1.00 83.94 531 ASN A C 1
ATOM 4245 O O . ASN A 1 531 ? -8.707 -15.264 -8.204 1.00 83.94 531 ASN A O 1
ATOM 4249 N N . TRP A 1 532 ? -9.110 -14.061 -10.063 1.00 85.69 532 TRP A N 1
ATOM 4250 C CA . TRP A 1 532 ? -9.020 -15.178 -10.996 1.00 85.69 532 TRP A CA 1
ATOM 4251 C C . TRP A 1 532 ? -7.609 -15.292 -11.587 1.00 85.69 532 TRP A C 1
ATOM 4253 O O . TRP A 1 532 ? -7.206 -14.528 -12.460 1.00 85.69 532 TRP A O 1
ATOM 4263 N N . LEU A 1 533 ? -6.831 -16.255 -11.083 1.00 83.56 533 LEU A N 1
ATOM 4264 C CA . LEU A 1 533 ? -5.440 -16.504 -11.499 1.00 83.56 533 LEU A CA 1
ATOM 4265 C C . LEU A 1 533 ? -5.298 -17.648 -12.524 1.00 83.56 533 LEU A C 1
ATOM 4267 O O . LEU A 1 533 ? -4.173 -18.032 -12.843 1.00 83.56 533 LEU A O 1
ATOM 4271 N N . SER A 1 534 ? -6.410 -18.219 -12.991 1.00 80.25 534 SER A N 1
ATOM 4272 C CA . SER A 1 534 ? -6.431 -19.331 -13.950 1.00 80.25 534 SER A CA 1
ATOM 4273 C C . SER A 1 534 ? -6.500 -18.830 -15.395 1.00 80.25 534 SER A C 1
ATOM 4275 O O . SER A 1 534 ? -7.051 -17.766 -15.661 1.00 80.25 534 SER A O 1
ATOM 4277 N N . ASP A 1 535 ? -5.998 -19.636 -16.336 1.00 77.06 535 ASP A N 1
ATOM 4278 C CA . ASP A 1 535 ? -6.071 -19.361 -17.783 1.00 77.06 535 ASP A CA 1
ATOM 4279 C C . ASP A 1 535 ? -7.456 -19.672 -18.396 1.00 77.06 535 ASP A C 1
ATOM 4281 O O . ASP A 1 535 ? -7.722 -19.333 -19.552 1.00 77.06 535 ASP A O 1
ATOM 4285 N N . ASP A 1 536 ? -8.341 -20.324 -17.636 1.00 83.62 536 ASP A N 1
ATOM 4286 C CA . ASP A 1 536 ? -9.712 -20.637 -18.047 1.00 83.62 536 ASP A CA 1
ATOM 4287 C C . ASP A 1 536 ? -10.594 -19.373 -18.111 1.00 83.62 536 ASP A C 1
ATOM 4289 O O . ASP A 1 536 ? -10.342 -18.412 -17.375 1.00 83.62 536 ASP A O 1
ATOM 4293 N N . PRO A 1 537 ? -11.663 -19.362 -18.938 1.00 83.81 537 PRO A N 1
ATOM 4294 C CA . PRO A 1 537 ? -12.626 -18.266 -18.961 1.00 83.81 537 PRO A CA 1
ATOM 4295 C C . PRO A 1 537 ? -13.200 -17.984 -17.571 1.00 83.81 537 PRO A C 1
ATOM 4297 O O . PRO A 1 537 ? -13.679 -18.888 -16.887 1.00 83.81 537 PRO A O 1
ATOM 4300 N N . ASP A 1 538 ? -13.159 -16.716 -17.182 1.00 86.56 538 ASP A N 1
ATOM 4301 C CA . ASP A 1 538 ? -13.623 -16.242 -15.883 1.00 86.56 538 ASP A CA 1
ATOM 4302 C C . AS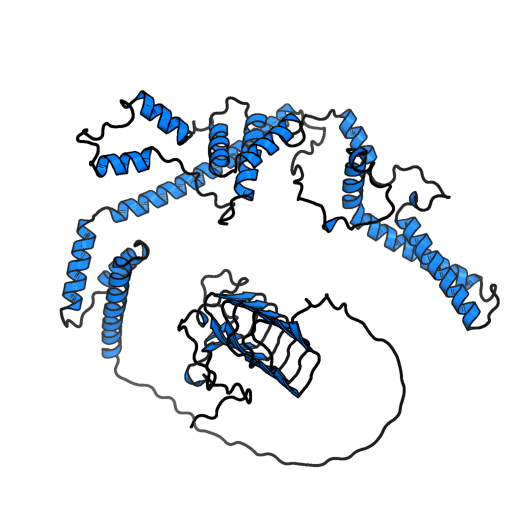P A 1 538 ? -15.156 -16.394 -15.750 1.00 86.56 538 ASP A C 1
ATOM 4304 O O . ASP A 1 538 ? -15.892 -15.888 -16.603 1.00 86.56 538 ASP A O 1
ATOM 4308 N N . PRO A 1 539 ? -15.662 -17.090 -14.712 1.00 88.38 539 PRO A N 1
ATOM 4309 C CA . PRO A 1 539 ? -17.096 -17.273 -14.498 1.00 88.38 539 PRO A CA 1
ATOM 4310 C C . PRO A 1 539 ? -17.808 -16.038 -13.917 1.00 88.38 539 PRO A C 1
ATOM 4312 O O . PRO A 1 539 ? -19.037 -15.986 -13.961 1.00 88.38 539 PRO A O 1
ATOM 4315 N N . HIS A 1 540 ? -17.086 -15.059 -13.359 1.00 89.25 540 HIS A N 1
ATOM 4316 C CA . HIS A 1 540 ? -17.678 -13.939 -12.614 1.00 89.25 540 HIS A CA 1
ATOM 4317 C C . HIS A 1 540 ? -18.273 -12.848 -13.514 1.00 89.25 540 HIS A C 1
ATOM 4319 O O . HIS A 1 540 ? -19.093 -12.037 -13.063 1.00 89.25 540 HIS A O 1
ATOM 4325 N N . TRP A 1 541 ? -17.893 -12.811 -14.793 1.00 92.44 541 TRP A N 1
ATOM 4326 C CA . TRP A 1 541 ? -18.420 -11.859 -15.765 1.00 92.44 541 TRP A CA 1
ATOM 4327 C C . TRP A 1 541 ? -18.623 -12.495 -17.136 1.00 92.44 541 TRP A C 1
ATOM 4329 O O . TRP A 1 541 ? -17.926 -13.417 -17.543 1.00 92.44 541 TRP A O 1
ATOM 4339 N N . CYS A 1 542 ? -19.574 -11.960 -17.894 1.00 92.06 542 CYS A N 1
ATOM 4340 C CA . CYS A 1 542 ? -19.775 -12.347 -19.281 1.00 92.06 542 CYS A CA 1
ATOM 4341 C C . CYS A 1 542 ? -20.205 -11.154 -20.138 1.00 92.06 542 CYS A C 1
ATOM 4343 O O . CYS A 1 542 ? -20.733 -10.143 -19.659 1.00 92.06 542 CYS A O 1
ATOM 4345 N N . VAL A 1 543 ? -19.945 -11.260 -21.439 1.00 92.56 543 VAL A N 1
ATOM 4346 C CA . VAL A 1 543 ? -20.429 -10.283 -22.416 1.00 92.56 543 VAL A CA 1
ATOM 4347 C C . VAL A 1 543 ? -21.883 -10.602 -22.733 1.00 92.56 543 VAL A C 1
ATOM 4349 O O . VAL A 1 543 ? -22.223 -11.735 -23.055 1.00 92.56 543 VAL A O 1
ATOM 4352 N N . THR A 1 544 ? -22.733 -9.585 -22.658 1.00 89.88 544 THR A N 1
ATOM 4353 C CA . THR A 1 544 ? -24.151 -9.684 -23.009 1.00 89.88 544 THR A CA 1
ATOM 4354 C C . THR A 1 544 ? -24.312 -9.938 -24.508 1.00 89.88 544 THR A C 1
ATOM 4356 O O . THR A 1 544 ? -23.642 -9.282 -25.314 1.00 89.88 544 THR A O 1
ATOM 4359 N N . ASP A 1 545 ? -25.244 -10.817 -24.883 1.00 89.56 545 ASP A N 1
ATOM 4360 C CA . ASP A 1 545 ? -25.605 -11.079 -26.280 1.00 89.56 545 ASP A CA 1
ATOM 4361 C C . ASP A 1 545 ? -25.989 -9.801 -27.038 1.00 89.56 545 ASP A C 1
ATOM 4363 O O . ASP A 1 545 ? -26.663 -8.914 -26.506 1.00 89.56 545 ASP A O 1
ATOM 4367 N N . GLU A 1 546 ? -25.619 -9.729 -28.319 1.00 86.19 546 GLU A N 1
ATOM 4368 C CA . GLU A 1 546 ? -25.813 -8.525 -29.144 1.00 86.19 546 GLU A CA 1
ATOM 4369 C C . GLU A 1 546 ? -27.288 -8.129 -29.308 1.00 86.19 546 GLU A C 1
ATOM 4371 O O . GLU A 1 546 ? -27.610 -6.950 -29.447 1.00 86.19 546 GLU A O 1
ATOM 4376 N N . SER A 1 547 ? -28.196 -9.107 -29.233 1.00 85.38 547 SER A N 1
ATOM 4377 C CA . SER A 1 547 ? -29.648 -8.896 -29.309 1.00 85.38 547 SER A CA 1
ATOM 4378 C C . SER A 1 547 ? -30.226 -8.151 -28.100 1.00 85.38 547 SER A C 1
ATOM 4380 O O . SER A 1 547 ? -31.292 -7.549 -28.204 1.00 85.38 547 SER A O 1
ATOM 4382 N N . LEU A 1 548 ? -29.524 -8.169 -26.963 1.00 83.38 548 LEU A N 1
ATOM 4383 C CA . LEU A 1 548 ? -29.945 -7.546 -25.706 1.00 83.38 548 LEU A CA 1
ATOM 4384 C C . LEU A 1 548 ? -29.251 -6.200 -25.458 1.00 83.38 548 LEU A C 1
ATOM 4386 O O . LEU A 1 548 ? -29.413 -5.605 -24.390 1.00 83.38 548 LEU A O 1
ATOM 4390 N N . TRP A 1 549 ? -28.474 -5.697 -26.420 1.00 86.94 549 TRP A N 1
ATOM 4391 C CA . TRP A 1 549 ? -27.818 -4.400 -26.300 1.00 86.94 549 TRP A CA 1
ATOM 4392 C C . TRP A 1 549 ? -28.833 -3.261 -26.377 1.00 86.94 549 TRP A C 1
ATOM 4394 O O . TRP A 1 549 ? -29.393 -2.965 -27.431 1.00 86.94 549 TRP A O 1
ATOM 4404 N N . GLN A 1 550 ? -29.025 -2.584 -25.250 1.00 86.19 550 GLN A N 1
ATOM 4405 C CA . GLN A 1 550 ? -29.940 -1.455 -25.120 1.00 86.19 550 GLN A CA 1
ATOM 4406 C C . GLN A 1 550 ? -29.221 -0.127 -25.384 1.00 86.19 550 GLN A C 1
ATOM 4408 O O . GLN A 1 550 ? -28.041 0.034 -25.067 1.00 86.19 550 GLN A O 1
ATOM 4413 N N . MET A 1 551 ? -29.943 0.825 -25.970 1.00 87.38 551 MET A N 1
ATOM 4414 C CA . MET A 1 551 ? -29.539 2.228 -26.054 1.00 87.38 551 MET A CA 1
ATOM 4415 C C . MET A 1 551 ? -30.250 2.989 -24.943 1.00 87.38 551 MET A C 1
ATOM 4417 O O . MET A 1 551 ? -31.433 2.751 -24.735 1.00 87.38 551 MET A O 1
ATOM 4421 N N . PHE A 1 552 ? -29.558 3.881 -24.243 1.00 88.69 552 PHE A N 1
ATOM 4422 C CA . PHE A 1 552 ? -30.136 4.657 -23.146 1.00 88.69 552 PHE A CA 1
ATOM 4423 C C . PHE A 1 552 ? -30.293 6.120 -23.526 1.00 88.69 552 PHE A C 1
ATOM 4425 O O . PHE A 1 552 ? -29.443 6.684 -24.212 1.00 88.69 552 PHE A O 1
ATOM 4432 N N . ASP A 1 553 ? -31.349 6.748 -23.030 1.00 87.56 553 ASP A N 1
ATOM 4433 C CA . ASP A 1 553 ? -31.489 8.195 -23.096 1.00 87.56 553 ASP A CA 1
ATOM 4434 C C . ASP A 1 553 ? -30.956 8.839 -21.813 1.00 87.56 553 ASP A C 1
ATOM 4436 O O . ASP A 1 553 ? -31.317 8.438 -20.705 1.00 87.56 553 ASP A O 1
ATOM 4440 N N . ILE A 1 554 ? -30.060 9.822 -21.945 1.00 85.44 554 ILE A N 1
ATOM 4441 C CA . ILE A 1 554 ? -29.465 10.490 -20.784 1.00 85.44 554 ILE A CA 1
ATOM 4442 C C . ILE A 1 554 ? -30.502 11.313 -20.020 1.00 85.44 554 ILE A C 1
ATOM 4444 O O . ILE A 1 554 ? -30.394 11.448 -18.803 1.00 85.44 554 ILE A O 1
ATOM 4448 N N . ASP A 1 555 ? -31.521 11.848 -20.693 1.00 83.31 555 ASP A N 1
ATOM 4449 C CA . ASP A 1 555 ? -32.516 12.706 -20.053 1.00 83.31 555 ASP A CA 1
ATOM 4450 C C . ASP A 1 555 ? -33.540 11.942 -19.229 1.00 83.31 555 ASP A C 1
ATOM 4452 O O . ASP A 1 555 ? -34.065 12.489 -18.256 1.00 83.31 555 ASP A O 1
ATOM 4456 N N . THR A 1 556 ? -33.820 10.702 -19.606 1.00 82.06 556 THR A N 1
ATOM 4457 C CA . THR A 1 556 ? -34.788 9.852 -18.920 1.00 82.06 556 THR A CA 1
ATOM 4458 C C . THR A 1 556 ? -34.097 8.764 -18.103 1.00 82.06 556 THR A C 1
ATOM 4460 O O . THR A 1 556 ? -34.630 8.355 -17.084 1.00 82.06 556 THR A O 1
ATOM 4463 N N . CYS A 1 557 ? -32.891 8.314 -18.445 1.00 80.31 557 CYS A N 1
ATOM 4464 C CA . CYS A 1 557 ? -32.283 7.080 -17.920 1.00 80.31 557 CYS A CA 1
ATOM 4465 C C . CYS A 1 557 ? -33.108 5.817 -18.208 1.00 80.31 557 CYS A C 1
ATOM 4467 O O . CYS A 1 557 ? -32.975 4.816 -17.505 1.00 80.31 557 CYS A O 1
ATOM 4469 N N . GLU A 1 558 ? -33.977 5.869 -19.214 1.00 84.19 558 GLU A N 1
ATOM 4470 C CA . GLU A 1 558 ? -34.710 4.716 -19.725 1.00 84.19 558 GLU A CA 1
ATOM 4471 C C . GLU A 1 558 ? -34.024 4.171 -20.986 1.00 84.19 558 GLU A C 1
ATOM 4473 O O . GLU A 1 558 ? -33.387 4.931 -21.727 1.00 84.19 558 GLU A O 1
ATOM 4478 N N . PRO A 1 559 ? -34.126 2.856 -21.246 1.00 81.12 559 PRO A N 1
ATOM 4479 C CA . PRO A 1 559 ? -33.728 2.307 -22.528 1.00 81.12 559 PRO A CA 1
ATOM 4480 C C . PRO A 1 559 ? -34.668 2.838 -23.620 1.00 81.12 559 PRO A C 1
ATOM 4482 O O . PRO A 1 559 ? -35.890 2.753 -23.493 1.00 81.12 559 PRO A O 1
ATOM 4485 N N . CYS A 1 560 ? -34.112 3.381 -24.702 1.00 73.94 560 CYS A N 1
ATOM 4486 C CA . CYS A 1 560 ? -34.877 3.825 -25.859 1.00 73.94 560 CYS A CA 1
ATOM 4487 C C . CYS A 1 560 ? -35.641 2.630 -26.446 1.00 73.94 560 CYS A C 1
ATOM 4489 O O . CYS A 1 560 ? -35.040 1.607 -26.784 1.00 73.94 560 CYS A O 1
ATOM 4491 N N . SER A 1 561 ? -36.963 2.751 -26.583 1.00 58.97 561 SER A N 1
ATOM 4492 C CA . SER A 1 561 ? -37.768 1.758 -27.290 1.00 58.97 561 SER A CA 1
ATOM 4493 C C . SER A 1 561 ? -37.294 1.671 -28.740 1.00 58.97 561 SER A C 1
ATOM 4495 O O . SER A 1 561 ? -37.301 2.679 -29.447 1.00 58.97 561 SER A O 1
ATOM 4497 N N . SER A 1 562 ? -36.875 0.482 -29.173 1.00 45.53 562 SER A N 1
ATOM 4498 C CA . SER A 1 562 ? -36.521 0.205 -30.565 1.00 45.53 562 SER A CA 1
ATOM 4499 C C . SER A 1 562 ? -37.705 0.543 -31.476 1.00 45.53 562 SER A C 1
ATOM 4501 O O . SER A 1 562 ? -38.746 -0.114 -31.379 1.00 45.53 562 SER A O 1
ATOM 4503 N N . HIS A 1 563 ? -37.544 1.549 -32.331 1.00 32.44 563 HIS A N 1
ATOM 45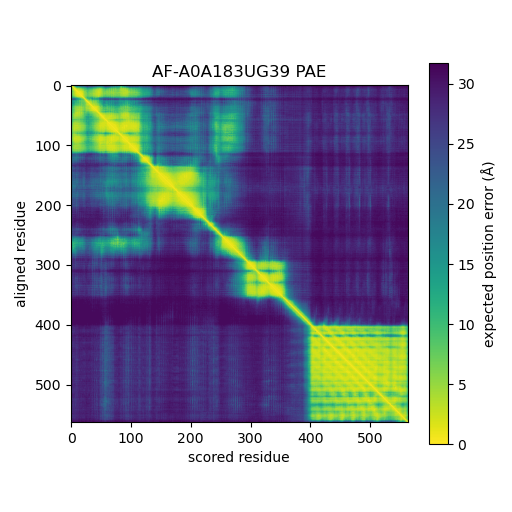04 C CA . HIS A 1 563 ? -38.371 1.739 -33.520 1.00 32.44 563 HIS A CA 1
ATOM 4505 C C . HIS A 1 563 ? -37.641 1.210 -34.745 1.00 32.44 563 HIS A C 1
ATOM 4507 O O . HIS A 1 563 ? -36.409 1.428 -34.824 1.00 32.44 563 HIS A O 1
#

Mean predicted aligned error: 22.81 Å

Sequence (563 aa):
MGSEMEVPPTTAERLEILLKNEKGLRHPDSPDWFNREYNEKLKQSLIWAAPYDARFPQVRKQRQCFAYYVDFHRCQELMGADYKPCKFFKNVYKDICPGFWVEKWDELVEEGRMVGEVVDAKEIARRESFIRAYNRPYNLFDPFTWPYPEKGAACIGGISLIALHLNNLWYRKPFYYAIFPRLALVALGSTLGYLCGQVREHHYRTRDAVIEHYISLHPQDFDHLKDYNGRPFSQILLPWYPKRAQYTNGSTSEAKLLDERRRRMLERLNARHAAQSEAQVTAVKSEAHIGSVSSFDHLRARVNELLKSSDVHVDPSLLKELEDVLAVLPSGPQSRRFQEAYSELRARLQQQLIGAQKAPFSFSSKPLSKPKLISDVPSSLNEVNGGGANRVATSSKAVPCNSITVADKEGEFVKVIGKGGEDVLVVGLRSCRVSVQVSASAVHLKDVHDSTLVLAPVSSSVLIRNCSGLTLVAAAQQIRVHSSHNLRLHIAVRGAVVIEDCDGFLIAPYRVSNIVLDWTNDNWRKVQDFNWLSDDPDPHWCVTDESLWQMFDIDTCEPCSSH

Nearest PDB structures (foldseek):
  2yuh-assembly1_A  TM=8.193E-01  e=1.458E-08  Homo sapiens
  3bh7-assembly1_B  TM=8.051E-01  e=9.949E-06  Homo sapiens
  2bx6-assembly1_A  TM=8.406E-01  e=2.054E-05  Homo sapiens
  5aj8-assembly2_B  TM=6.935E-01  e=1.837E-05  Leishmania major
  1kq5-assembly1_A  TM=8.895E-01  e=2.940E-03  Saccharomyces cerevisiae

Foldseek 3Di:
DFDPDDQDDALVVLVVVCVVPPVPDDDCPDPCNPPPVSVVVCVVSRHDDQDDDPVDPDPDCPVVLVVLVLQLVVCCVLVNPPPVCSVNSVRHSVRRPDPVVVVVVVVCVVVCNRPHDDDDPVVVVVLVCQLFPPPQDDDPVDLVSDQQLQVQLCVQLVVLLVVLVVVCVVVVHDPCPPVPVSVVVSVVRSNVRSVVSVVVCVVCRNVVSVVSSVCVVCVVVCPPVPDDDDDDPPPDDDDDDDPPDDDDPPPDDPVVVSVVVSVVVSVVVVVVVVVVVVVVVVVVVVVVVVPDPPVVVVLVVVLVVVVVDPDLDDDPVNLVVLVSVLVPDDPDPVSVVSVVSSVVSVVSVVVVVVVVDDDDDDDDDDDDDDDDDDDDDDDDDDDDDDDDDDDPPDDDDDDDPFEAEDEQDECEEEEADDEAAHEYEYYNYYNYEYFDPHQYQEYEAYNHELYEYAHDEHEAEYEAEDYENYEYQYEHQEYEYECYEQYEYQYDHVHAYEYENAANYEYHHHAEPPDDDPDDDPRSQPHHYPVDPDPDDDRRYDYDDPVPHFHAYSVPSDTDDDD

Organism: Toxocara canis (NCBI:txid6265)

pLDDT: mean 72.55, std 21.39, range [21.64, 96.69]

Solvent-accessible surface area (backbone atoms only — not comparable to full-atom values): 33281 Å² total; per-residue (Å²): 132,80,79,86,64,83,63,81,69,47,38,68,56,39,48,52,50,46,55,73,75,42,89,63,82,77,56,89,85,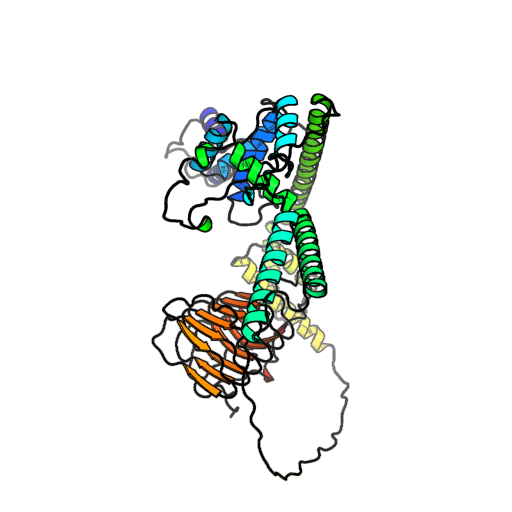43,86,65,63,80,35,63,70,62,53,51,52,48,56,63,67,42,62,60,75,71,77,91,52,85,92,53,79,56,88,75,51,67,66,54,23,54,51,29,48,52,51,24,57,52,36,33,72,69,67,37,86,82,42,66,64,39,53,48,33,50,55,39,20,66,70,68,38,61,65,74,57,51,53,57,48,50,53,33,39,77,70,44,74,72,60,72,76,90,76,54,70,68,58,49,56,53,48,57,57,67,37,44,84,84,72,64,79,79,42,92,90,39,77,84,50,49,55,56,27,55,49,25,15,52,52,36,26,50,52,42,51,50,50,50,49,52,49,25,62,75,69,72,45,62,92,72,62,65,47,70,69,48,53,51,50,31,51,52,37,19,51,51,21,24,52,55,14,46,56,50,41,68,72,42,50,69,58,53,24,53,51,54,47,50,50,70,75,41,54,76,82,54,68,78,76,81,65,97,76,86,74,70,75,85,81,74,70,76,93,82,85,79,89,90,79,84,84,79,74,96,80,63,60,68,69,62,56,52,50,52,50,45,50,57,51,50,53,53,50,53,53,51,49,53,54,50,52,54,54,49,56,53,50,51,56,56,52,65,75,62,73,49,76,69,60,56,57,51,51,50,50,54,51,54,50,54,70,71,41,87,70,74,82,64,63,72,67,61,56,52,56,50,50,61,49,58,76,69,49,67,95,47,76,65,43,50,54,50,51,53,51,49,54,54,52,51,50,46,42,51,51,52,61,55,72,73,63,83,86,87,89,87,85,89,82,86,89,82,84,87,85,86,91,82,84,89,85,89,84,89,86,83,90,84,90,84,84,88,86,80,88,80,85,74,83,80,74,85,76,69,97,66,52,56,72,50,64,72,46,65,69,45,79,45,79,47,80,68,77,65,60,36,33,36,38,40,34,47,33,35,52,25,38,37,22,34,76,31,42,24,30,32,39,40,41,34,46,34,31,54,23,38,38,28,45,40,59,30,68,38,39,38,39,40,34,52,30,35,51,29,38,41,34,40,33,26,34,30,40,41,39,34,53,29,37,45,34,40,38,23,31,38,33,76,55,48,35,39,39,34,74,52,40,54,34,36,36,40,68,56,43,49,61,100,59,82,71,99,69,87,77,70,34,59,79,51,69,44,52,75,78,61,88,64,96,63,85,64,85,41,50,46,76,54,60,80,92,72,65,63,41,31,31,54,92,75,58,42,67,58,80,89,126

Radius of gyration: 37.0 Å; Cα contacts (8 Å, |Δi|>4): 620; chains: 1; bounding box: 103×56×108 Å

Secondary structure (DSSP, 8-state):
------PPPPHHHHHHHHHHHS-SSPPTTSTTTT-HHHHHHHHHHH---PPP-TT--SS--HHHHHHHHHHHHHHHHHH-TT-TTHHHHHHHHHHHS-HHHHHHHHHHHHTTSSS-----HHHHHHHHHHHSTT-SPP-TT-TTTS-HHHHHHHHHHHHHHHHHHHHHHHTT--TTTTHHHHHHHHHHHHHHHHHHHHHHHHHHHHHHHHHHHHHHH-GGGGTT---S----GGGTPPPP----S-PPPTTS-HHHHHHHHHHHHHHHHHHHHHHHHHHHHHHHHHHHTS--HHHHHHHHHHHHHHHHS------HHHHHHHHHHHHHS-SSHHHHHHHHHHHHHHHHHHHHHHHT----------------------------------------PPPPSSEEEEES-BS-EEEE---TT-EEEEES-BS-EEEE-S--S-EEEES-BS-EEEEPPPSSEEEEES-BS-EEEEEESEEEEES-EEEEEEEEESS-EEEES-EEEEEEE--BTT---S----GGG-EEESS--SSSPPSSEEEPPGGG---B-TTT-SBPP--

InterPro domains:
  IPR003213 Cytochrome c oxidase, subunit VIb [PTHR11387] (3-554)
  IPR006599 CARP motif [SM00673] (429-466)
  IPR006599 CARP motif [SM00673] (467-501)
  IPR009423 NADH dehydrogenase [ubiquinone] 1 subunit C2, NDUC2 [PF06374] (153-243)
  IPR012945 Tubulin binding cofactor C-like domain [PF07986] (422-530)
  IPR016098 Cyclase-associated protein CAP/septum formation inhibitor MinC, C-terminal [G3DSA:2.160.20.70] (405-562)
  IPR017901 C-CAP/cofactor C-like domain [PS51329] (397-532)
  IPR036549 Cytochrome c oxidase subunit 6B/Cytochrome c oxidase assembly factor 6-like superfamily [G3DSA:1.10.10.140] (40-118)
  IPR036549 Cytochrome c oxidase subunit 6B/Cytochrome c oxidase assembly factor 6-like superfamily [SSF47694] (47-116)
  IPR048280 Cytochrome oxidase c subunit VIb-like [PF02297] (54-108)